Protein AF-0000000081343346 (afdb_homodimer)

Radius of gyration: 26.83 Å; Cα contacts (8 Å, |Δi|>4): 902; chains: 2; bounding box: 60×67×88 Å

InterPro domains:
  IPR000536 Nuclear hormone receptor, ligand-binding domain [PF00104] (114-313)
  IPR000536 Nuclear hormone receptor, ligand-binding domain [PS51843] (88-336)
  IPR000536 Nuclear hormone receptor, ligand-binding domain [SM00430] (130-308)
  IPR001628 Zinc finger, nuclear hormone receptor-type [PF00105] (4-71)
  IPR001628 Zinc finger, nuclear hormone receptor-type [PR00047] (5-21)
  IPR001628 Zinc finger, nuclear hormone receptor-type [PR00047] (21-36)
  IPR001628 Zinc finger, nuclear hormone receptor-type [PR00047] (54-62)
  IPR001628 Zinc finger, nuclear hormone receptor-type [PR00047] (62-70)
  IPR001628 Zinc finger, nuclear hormone receptor-type [PS00031] (5-31)
  IPR001628 Zinc finger, nuclear hormone receptor-type [PS51030] (2-77)
  IPR001628 Zinc finger, nuclear hormone receptor-type [SM00399] (2-73)
  IPR013088 Zinc finger, NHR/GATA-type [G3DSA:3.30.50.10] (1-100)
  IPR035500 Nuclear hormone receptor-like domain superfamily [G3DSA:1.10.565.10] (101-316)
  IPR035500 Nuclear hormone receptor-like domain superfamily [SSF48508] (105-312)

Sequence (672 aa):
MSNKCEICGDIADAKHFGAISCRACAAFFRRQVVVRKKIVRRCDRKCSLEAEHRKFCVSCRFDKCLSCGMRESKVMAKPSGSKKVSTKKLPLLKKFSSFYKHIQNLRRKTFSQRNNSKPRMANYKEVNDIFMKYGNIVKDNIFEAFPEAKKFSDDQKAILLDHFTTPYIICEGTIRAKKYNLWKLPNDDLIDNNHPEYYYNENQNNLKDKESHKLYQASWKVMHENIRGRMEEAKMDLNEYFLLSALIFWDDGLPKQTEEVVEISRKMRKKIIEEITKYENMKCLSKDDASIQVARIIMILQGVQSTVQAIHKTSGLTAAYTDFEKHKGMFETMGIMSNKCEICGDIADAKHFGAISCRACAAFFRRQVVVRKKIVRRCDRKCSLEAEHRKFCVSCRFDKCLSCGMRESKVMAKPSGSKKVSTKKLPLLKKFSSFYKHIQNLRRKTFSQRNNSKPRMANYKEVNDIFMKYGNIVKDNIFEAFPEAKKFSDDQKAILLDHFTTPYIICEGTIRAKKYNLWKLPNDDLIDNNHPEYYYNENQNNLKDKESHKLYQASWKVMHENIRGRMEEAKMDLNEYFLLSALIFWDDGLPKQTEEVVEISRKMRKKIIEEITKYENMKCLSKDDASIQVARIIMILQGVQSTVQAIHKTSGLTAAYTDFEKHKGMFETMGI

Nearest PDB structures (foldseek):
  4iqr-assembly2_F  TM=5.986E-01  e=1.836E-12  Homo sapiens
  4iqr-assembly1_B  TM=5.960E-01  e=7.816E-12  Homo sapiens
  3cbb-assembly1_A  TM=9.688E-01  e=6.220E-05  Homo sapiens
  4cn7-assembly1_F  TM=9.537E-01  e=2.312E-04  Homo sapiens
  7wnh-assembly1_A  TM=4.154E-01  e=1.882E-08  Homo sapiens

Solvent-accessible surface area (backbone atoms only — not comparable to full-atom values): 35710 Å² total; per-residue (Å²): 129,83,67,39,9,73,56,30,60,36,68,37,71,46,73,44,41,64,18,50,25,20,67,66,58,43,49,47,49,44,46,46,54,49,26,55,60,83,64,69,69,87,58,91,70,70,69,79,53,36,62,89,47,48,79,76,44,65,34,47,46,50,52,39,37,46,74,59,41,35,38,64,67,53,59,68,46,57,70,86,65,44,48,87,63,76,58,82,85,31,63,68,56,48,34,36,51,52,43,47,54,51,49,52,52,51,38,51,70,71,27,69,77,47,89,48,92,55,68,43,68,42,31,58,68,59,50,37,53,51,48,47,56,52,40,49,54,48,63,75,46,51,50,76,48,39,59,83,54,67,76,49,54,70,70,57,43,48,53,40,43,22,64,24,44,58,54,48,51,54,51,48,15,40,68,68,21,73,30,69,55,34,35,27,43,86,46,42,42,23,39,45,67,86,47,52,61,42,33,62,52,59,74,89,58,78,58,55,74,66,60,54,36,54,49,48,46,52,30,44,50,30,34,40,44,17,44,50,46,44,40,56,74,56,62,62,48,70,70,56,48,44,52,47,50,51,47,55,43,37,58,52,51,56,88,90,61,48,71,68,56,30,51,53,19,48,53,50,40,51,52,48,47,51,46,50,49,50,51,28,47,48,31,35,89,39,67,66,55,15,33,45,49,46,39,49,56,48,46,36,52,37,22,46,53,54,24,53,51,36,46,47,53,42,49,53,50,47,36,68,64,36,87,53,72,78,60,77,39,58,50,52,69,32,65,92,129,82,68,38,9,73,56,31,62,38,69,37,71,46,74,43,41,64,19,50,24,19,67,66,57,43,50,48,49,44,46,46,55,46,24,56,59,82,63,69,69,85,59,91,72,69,68,78,54,36,64,88,49,47,79,75,43,65,36,47,46,49,52,40,38,46,74,59,42,33,37,63,66,53,59,68,46,54,72,82,61,41,48,86,63,75,58,82,85,30,64,68,56,50,36,36,50,53,43,51,54,51,49,51,52,50,38,53,69,70,26,68,78,47,88,47,91,53,66,45,68,41,31,59,67,59,51,37,52,52,48,47,55,50,40,48,53,48,63,73,48,50,49,74,48,39,59,82,55,66,78,48,54,71,69,57,43,48,53,40,45,24,63,24,42,58,53,48,52,54,51,47,14,40,68,68,22,73,29,69,53,34,35,27,42,86,46,41,43,23,39,43,66,86,47,53,61,41,34,60,54,59,71,92,56,80,59,56,74,66,58,54,38,54,50,48,44,51,31,45,50,31,34,40,44,18,42,49,45,43,40,57,74,56,63,62,49,70,69,56,48,45,51,48,50,50,48,54,44,36,58,51,50,57,89,90,61,48,70,68,57,29,52,51,18,48,53,49,40,51,51,49,46,51,46,50,49,51,52,29,49,46,30,36,87,38,66,65,56,16,34,46,49,45,39,48,57,47,47,37,54,37,22,45,52,54,25,52,49,36,44,47,53,41,50,52,49,47,37,70,64,36,87,53,72,79,60,76,43,61,48,51,70,33,66,91

Secondary structure (DSSP, 8-state):
---B-TTTSSB--EEETTEEE-HHHHHHHHHHHHHT------S-S-----TTTTTS-HHHHHHHHHHTT--HHHHH---TT-----GGG-HHHHHHHHHHHHHHHHHHHHS------S-----HHHHHHHHHHHHHHHHHHGGGT-GGGGGS-HHHHHHHHHHHHHHHHHHHHHHH--STTEEE-TTS-EEETT-GGGTT--S--SS-HHHHHHHHHHHHHHHIIIIIHHHHHTT--HHHHHHHHHHHHT-S--TT--HHHHHHHHHHHHHHHHHHHHHHHHHSSSHHHHHHHHHHHHHHHHHHHHHHHHHHHHHHHHHHHSSTTSS--HHHHTT-/---B-TTTSSB--EEETTEEE-HHHHHHHHHHHHHT------S-S-----TTTTTS-HHHHHHHHHHTT--HHHHH---TT-----GGG-HHHHHHHHHHHHHHHHHHHHS------S-----HHHHHHHHHHHHHHHHHHGGGT-GGGGGS-HHHHHHHHHHHHHHHHHHHHHHH--STTEEE-TTS-EEETT-GGGTT-----SS-HHHHHHHHHHHHHHHIIIIIHHHHHTT--HHHHHHHHHHHHT-S--TT--HHHHHHHHHHHHHHHHHHHHHHHHHSSSHHHHHHHHHHHHHHHHHHHHHHHHHHHHHHHHHHHS-TTSS--HHHHTT-

Structure (mmCIF, N/CA/C/O backbone):
data_AF-0000000081343346-model_v1
#
loop_
_entity.id
_entity.type
_entity.pdbx_description
1 polymer 'Nuclear receptor domain-containing protein'
#
loop_
_atom_site.group_PDB
_atom_site.id
_atom_site.type_symbol
_atom_site.label_atom_id
_atom_site.label_alt_id
_atom_site.label_comp_id
_atom_site.label_asym_id
_atom_site.label_entity_id
_atom_site.label_seq_id
_atom_site.pdbx_PDB_ins_code
_atom_site.Cartn_x
_atom_site.Cartn_y
_atom_site.Cartn_z
_atom_site.occupancy
_atom_site.B_iso_or_equiv
_atom_site.auth_seq_id
_atom_site.auth_comp_id
_atom_site.auth_asym_id
_atom_site.auth_atom_id
_atom_site.pdbx_PDB_model_num
ATOM 1 N N . MET A 1 1 ? 29.594 5.793 36.719 1 39.25 1 MET A N 1
ATOM 2 C CA . MET A 1 1 ? 28.422 6.473 36.156 1 39.25 1 MET A CA 1
ATOM 3 C C . MET A 1 1 ? 27.156 5.664 36.406 1 39.25 1 MET A C 1
ATOM 5 O O . MET A 1 1 ? 27.141 4.453 36.188 1 39.25 1 MET A O 1
ATOM 9 N N . SER A 1 2 ? 26.219 6.027 37.125 1 53.19 2 SER A N 1
ATOM 10 C CA . SER A 1 2 ? 25.156 5.191 37.688 1 53.19 2 SER A CA 1
ATOM 11 C C . SER A 1 2 ? 24.281 4.586 36.594 1 53.19 2 SER A C 1
ATOM 13 O O . SER A 1 2 ? 23.938 5.266 35.625 1 53.19 2 SER A O 1
ATOM 15 N N . ASN A 1 3 ? 24.266 3.291 36.438 1 73.5 3 ASN A N 1
ATOM 16 C CA . ASN A 1 3 ? 23.672 2.355 35.5 1 73.5 3 ASN A CA 1
ATOM 17 C C . ASN A 1 3 ? 22.141 2.398 35.562 1 73.5 3 ASN A C 1
ATOM 19 O O . ASN A 1 3 ? 21.484 1.408 35.25 1 73.5 3 ASN A O 1
ATOM 23 N N . LYS A 1 4 ? 21.609 3.381 36.188 1 82.38 4 LYS A N 1
ATOM 24 C CA . LYS A 1 4 ? 20.156 3.395 36.344 1 82.38 4 LYS A CA 1
ATOM 25 C C . LYS A 1 4 ? 19.547 4.559 35.562 1 82.38 4 LYS A C 1
ATOM 27 O O . LYS A 1 4 ? 20.156 5.617 35.438 1 82.38 4 LYS A O 1
ATOM 32 N N . CYS A 1 5 ? 18.375 4.438 35.094 1 87 5 CYS A N 1
ATOM 33 C CA . CYS A 1 5 ? 17.578 5.48 34.469 1 87 5 CYS A CA 1
ATOM 34 C C . CYS A 1 5 ? 17.312 6.633 35.406 1 87 5 CYS A C 1
ATOM 36 O O . CYS A 1 5 ? 16.812 6.426 36.531 1 87 5 CYS A O 1
ATOM 38 N N . GLU A 1 6 ? 17.641 7.793 35.062 1 88.88 6 GLU A N 1
ATOM 39 C CA . GLU A 1 6 ? 17.484 8.977 35.906 1 88.88 6 GLU A CA 1
ATOM 40 C C . GLU A 1 6 ? 16 9.297 36.094 1 88.88 6 GLU A C 1
ATOM 42 O O . GLU A 1 6 ? 15.648 10.031 37.031 1 88.88 6 GLU A O 1
ATOM 47 N N . ILE A 1 7 ? 15.141 8.727 35.312 1 88.38 7 ILE A N 1
ATOM 48 C CA . ILE A 1 7 ? 13.719 9.047 35.344 1 88.38 7 ILE A CA 1
ATOM 49 C C . ILE A 1 7 ? 13 8.047 36.25 1 88.38 7 ILE A C 1
ATOM 51 O O . ILE A 1 7 ? 12.297 8.445 37.188 1 88.38 7 ILE A O 1
ATOM 55 N N . CYS A 1 8 ? 13.195 6.855 36.031 1 85.38 8 CYS A N 1
ATOM 56 C CA . CYS A 1 8 ? 12.375 5.871 36.719 1 85.38 8 CYS A CA 1
ATOM 57 C C . CYS A 1 8 ? 13.234 4.938 37.562 1 85.38 8 CYS A C 1
ATOM 59 O O . CYS A 1 8 ? 12.711 4.105 38.312 1 85.38 8 CYS A O 1
ATOM 61 N N . GLY A 1 9 ? 14.547 4.887 37.5 1 86.19 9 GLY A N 1
ATOM 62 C CA . GLY A 1 9 ? 15.43 4.074 38.312 1 86.19 9 GLY A CA 1
ATOM 63 C C . GLY A 1 9 ? 15.695 2.701 37.719 1 86.19 9 GLY A C 1
ATOM 64 O O . GLY A 1 9 ? 16.469 1.92 38.281 1 86.19 9 GLY A O 1
ATOM 65 N N . ASP A 1 10 ? 15.023 2.459 36.562 1 84.44 10 ASP A N 1
ATOM 66 C CA . ASP A 1 10 ? 15.281 1.192 35.875 1 84.44 10 ASP A CA 1
ATOM 67 C C . ASP A 1 10 ? 16.672 1.175 35.25 1 84.44 10 ASP A C 1
ATOM 69 O O . ASP A 1 10 ? 17.422 2.148 35.344 1 84.44 10 ASP A O 1
ATOM 73 N N . ILE A 1 11 ? 17.016 0.049 34.625 1 80.12 11 ILE A N 1
ATOM 74 C CA . ILE A 1 11 ? 18.312 -0.048 33.969 1 80.12 11 ILE A CA 1
ATOM 75 C C . ILE A 1 11 ? 18.375 0.917 32.781 1 80.12 11 ILE A C 1
ATOM 77 O O . ILE A 1 11 ? 17.516 0.865 31.891 1 80.12 11 ILE A O 1
ATOM 81 N N . ALA A 1 12 ? 19.359 1.72 32.812 1 81.12 12 ALA A N 1
ATOM 82 C CA . ALA A 1 12 ? 19.531 2.695 31.734 1 81.12 12 ALA A CA 1
ATOM 83 C C . ALA A 1 12 ? 20.156 2.051 30.5 1 81.12 12 ALA A C 1
ATOM 85 O O . ALA A 1 12 ? 20.953 1.117 30.609 1 81.12 12 ALA A O 1
ATOM 86 N N . ASP A 1 13 ? 19.656 2.471 29.391 1 76 13 ASP A N 1
ATOM 87 C CA . ASP A 1 13 ? 20.188 1.998 28.125 1 76 13 ASP A CA 1
ATOM 88 C C . ASP A 1 13 ? 21.25 2.957 27.594 1 76 13 ASP A C 1
ATOM 90 O O . ASP A 1 13 ? 22.344 2.533 27.219 1 76 13 ASP A O 1
ATOM 94 N N . ALA A 1 14 ? 21.109 4.207 27.453 1 76.56 14 ALA A N 1
ATOM 95 C CA . ALA A 1 14 ? 21.969 5.254 26.906 1 76.56 14 ALA A CA 1
ATOM 96 C C . ALA A 1 14 ? 21.422 6.641 27.25 1 76.56 14 ALA A C 1
ATOM 98 O O . ALA A 1 14 ? 20.453 6.766 28 1 76.56 14 ALA A O 1
ATOM 99 N N . LYS A 1 15 ? 22.219 7.621 26.812 1 76.94 15 LYS A N 1
ATOM 100 C CA . LYS A 1 15 ? 21.719 8.992 26.891 1 76.94 15 LYS A CA 1
ATOM 101 C C . LYS A 1 15 ? 20.734 9.281 25.766 1 76.94 15 LYS A C 1
ATOM 103 O O . LYS A 1 15 ? 21.062 9.172 24.594 1 76.94 15 LYS A O 1
ATOM 108 N N . HIS A 1 16 ? 19.531 9.555 26.281 1 79.19 16 HIS A N 1
ATOM 109 C CA . HIS A 1 16 ? 18.469 9.914 25.344 1 79.19 16 HIS A CA 1
ATOM 110 C C . HIS A 1 16 ? 18 11.344 25.578 1 79.19 16 HIS A C 1
ATOM 112 O O . HIS A 1 16 ? 17.609 11.703 26.688 1 79.19 16 HIS A O 1
ATOM 118 N N . PHE A 1 17 ? 18.094 12.086 24.625 1 78.12 17 PHE A N 1
ATOM 119 C CA . PHE A 1 17 ? 17.578 13.445 24.594 1 78.12 17 PHE A CA 1
ATOM 120 C C . PHE A 1 17 ? 18.203 14.281 25.719 1 78.12 17 PHE A C 1
ATOM 122 O O . PHE A 1 17 ? 17.562 15.203 26.234 1 78.12 17 PHE A O 1
ATOM 129 N N . GLY A 1 18 ? 19.328 13.867 26.109 1 77.69 18 GLY A N 1
ATOM 130 C CA . GLY A 1 18 ? 20.016 14.727 27.047 1 77.69 18 GLY A CA 1
ATOM 131 C C . GLY A 1 18 ? 20.125 14.133 28.438 1 77.69 18 GLY A C 1
ATOM 132 O O . GLY A 1 18 ? 20.75 14.719 29.328 1 77.69 18 GLY A O 1
ATOM 133 N N . ALA A 1 19 ? 19.453 12.938 28.609 1 84.69 19 ALA A N 1
ATOM 134 C CA . ALA A 1 19 ? 19.484 12.352 29.938 1 84.69 19 ALA A CA 1
ATOM 135 C C . ALA A 1 19 ? 19.781 10.852 29.859 1 84.69 19 ALA A C 1
ATOM 137 O O . ALA A 1 19 ? 19.406 10.188 28.891 1 84.69 19 ALA A O 1
ATOM 138 N N . ILE A 1 20 ? 20.406 10.359 30.734 1 84.06 20 ILE A N 1
ATOM 139 C CA . ILE A 1 20 ? 20.625 8.922 30.859 1 84.06 20 ILE A CA 1
ATOM 140 C C . ILE A 1 20 ? 19.312 8.234 31.203 1 84.06 20 ILE A C 1
ATOM 142 O O . ILE A 1 20 ? 18.75 8.461 32.281 1 84.06 20 ILE A O 1
ATOM 146 N N . SER A 1 21 ? 18.656 7.57 30.234 1 85.56 21 SER A N 1
ATOM 147 C CA . SER A 1 21 ? 17.328 7 30.438 1 85.56 21 SER A CA 1
ATOM 148 C C . SER A 1 21 ? 17.234 5.594 29.844 1 85.56 21 SER A C 1
ATOM 150 O O . SER A 1 21 ? 18.078 5.195 29.047 1 85.56 21 SER A O 1
ATOM 152 N N . CYS A 1 22 ? 16.297 4.879 30.469 1 80.5 22 CYS A N 1
ATOM 153 C CA . CYS A 1 22 ? 15.977 3.592 29.875 1 80.5 22 CYS A CA 1
ATOM 154 C C . CYS A 1 22 ? 15.18 3.773 28.578 1 80.5 22 CYS A C 1
ATOM 156 O O . CYS A 1 22 ? 14.703 4.871 28.297 1 80.5 22 CYS A O 1
ATOM 158 N N . ARG A 1 23 ? 14.977 2.699 27.922 1 75.81 23 ARG A N 1
ATOM 159 C CA . ARG A 1 23 ? 14.297 2.756 26.625 1 75.81 23 ARG A CA 1
ATOM 160 C C . ARG A 1 23 ? 12.836 3.146 26.797 1 75.81 23 ARG A C 1
ATOM 162 O O . ARG A 1 23 ? 12.289 3.883 25.969 1 75.81 23 ARG A O 1
ATOM 169 N N . ALA A 1 24 ? 12.25 2.76 27.844 1 77.12 24 ALA A N 1
ATOM 170 C CA . ALA A 1 24 ? 10.836 3.037 28.062 1 77.12 24 ALA A CA 1
ATOM 171 C C . ALA A 1 24 ? 10.594 4.523 28.312 1 77.12 24 ALA A C 1
ATOM 173 O O . ALA A 1 24 ? 9.672 5.113 27.766 1 77.12 24 ALA A O 1
ATOM 174 N N . CYS A 1 25 ? 11.422 5.078 29.141 1 81.88 25 CYS A N 1
ATOM 175 C CA . CYS A 1 25 ? 11.258 6.5 29.422 1 81.88 25 CYS A CA 1
ATOM 176 C C . CYS A 1 25 ? 11.609 7.344 28.203 1 81.88 25 CYS A C 1
ATOM 178 O O . CYS A 1 25 ? 10.977 8.367 27.953 1 81.88 25 CYS A O 1
ATOM 180 N N . ALA A 1 26 ? 12.641 6.824 27.484 1 79.38 26 ALA A N 1
ATOM 181 C CA . ALA A 1 26 ? 12.977 7.531 26.25 1 79.38 26 ALA A CA 1
ATOM 182 C C . ALA A 1 26 ? 11.797 7.535 25.281 1 79.38 26 ALA A C 1
ATOM 184 O O . ALA A 1 26 ? 11.453 8.578 24.703 1 79.38 26 ALA A O 1
ATOM 185 N N . ALA A 1 27 ? 11.242 6.438 25.219 1 75.38 27 ALA A N 1
ATOM 186 C CA . ALA A 1 27 ? 10.094 6.312 24.312 1 75.38 27 ALA A CA 1
ATOM 187 C C . ALA A 1 27 ? 8.914 7.148 24.812 1 75.38 27 ALA A C 1
ATOM 189 O O . ALA A 1 27 ? 8.211 7.773 24.016 1 75.38 27 ALA A O 1
ATOM 190 N N . PHE A 1 28 ? 8.703 7.176 26.062 1 77.81 28 PHE A N 1
ATOM 191 C CA . PHE A 1 28 ? 7.645 7.977 26.672 1 77.81 28 PHE A CA 1
ATOM 192 C C . PHE A 1 28 ? 7.844 9.453 26.359 1 77.81 28 PHE A C 1
ATOM 194 O O . PHE A 1 28 ? 6.914 10.133 25.906 1 77.81 28 PHE A O 1
ATOM 201 N N . PHE A 1 29 ? 9.078 9.891 26.625 1 79.25 29 PHE A N 1
ATOM 202 C CA . PHE A 1 29 ? 9.359 11.305 26.406 1 79.25 29 PHE A CA 1
ATOM 203 C C . PHE A 1 29 ? 9.156 11.695 24.953 1 79.25 29 PHE A C 1
ATOM 205 O O . PHE A 1 29 ? 8.523 12.703 24.656 1 79.25 29 PHE A O 1
ATOM 212 N N . ARG A 1 30 ? 9.711 10.828 24.188 1 72.69 30 ARG A N 1
ATOM 213 C CA . ARG A 1 30 ? 9.555 11.102 22.766 1 72.69 30 ARG A CA 1
ATOM 214 C C . ARG A 1 30 ? 8.086 11.172 22.375 1 72.69 30 ARG A C 1
ATOM 216 O O . ARG A 1 30 ? 7.672 12.086 21.656 1 72.69 30 ARG A O 1
ATOM 223 N N . ARG A 1 31 ? 7.41 10.305 22.891 1 66.81 31 ARG A N 1
ATOM 224 C CA . ARG A 1 31 ? 5.98 10.273 22.609 1 66.81 31 ARG A CA 1
ATOM 225 C C . ARG A 1 31 ? 5.289 11.531 23.125 1 66.81 31 ARG A C 1
ATOM 227 O O . ARG A 1 31 ? 4.453 12.117 22.422 1 66.81 31 ARG A O 1
ATOM 234 N N . GLN A 1 32 ? 5.672 11.844 24.344 1 68.94 32 GLN A N 1
ATOM 235 C CA . GLN A 1 32 ? 5.027 13 24.969 1 68.94 32 GLN A CA 1
ATOM 236 C C . GLN A 1 32 ? 5.363 14.289 24.234 1 68.94 32 GLN A C 1
ATOM 238 O O . GLN A 1 32 ? 4.516 15.172 24.094 1 68.94 32 GLN A O 1
ATOM 243 N N . VAL A 1 33 ? 6.625 14.266 23.828 1 66.25 33 VAL A N 1
ATOM 244 C CA . VAL A 1 33 ? 7.074 15.477 23.156 1 66.25 33 VAL A CA 1
ATOM 245 C C . VAL A 1 33 ? 6.434 15.57 21.766 1 66.25 33 VAL A C 1
ATOM 247 O O . VAL A 1 33 ? 6 16.641 21.359 1 66.25 33 VAL A O 1
ATOM 250 N N . VAL A 1 34 ? 6.508 14.484 21.219 1 59.56 34 VAL A N 1
ATOM 251 C CA . VAL A 1 34 ? 6.023 14.453 19.844 1 59.56 34 VAL A CA 1
ATOM 252 C C . VAL A 1 34 ? 4.508 14.641 19.828 1 59.56 34 VAL A C 1
ATOM 254 O O . VAL A 1 34 ? 3.977 15.359 18.984 1 59.56 34 VAL A O 1
ATOM 257 N N . VAL A 1 35 ? 3.883 14.039 20.766 1 54.06 35 VAL A N 1
ATOM 258 C CA . VAL A 1 35 ? 2.426 14.078 20.828 1 54.06 35 VAL A CA 1
ATOM 259 C C . VAL A 1 35 ? 1.972 15.375 21.484 1 54.06 35 VAL A C 1
ATOM 261 O O . VAL A 1 35 ? 0.866 15.859 21.234 1 54.06 35 VAL A O 1
ATOM 264 N N . ARG A 1 36 ? 2.818 16.188 21.812 1 49.34 36 ARG A N 1
ATOM 265 C CA . ARG A 1 36 ? 2.52 17.422 22.547 1 49.34 36 ARG A CA 1
ATOM 266 C C . ARG A 1 36 ? 1.202 17.297 23.297 1 49.34 36 ARG A C 1
ATOM 268 O O . ARG A 1 36 ? 0.306 18.125 23.141 1 49.34 36 ARG A O 1
ATOM 275 N N . LYS A 1 37 ? 0.849 16.312 23.859 1 49.25 37 LYS A N 1
ATOM 276 C CA . LYS A 1 37 ? -0.359 16.219 24.672 1 49.25 37 LYS A CA 1
ATOM 277 C C . LYS A 1 37 ? -0.269 17.156 25.891 1 49.25 37 LYS A C 1
ATOM 279 O O . LYS A 1 37 ? 0.778 17.234 26.531 1 49.25 37 LYS A O 1
ATOM 284 N N . LYS A 1 38 ? -1.265 17.938 26 1 51.34 38 LYS A N 1
ATOM 285 C CA . LYS A 1 38 ? -1.343 18.703 27.25 1 51.34 38 LYS A CA 1
ATOM 286 C C . LYS A 1 38 ? -1.374 17.766 28.453 1 51.34 38 LYS A C 1
ATOM 288 O O . LYS A 1 38 ? -2.229 16.891 28.531 1 51.34 38 LYS A O 1
ATOM 293 N N . ILE A 1 39 ? -0.346 17.656 29.094 1 54.66 39 ILE A N 1
ATOM 294 C CA . ILE A 1 39 ? -0.251 16.891 30.344 1 54.66 39 ILE A CA 1
ATOM 295 C C . ILE A 1 39 ? -1.092 17.562 31.422 1 54.66 39 ILE A C 1
ATOM 297 O O . ILE A 1 39 ? -0.869 18.719 31.766 1 54.66 39 ILE A O 1
ATOM 301 N N . VAL A 1 40 ? -2.271 17.016 31.641 1 56.53 40 VAL A N 1
ATOM 302 C CA . VAL A 1 40 ? -3.061 17.5 32.781 1 56.53 40 VAL A CA 1
ATOM 303 C C . VAL A 1 40 ? -2.465 16.984 34.062 1 56.53 40 VAL A C 1
ATOM 305 O O . VAL A 1 40 ? -2.254 15.773 34.25 1 56.53 40 VAL A O 1
ATOM 308 N N . ARG A 1 41 ? -2.141 17.938 34.781 1 57.25 41 ARG A N 1
ATOM 309 C CA . ARG A 1 41 ? -1.581 17.609 36.094 1 57.25 41 ARG A CA 1
ATOM 310 C C . ARG A 1 41 ? -2.676 17.188 37.094 1 57.25 41 ARG A C 1
ATOM 312 O O . ARG A 1 41 ? -3.609 17.953 37.344 1 57.25 41 ARG A O 1
ATOM 319 N N . ARG A 1 42 ? -2.75 15.93 37.344 1 54.47 42 ARG A N 1
ATOM 320 C CA . ARG A 1 42 ? -3.781 15.43 38.25 1 54.47 42 ARG A CA 1
ATOM 321 C C . ARG A 1 42 ? -3.271 15.375 39.656 1 54.47 42 ARG A C 1
ATOM 323 O O . ARG A 1 42 ? -4.055 15.188 40.594 1 54.47 42 ARG A O 1
ATOM 330 N N . CYS A 1 43 ? -1.91 15.461 39.781 1 60.41 43 CYS A N 1
ATOM 331 C CA . CYS A 1 43 ? -1.379 15.438 41.125 1 60.41 43 CYS A CA 1
ATOM 332 C C . CYS A 1 43 ? -0.415 16.594 41.375 1 60.41 43 CYS A C 1
ATOM 334 O O . CYS A 1 43 ? -0.028 17.281 40.438 1 60.41 43 CYS A O 1
ATOM 336 N N . ASP A 1 44 ? -0.296 16.969 42.531 1 62.62 44 ASP A N 1
ATOM 337 C CA . ASP A 1 44 ? 0.559 18.078 42.938 1 62.62 44 ASP A CA 1
ATOM 338 C C . ASP A 1 44 ? 2.035 17.688 42.844 1 62.62 44 ASP A C 1
ATOM 340 O O . ASP A 1 44 ? 2.812 17.984 43.75 1 62.62 44 ASP A O 1
ATOM 344 N N . ARG A 1 45 ? 2.422 17.016 41.625 1 61.41 45 ARG A N 1
ATOM 345 C CA . ARG A 1 45 ? 3.811 16.781 41.25 1 61.41 45 ARG A CA 1
ATOM 346 C C . ARG A 1 45 ? 4.543 15.977 42.312 1 61.41 45 ARG A C 1
ATOM 348 O O . ARG A 1 45 ? 5.715 16.234 42.594 1 61.41 45 ARG A O 1
ATOM 355 N N . LYS A 1 46 ? 3.836 15.172 43.031 1 68.5 46 LYS A N 1
ATOM 356 C CA . LYS A 1 46 ? 4.465 14.477 44.156 1 68.5 46 LYS A CA 1
ATOM 357 C C . LYS A 1 46 ? 4.43 12.969 43.969 1 68.5 46 LYS A C 1
ATOM 359 O O . LYS A 1 46 ? 4.598 12.211 44.906 1 68.5 46 LYS A O 1
ATOM 364 N N . CYS A 1 47 ? 4.301 12.648 42.656 1 71.69 47 CYS A N 1
ATOM 365 C CA . CYS A 1 47 ? 4.227 11.203 42.469 1 71.69 47 CYS A CA 1
ATOM 366 C C . CYS A 1 47 ? 5.621 10.578 42.438 1 71.69 47 CYS A C 1
ATOM 368 O O . CYS A 1 47 ? 6.566 11.188 41.938 1 71.69 47 CYS A O 1
ATOM 370 N N . SER A 1 48 ? 5.82 9.523 43.25 1 72.62 48 SER A N 1
ATOM 371 C CA . SER A 1 48 ? 7.07 8.781 43.188 1 72.62 48 SER A CA 1
ATOM 372 C C . SER A 1 48 ? 7.184 8.016 41.875 1 72.62 48 SER A C 1
ATOM 374 O O . SER A 1 48 ? 6.25 7.316 41.469 1 72.62 48 SER A O 1
ATOM 376 N N . LEU A 1 49 ? 8.141 8.445 41 1 74.19 49 LEU A N 1
ATOM 377 C CA . LEU A 1 49 ? 8.352 7.785 39.719 1 74.19 49 LEU A CA 1
ATOM 378 C C . LEU A 1 49 ? 9.328 6.621 39.875 1 74.19 49 LEU A C 1
ATOM 380 O O . LEU A 1 49 ? 10.547 6.832 39.938 1 74.19 49 LEU A O 1
ATOM 384 N N . GLU A 1 50 ? 8.812 5.355 40.156 1 77.19 50 GLU A N 1
ATOM 385 C CA . GLU A 1 50 ? 9.586 4.121 40.188 1 77.19 50 GLU A CA 1
ATOM 386 C C . GLU A 1 50 ? 9.289 3.248 39 1 77.19 50 GLU A C 1
ATOM 388 O O . GLU A 1 50 ? 8.227 3.373 38.375 1 77.19 50 GLU A O 1
ATOM 393 N N . ALA A 1 51 ? 10.266 2.436 38.594 1 77.06 51 ALA A N 1
ATOM 394 C CA . ALA A 1 51 ? 10.18 1.602 37.375 1 77.06 51 ALA A CA 1
ATOM 395 C C . ALA A 1 51 ? 8.859 0.846 37.344 1 77.06 51 ALA A C 1
ATOM 397 O O . ALA A 1 51 ? 8.273 0.681 36.25 1 77.06 51 ALA A O 1
ATOM 398 N N . GLU A 1 52 ? 8.312 0.522 38.438 1 72.06 52 GLU A N 1
ATOM 399 C CA . GLU A 1 52 ? 7.109 -0.301 38.5 1 72.06 52 GLU A CA 1
ATOM 400 C C . GLU A 1 52 ? 5.852 0.54 38.281 1 72.06 52 GLU A C 1
ATOM 402 O O . GLU A 1 52 ? 4.824 0.028 37.844 1 72.06 52 GLU A O 1
ATOM 407 N N . HIS A 1 53 ? 5.895 1.793 38.625 1 65.25 53 HIS A N 1
ATOM 408 C CA . HIS A 1 53 ? 4.699 2.625 38.594 1 65.25 53 HIS A CA 1
ATOM 409 C C . HIS A 1 53 ? 4.891 3.814 37.656 1 65.25 53 HIS A C 1
ATOM 411 O O . HIS A 1 53 ? 4.172 4.812 37.75 1 65.25 53 HIS A O 1
ATOM 417 N N . ARG A 1 54 ? 5.832 3.803 36.719 1 68.19 54 ARG A N 1
ATOM 418 C CA . ARG A 1 54 ? 6.207 4.949 35.906 1 68.19 54 ARG A CA 1
ATOM 419 C C . ARG A 1 54 ? 5.086 5.324 34.938 1 68.19 54 ARG A C 1
ATOM 421 O O . ARG A 1 54 ? 5.047 6.445 34.438 1 68.19 54 ARG A O 1
ATOM 428 N N . LYS A 1 55 ? 4.102 4.5 34.812 1 67.75 55 LYS A N 1
ATOM 429 C CA . LYS A 1 55 ? 3.027 4.746 33.844 1 67.75 55 LYS A CA 1
ATOM 430 C C . LYS A 1 55 ? 1.845 5.441 34.5 1 67.75 55 LYS A C 1
ATOM 432 O O . LYS A 1 55 ? 0.915 5.887 33.844 1 67.75 55 LYS A O 1
ATOM 437 N N . PHE A 1 56 ? 1.86 5.598 35.781 1 64.5 56 PHE A N 1
ATOM 438 C CA . PHE A 1 56 ? 0.707 6.062 36.562 1 64.5 56 PHE A CA 1
ATOM 439 C C . PHE A 1 56 ? 0.446 7.539 36.281 1 64.5 56 PHE A C 1
ATOM 441 O O . PHE A 1 56 ? -0.705 7.953 36.125 1 64.5 56 PHE A O 1
ATOM 448 N N . CYS A 1 57 ? 1.5 8.32 36.312 1 67.38 57 CYS A N 1
ATOM 449 C CA . CYS A 1 57 ? 1.302 9.758 36.188 1 67.38 57 CYS A CA 1
ATOM 450 C C . CYS A 1 57 ? 2.141 10.312 35.031 1 67.38 57 CYS A C 1
ATOM 452 O O . CYS A 1 57 ? 3.342 10.531 35.188 1 67.38 57 CYS A O 1
ATOM 454 N N . VAL A 1 58 ? 1.459 10.688 34.031 1 75.38 58 VAL A N 1
ATOM 455 C CA . VAL A 1 58 ? 2.1 11.156 32.812 1 75.38 58 VAL A CA 1
ATOM 456 C C . VAL A 1 58 ? 2.75 12.516 33.062 1 75.38 58 VAL A C 1
ATOM 458 O O . VAL A 1 58 ? 3.889 12.758 32.656 1 75.38 58 VAL A O 1
ATOM 461 N N . SER A 1 59 ? 2.057 13.234 33.812 1 76.38 59 SER A N 1
ATOM 462 C CA . SER A 1 59 ? 2.543 14.594 34.031 1 76.38 59 SER A CA 1
ATOM 463 C C . SER A 1 59 ? 3.816 14.594 34.875 1 76.38 59 SER A C 1
ATOM 465 O O . SER A 1 59 ? 4.785 15.273 34.531 1 76.38 59 SER A O 1
ATOM 467 N N . CYS A 1 60 ? 3.828 13.844 35.969 1 78.75 60 CYS A N 1
ATOM 468 C CA . CYS A 1 60 ? 4.992 13.805 36.844 1 78.75 60 CYS A CA 1
ATOM 469 C C . CYS A 1 60 ? 6.184 13.164 36.125 1 78.75 60 CYS A C 1
ATOM 471 O O . CYS A 1 60 ? 7.324 13.602 36.312 1 78.75 60 CYS A O 1
ATOM 473 N N . ARG A 1 61 ? 5.91 12.219 35.219 1 83.88 61 ARG A N 1
ATOM 474 C CA . ARG A 1 61 ? 6.98 11.562 34.469 1 83.88 61 ARG A CA 1
ATOM 475 C C . ARG A 1 61 ? 7.594 12.516 33.438 1 83.88 61 ARG A C 1
ATOM 477 O O . ARG A 1 61 ? 8.82 12.578 33.312 1 83.88 61 ARG A O 1
ATOM 484 N N . PHE A 1 62 ? 6.797 13.25 32.906 1 84.38 62 PHE A N 1
ATOM 485 C CA . PHE A 1 62 ? 7.285 14.203 31.906 1 84.38 62 PHE A CA 1
ATOM 486 C C . PHE A 1 62 ? 8.109 15.305 32.562 1 84.38 62 PHE A C 1
ATOM 488 O O . PHE A 1 62 ? 9.188 15.648 32.094 1 84.38 62 PHE A O 1
ATOM 495 N N . ASP A 1 63 ? 7.547 15.742 33.656 1 80.81 63 ASP A N 1
ATOM 496 C CA . ASP A 1 63 ? 8.258 16.781 34.406 1 80.81 63 ASP A CA 1
ATOM 497 C C . ASP A 1 63 ? 9.625 16.281 34.844 1 80.81 63 ASP A C 1
ATOM 499 O O . ASP A 1 63 ? 10.609 17.016 34.781 1 80.81 63 ASP A O 1
ATOM 503 N N . LYS A 1 64 ? 9.68 15.039 35.188 1 85.25 64 LYS A N 1
ATOM 504 C CA . LYS A 1 64 ? 10.953 14.484 35.625 1 85.25 64 LYS A CA 1
ATOM 505 C C . LYS A 1 64 ? 11.914 14.328 34.469 1 85.25 64 LYS A C 1
ATOM 507 O O . LYS A 1 64 ? 13.117 14.562 34.594 1 85.25 64 LYS A O 1
ATOM 512 N N . CYS A 1 65 ? 11.336 13.945 33.344 1 86.25 65 CYS A N 1
ATOM 513 C CA . CYS A 1 65 ? 12.18 13.883 32.125 1 86.25 65 CYS A CA 1
ATOM 514 C C . CYS A 1 65 ? 12.852 15.219 31.875 1 86.25 65 CYS A C 1
ATOM 516 O O . CYS A 1 65 ? 14.062 15.273 31.625 1 86.25 65 CYS A O 1
ATOM 518 N N . LEU A 1 66 ? 12.102 16.266 32 1 84.94 66 LEU A N 1
ATOM 519 C CA . LEU A 1 66 ? 12.617 17.609 31.75 1 84.94 66 LEU A CA 1
ATOM 520 C C . LEU A 1 66 ? 13.617 18.031 32.844 1 84.94 66 LEU A C 1
ATOM 522 O O . LEU A 1 66 ? 14.664 18.594 32.531 1 84.94 66 LEU A O 1
ATOM 526 N N . SER A 1 67 ? 13.305 17.672 34.031 1 86.88 67 SER A N 1
ATOM 527 C CA . SER A 1 67 ? 14.148 18.062 35.156 1 86.88 67 SER A CA 1
ATOM 528 C C . SER A 1 67 ? 15.484 17.328 35.125 1 86.88 67 SER A C 1
ATOM 530 O O . SER A 1 67 ? 16.5 17.844 35.594 1 86.88 67 SER A O 1
ATOM 532 N N . CYS A 1 68 ? 15.453 16.094 34.438 1 86.69 68 CYS A N 1
ATOM 533 C CA . CYS A 1 68 ? 16.688 15.305 34.406 1 86.69 68 CYS A CA 1
ATOM 534 C C . CYS A 1 68 ? 17.531 15.695 33.188 1 86.69 68 CYS A C 1
ATOM 536 O O . CYS A 1 68 ? 18.609 15.156 33 1 86.69 68 CYS A O 1
ATOM 538 N N . GLY A 1 69 ? 16.938 16.562 32.25 1 83.5 69 GLY A N 1
ATOM 539 C CA . GLY A 1 69 ? 17.781 17.109 31.203 1 83.5 69 GLY A CA 1
ATOM 540 C C . GLY A 1 69 ? 17.297 16.734 29.812 1 83.5 69 GLY A C 1
ATOM 541 O O . GLY A 1 69 ? 17.938 17.078 28.812 1 83.5 69 GLY A O 1
ATOM 542 N N . MET A 1 70 ? 16.188 15.969 29.781 1 80 70 MET A N 1
ATOM 543 C CA . MET A 1 70 ? 15.68 15.719 28.438 1 80 70 MET A CA 1
ATOM 544 C C . MET A 1 70 ? 15.102 17 27.828 1 80 70 MET A C 1
ATOM 546 O O . MET A 1 70 ? 14.469 17.797 28.531 1 80 70 MET A O 1
ATOM 550 N N . ARG A 1 71 ? 15.469 17.172 26.562 1 79.44 71 ARG A N 1
ATOM 551 C CA . ARG A 1 71 ? 15 18.375 25.859 1 79.44 71 ARG A CA 1
ATOM 552 C C . ARG A 1 71 ? 14.125 18 24.672 1 79.44 71 ARG A C 1
ATOM 554 O O . ARG A 1 71 ? 14.453 17.078 23.922 1 79.44 71 ARG A O 1
ATOM 561 N N . GLU A 1 72 ? 13.039 18.766 24.625 1 71.19 72 GLU A N 1
ATOM 562 C CA . GLU A 1 72 ? 12.117 18.547 23.516 1 71.19 72 GLU A CA 1
ATOM 563 C C . GLU A 1 72 ? 12.805 18.781 22.172 1 71.19 72 GLU A C 1
ATOM 565 O O . GLU A 1 72 ? 12.539 18.078 21.203 1 71.19 72 GLU A O 1
ATOM 570 N N . SER A 1 73 ? 13.633 19.781 22.219 1 65.38 73 SER A N 1
ATOM 571 C CA . SER A 1 73 ? 14.344 20.156 21.016 1 65.38 73 SER A CA 1
ATOM 572 C C . SER A 1 73 ? 15.18 19 20.484 1 65.38 73 SER A C 1
ATOM 574 O O . SER A 1 73 ? 15.477 18.938 19.281 1 65.38 73 SER A O 1
ATOM 576 N N . LYS A 1 74 ? 15.641 18.219 21.297 1 56.41 74 LYS A N 1
ATOM 577 C CA . LYS A 1 74 ? 16.484 17.094 20.906 1 56.41 74 LYS A CA 1
ATOM 578 C C . LYS A 1 74 ? 15.656 15.945 20.359 1 56.41 74 LYS A C 1
ATOM 580 O O . LYS A 1 74 ? 16.203 15.016 19.75 1 56.41 74 LYS A O 1
ATOM 585 N N . VAL A 1 75 ? 14.469 15.992 20.828 1 54.22 75 VAL A N 1
ATOM 586 C CA . VAL A 1 75 ? 13.555 14.992 20.281 1 54.22 75 VAL A CA 1
ATOM 587 C C . VAL A 1 75 ? 13.312 15.281 18.812 1 54.22 75 VAL A C 1
ATOM 589 O O . VAL A 1 75 ? 13.227 14.352 18 1 54.22 75 VAL A O 1
ATOM 592 N N . MET A 1 76 ? 12.875 16.547 18.438 1 44.25 76 MET A N 1
ATOM 593 C CA . MET A 1 76 ? 12.664 16.984 17.062 1 44.25 76 MET A CA 1
ATOM 594 C C . MET A 1 76 ? 13.977 17.016 16.297 1 44.25 76 MET A C 1
ATOM 596 O O . MET A 1 76 ? 13.992 17.297 15.094 1 44.25 76 MET A O 1
ATOM 600 N N . ALA A 1 77 ? 15.047 17.203 16.906 1 38.62 77 ALA A N 1
ATOM 601 C CA . ALA A 1 77 ? 16.328 17.281 16.203 1 38.62 77 ALA A CA 1
ATOM 602 C C . ALA A 1 77 ? 16.484 16.125 15.203 1 38.62 77 ALA A C 1
ATOM 604 O O . ALA A 1 77 ? 16.281 14.961 15.562 1 38.62 77 ALA A O 1
ATOM 605 N N . LYS A 1 78 ? 16.141 16.469 14.023 1 36.94 78 LYS A N 1
ATOM 606 C CA . LYS A 1 78 ? 16.547 15.695 12.859 1 36.94 78 LYS A CA 1
ATOM 607 C C . LYS A 1 78 ? 17.844 14.93 13.141 1 36.94 78 LYS A C 1
ATOM 609 O O . LYS A 1 78 ? 18.719 15.414 13.859 1 36.94 78 LYS A O 1
ATOM 614 N N . PRO A 1 79 ? 17.969 13.734 13.102 1 34.34 79 PRO A N 1
ATOM 615 C CA . PRO A 1 79 ? 19.359 13.281 13.211 1 34.34 79 PRO A CA 1
ATOM 616 C C . PRO A 1 79 ? 20.359 14.344 12.781 1 34.34 79 PRO A C 1
ATOM 618 O O . PRO A 1 79 ? 20.156 15.039 11.781 1 34.34 79 PRO A O 1
ATOM 621 N N . SER A 1 80 ? 21.047 15.07 13.641 1 33.31 80 SER A N 1
ATOM 622 C CA . SER A 1 80 ? 22.141 16.016 13.469 1 33.31 80 SER A CA 1
ATOM 623 C C . SER A 1 80 ? 22.891 15.758 12.156 1 33.31 80 SER A C 1
ATOM 625 O O . SER A 1 80 ? 23.594 16.641 11.656 1 33.31 80 SER A O 1
ATOM 627 N N . GLY A 1 81 ? 23 14.578 11.719 1 38.22 81 GLY A N 1
ATOM 628 C CA . GLY A 1 81 ? 23.859 14.352 10.562 1 38.22 81 GLY A CA 1
ATOM 629 C C . GLY A 1 81 ? 23.172 14.633 9.242 1 38.22 81 GLY A C 1
ATOM 630 O O . GLY A 1 81 ? 23.562 14.102 8.203 1 38.22 81 GLY A O 1
ATOM 631 N N . SER A 1 82 ? 21.969 14.883 9.211 1 39.72 82 SER A N 1
ATOM 632 C CA . SER A 1 82 ? 21.344 15.156 7.93 1 39.72 82 SER A CA 1
ATOM 633 C C . SER A 1 82 ? 21.922 16.422 7.285 1 39.72 82 SER A C 1
ATOM 635 O O . SER A 1 82 ? 21.891 17.5 7.883 1 39.72 82 SER A O 1
ATOM 637 N N . LYS A 1 83 ? 22.844 16.297 6.578 1 47.75 83 LYS A N 1
ATOM 638 C CA . LYS A 1 83 ? 23.422 17.344 5.727 1 47.75 83 LYS A CA 1
ATOM 639 C C . LYS A 1 83 ? 22.328 18.062 4.941 1 47.75 83 LYS A C 1
ATOM 641 O O . LYS A 1 83 ? 21.359 17.438 4.496 1 47.75 83 LYS A O 1
ATOM 646 N N . LYS A 1 84 ? 22.078 19.328 5.125 1 51.12 84 LYS A N 1
ATOM 647 C CA . LYS A 1 84 ? 21.25 20.172 4.27 1 51.12 84 LYS A CA 1
ATOM 648 C C . LYS A 1 84 ? 21.375 19.766 2.805 1 51.12 84 LYS A C 1
ATOM 650 O O . LYS A 1 84 ? 22.453 19.812 2.232 1 51.12 84 LYS A O 1
ATOM 655 N N . VAL A 1 85 ? 20.406 18.859 2.287 1 58.25 85 VAL A N 1
ATOM 656 C CA . VAL A 1 85 ? 20.453 18.344 0.917 1 58.25 85 VAL A CA 1
ATOM 657 C C . VAL A 1 85 ? 20.031 19.453 -0.052 1 58.25 85 VAL A C 1
ATOM 659 O O . VAL A 1 85 ? 19.031 20.125 0.174 1 58.25 85 VAL A O 1
ATOM 662 N N . SER A 1 86 ? 20.891 19.938 -0.801 1 59.47 86 SER A N 1
ATOM 663 C CA . SER A 1 86 ? 20.531 20.828 -1.896 1 59.47 86 SER A CA 1
ATOM 664 C C . SER A 1 86 ? 19.516 20.188 -2.826 1 59.47 86 SER A C 1
ATOM 666 O O . SER A 1 86 ? 19.781 19.141 -3.426 1 59.47 86 SER A O 1
ATOM 668 N N . THR A 1 87 ? 18.25 20.578 -2.852 1 67.5 87 THR A N 1
ATOM 669 C CA . THR A 1 87 ? 17.172 20.047 -3.662 1 67.5 87 THR A CA 1
ATOM 670 C C . THR A 1 87 ? 17.344 20.438 -5.129 1 67.5 87 THR A C 1
ATOM 672 O O . THR A 1 87 ? 16.531 20.047 -5.977 1 67.5 87 THR A O 1
ATOM 675 N N . LYS A 1 88 ? 18.359 21.062 -5.402 1 68.12 88 LYS A N 1
ATOM 676 C CA . LYS A 1 88 ? 18.578 21.516 -6.773 1 68.12 88 LYS A CA 1
ATOM 677 C C . LYS A 1 88 ? 18.672 20.344 -7.738 1 68.12 88 LYS A C 1
ATOM 679 O O . LYS A 1 88 ? 18.234 20.438 -8.883 1 68.12 88 LYS A O 1
ATOM 684 N N . LYS A 1 89 ? 19 19.234 -7.309 1 81.31 89 LYS A N 1
ATOM 685 C CA . LYS A 1 89 ? 19.203 18.078 -8.188 1 81.31 89 LYS A CA 1
ATOM 686 C C . LYS A 1 89 ? 18.047 17.109 -8.094 1 81.31 89 LYS A C 1
ATOM 688 O O . LYS A 1 89 ? 18.156 15.945 -8.492 1 81.31 89 LYS A O 1
ATOM 693 N N . LEU A 1 90 ? 16.953 17.656 -7.555 1 93.31 90 LEU A N 1
ATOM 694 C CA . LEU A 1 90 ? 15.758 16.828 -7.406 1 93.31 90 LEU A CA 1
ATOM 695 C C . LEU A 1 90 ? 14.539 17.516 -8.016 1 93.31 90 LEU A C 1
ATOM 697 O O . LEU A 1 90 ? 13.719 18.094 -7.289 1 93.31 90 LEU A O 1
ATOM 701 N N . PRO A 1 91 ? 14.406 17.422 -9.297 1 92.56 91 PRO A N 1
ATOM 702 C CA . PRO A 1 91 ? 13.422 18.219 -10.023 1 92.56 91 PRO A CA 1
ATOM 703 C C . PRO A 1 91 ? 11.992 17.922 -9.594 1 92.56 91 PRO A C 1
ATOM 705 O O . PRO A 1 91 ? 11.172 18.844 -9.5 1 92.56 91 PRO A O 1
ATOM 708 N N . LEU A 1 92 ? 11.609 16.719 -9.398 1 94.94 92 LEU A N 1
ATOM 709 C CA . LEU A 1 92 ? 10.242 16.391 -9.008 1 94.94 92 LEU A CA 1
ATOM 710 C C . LEU A 1 92 ? 9.914 16.953 -7.629 1 94.94 92 LEU A C 1
ATOM 712 O O . LEU A 1 92 ? 8.812 17.453 -7.406 1 94.94 92 LEU A O 1
ATOM 716 N N . LEU A 1 93 ? 10.867 16.828 -6.77 1 94.94 93 LEU A N 1
ATOM 717 C CA . LEU A 1 93 ? 10.695 17.391 -5.43 1 94.94 93 LEU A CA 1
ATOM 718 C C . LEU A 1 93 ? 10.484 18.906 -5.492 1 94.94 93 LEU A C 1
ATOM 720 O O . LEU A 1 93 ? 9.625 19.438 -4.797 1 94.94 93 LEU A O 1
ATOM 724 N N . LYS A 1 94 ? 11.266 19.531 -6.316 1 92.81 94 LYS A N 1
ATOM 725 C CA . LYS A 1 94 ? 11.148 20.984 -6.48 1 92.81 94 LYS A CA 1
ATOM 726 C C . LYS A 1 94 ? 9.773 21.375 -7.016 1 92.81 94 LYS A C 1
ATOM 728 O O . LYS A 1 94 ? 9.164 22.328 -6.535 1 92.81 94 LYS A O 1
ATOM 733 N N . LYS A 1 95 ? 9.305 20.625 -7.941 1 93.69 95 LYS A N 1
ATOM 734 C CA . LYS A 1 95 ? 8 20.906 -8.539 1 93.69 95 LYS A CA 1
ATOM 735 C C . LYS A 1 95 ? 6.883 20.734 -7.512 1 93.69 95 LYS A C 1
ATOM 737 O O . LYS A 1 95 ? 5.996 21.594 -7.414 1 93.69 95 LYS A O 1
ATOM 742 N N . PHE A 1 96 ? 6.949 19.703 -6.797 1 95.38 96 PHE A N 1
ATOM 743 C CA . PHE A 1 96 ? 5.879 19.453 -5.84 1 9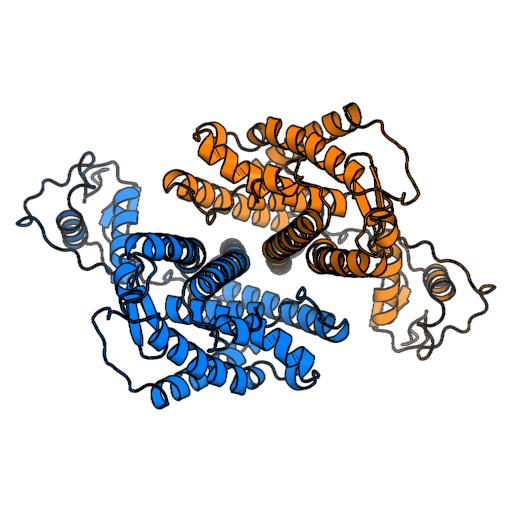5.38 96 PHE A CA 1
ATOM 744 C C . PHE A 1 96 ? 5.941 20.453 -4.691 1 95.38 96 PHE A C 1
ATOM 746 O O . PHE A 1 96 ? 4.906 20.859 -4.156 1 95.38 96 PHE A O 1
ATOM 753 N N . SER A 1 97 ? 7.164 20.797 -4.301 1 94.19 97 SER A N 1
ATOM 754 C CA . SER A 1 97 ? 7.328 21.797 -3.258 1 94.19 97 SER A CA 1
ATOM 755 C C . SER A 1 97 ? 6.699 23.125 -3.668 1 94.19 97 SER A C 1
ATOM 757 O O . SER A 1 97 ? 6.039 23.781 -2.859 1 94.19 97 SER A O 1
ATOM 759 N N . SER A 1 98 ? 6.93 23.5 -4.863 1 93.56 98 SER A N 1
ATOM 760 C CA . SER A 1 98 ? 6.332 24.719 -5.391 1 93.56 98 SER A CA 1
ATOM 761 C C . SER A 1 98 ? 4.812 24.625 -5.414 1 93.56 98 SER A C 1
ATOM 763 O O . SER A 1 98 ? 4.121 25.578 -5.039 1 93.56 98 SER A O 1
ATOM 765 N N . PHE A 1 99 ? 4.309 23.531 -5.871 1 96 99 PHE A N 1
ATOM 766 C CA . PHE A 1 99 ? 2.873 23.281 -5.859 1 96 99 PHE A CA 1
ATOM 767 C C . PHE A 1 99 ? 2.314 23.406 -4.445 1 96 99 PHE A C 1
ATOM 769 O O . PHE A 1 99 ? 1.3 24.062 -4.23 1 96 99 PHE A O 1
ATOM 776 N N . TYR A 1 100 ? 2.98 22.766 -3.539 1 96 100 TYR A N 1
ATOM 777 C CA . TYR A 1 100 ? 2.504 22.766 -2.16 1 96 100 TYR A CA 1
ATOM 778 C C . TYR A 1 100 ? 2.436 24.188 -1.602 1 96 100 TYR A C 1
ATOM 780 O O . TYR A 1 100 ? 1.455 24.547 -0.951 1 96 100 TYR A O 1
ATOM 788 N N . LYS A 1 101 ? 3.479 24.953 -1.865 1 94.75 101 LYS A N 1
ATOM 789 C CA . LYS A 1 101 ? 3.488 26.344 -1.42 1 94.75 101 LYS A CA 1
ATOM 790 C C . LYS A 1 101 ? 2.314 27.125 -2.01 1 94.75 101 LYS A C 1
ATOM 792 O O . LYS A 1 101 ? 1.668 27.906 -1.312 1 94.75 101 LYS A O 1
ATOM 797 N N . HIS A 1 102 ? 2.074 26.875 -3.209 1 95.56 102 HIS A N 1
ATOM 798 C CA . HIS A 1 102 ? 0.962 27.531 -3.895 1 95.56 102 HIS A CA 1
ATOM 799 C C . HIS A 1 102 ? -0.374 27.125 -3.273 1 95.56 102 HIS A C 1
ATOM 801 O O . HIS A 1 102 ? -1.221 27.984 -3.012 1 95.56 102 HIS A O 1
ATOM 807 N N . ILE A 1 103 ? -0.529 25.859 -3.02 1 95.75 103 ILE A N 1
ATOM 808 C CA . ILE A 1 103 ? -1.767 25.328 -2.457 1 95.75 103 ILE A CA 1
ATOM 809 C C . ILE A 1 103 ? -1.977 25.891 -1.053 1 95.75 103 ILE A C 1
ATOM 811 O O . ILE A 1 103 ? -3.104 26.219 -0.666 1 95.75 103 ILE A O 1
ATOM 815 N N . GLN A 1 104 ? -0.88 26 -0.316 1 94.19 104 GLN A N 1
ATOM 816 C CA . GLN A 1 104 ? -0.984 26.547 1.029 1 94.19 104 GLN A CA 1
ATOM 817 C C . GLN A 1 104 ? -1.422 28.016 0.99 1 94.19 104 GLN A C 1
ATOM 819 O O . GLN A 1 104 ? -2.201 28.453 1.836 1 94.19 104 GLN A O 1
ATOM 824 N N . ASN A 1 105 ? -0.926 28.719 0.043 1 92.19 105 ASN A N 1
ATOM 825 C CA . ASN A 1 105 ? -1.344 30.094 -0.131 1 92.19 105 ASN A CA 1
ATOM 826 C C . ASN A 1 105 ? -2.826 30.203 -0.484 1 92.19 105 ASN A C 1
ATOM 828 O O . ASN A 1 105 ? -3.545 31.031 0.069 1 92.19 105 ASN A O 1
ATOM 832 N N . LEU A 1 106 ? -3.283 29.391 -1.37 1 92.94 106 LEU A N 1
ATOM 833 C CA . LEU A 1 106 ? -4.688 29.375 -1.764 1 92.94 106 LEU A CA 1
ATOM 834 C C . LEU A 1 106 ? -5.574 28.953 -0.598 1 92.94 106 LEU A C 1
ATOM 836 O O . LEU A 1 106 ? -6.664 29.5 -0.41 1 92.94 106 LEU A O 1
ATOM 840 N N . ARG A 1 107 ? -5.074 27.969 0.104 1 93.12 107 ARG A N 1
ATOM 841 C CA . ARG A 1 107 ? -5.805 27.5 1.278 1 93.12 107 ARG A CA 1
ATOM 842 C C . ARG A 1 107 ? -6.031 28.641 2.266 1 93.12 107 ARG A C 1
ATOM 844 O O . ARG A 1 107 ? -7.156 28.859 2.719 1 93.12 107 ARG A O 1
ATOM 851 N N . ARG A 1 108 ? -5.031 29.422 2.57 1 90.19 108 ARG A N 1
ATOM 852 C CA . ARG A 1 108 ? -5.102 30.516 3.529 1 90.19 108 ARG A CA 1
ATOM 853 C C . ARG A 1 108 ? -6.031 31.625 3.035 1 90.19 108 ARG A C 1
ATOM 855 O O . ARG A 1 108 ? -6.715 32.281 3.832 1 90.19 108 ARG A O 1
ATOM 862 N N . LYS A 1 109 ? -6.035 31.797 1.809 1 88.06 109 LYS A N 1
ATOM 863 C CA . LYS A 1 109 ? -6.906 32.812 1.221 1 88.06 109 LYS A CA 1
ATOM 864 C C . LYS A 1 109 ? -8.367 32.375 1.263 1 88.06 109 LYS A C 1
ATOM 866 O O . LYS A 1 109 ? -9.266 33.188 1.428 1 88.06 109 LYS A O 1
ATOM 871 N N . THR A 1 110 ? -8.594 31.156 1.067 1 90.31 110 THR A N 1
ATOM 872 C CA . THR A 1 110 ? -9.945 30.625 0.954 1 90.31 110 THR A CA 1
ATOM 873 C C . THR A 1 110 ? -10.578 30.453 2.33 1 90.31 110 THR A C 1
ATOM 875 O O . THR A 1 110 ? -11.773 30.719 2.502 1 90.31 110 THR A O 1
ATOM 878 N N . PHE A 1 111 ? -9.711 29.906 3.201 1 86.56 111 PHE A N 1
ATOM 879 C CA . PHE A 1 111 ? -10.266 29.594 4.516 1 86.56 111 PHE A CA 1
ATOM 880 C C . PHE A 1 111 ? -9.82 30.609 5.551 1 86.56 111 PHE A C 1
ATOM 882 O O . PHE A 1 111 ? -8.672 31.078 5.516 1 86.56 111 PHE A O 1
ATOM 889 N N . SER A 1 112 ? -10.766 31.422 5.953 1 68.81 112 SER A N 1
ATOM 890 C CA . SER A 1 112 ? -10.438 32.406 6.977 1 68.81 112 SER A CA 1
ATOM 891 C C . SER A 1 112 ? -9.648 31.781 8.117 1 68.81 112 SER A C 1
ATOM 893 O O . SER A 1 112 ? -10.031 30.719 8.633 1 68.81 112 SER A O 1
ATOM 895 N N . GLN A 1 113 ? -8.336 32.156 8.117 1 63.31 113 GLN A N 1
ATOM 896 C CA . GLN A 1 113 ? -7.418 31.594 9.109 1 63.31 113 GLN A CA 1
ATOM 897 C C . GLN A 1 113 ? -7.953 31.797 10.523 1 63.31 113 GLN A C 1
ATOM 899 O O . GLN A 1 113 ? -8.266 32.906 10.93 1 63.31 113 GLN A O 1
ATOM 904 N N . ARG A 1 114 ? -8.727 30.672 10.898 1 58.5 114 ARG A N 1
ATOM 905 C CA . ARG A 1 114 ? -9.125 30.734 12.297 1 58.5 114 ARG A CA 1
ATOM 906 C C . ARG A 1 114 ? -7.98 30.297 13.211 1 58.5 114 ARG A C 1
ATOM 908 O O . ARG A 1 114 ? -7.258 29.344 12.898 1 58.5 114 ARG A O 1
ATOM 915 N N . ASN A 1 115 ? -7.254 31.156 13.781 1 54.47 115 ASN A N 1
ATOM 916 C CA . ASN A 1 115 ? -6.191 30.812 14.727 1 54.47 115 ASN A CA 1
ATOM 917 C C . ASN A 1 115 ? -6.691 29.891 15.828 1 54.47 115 ASN A C 1
ATOM 919 O O . ASN A 1 115 ? -7.184 30.344 16.859 1 54.47 115 ASN A O 1
ATOM 923 N N . ASN A 1 116 ? -7.031 28.578 15.422 1 58.06 116 ASN A N 1
ATOM 924 C CA . ASN A 1 116 ? -7.703 27.781 16.438 1 58.06 116 ASN A CA 1
ATOM 925 C C . ASN A 1 116 ? -6.719 26.875 17.172 1 58.06 116 ASN A C 1
ATOM 927 O O . ASN A 1 116 ? -6.109 25.984 16.578 1 58.06 116 ASN A O 1
ATOM 931 N N . SER A 1 117 ? -6.176 27.391 18.344 1 58.72 117 SER A N 1
ATOM 932 C CA . SER A 1 117 ? -5.281 26.656 19.219 1 58.72 117 SER A CA 1
ATOM 933 C C . SER A 1 117 ? -5.992 25.453 19.844 1 58.72 117 SER A C 1
ATOM 935 O O . SER A 1 117 ? -5.34 24.516 20.312 1 58.72 117 SER A O 1
ATOM 937 N N . LYS A 1 118 ? -7.402 25.438 19.844 1 63.12 118 LYS A N 1
ATOM 938 C CA . LYS A 1 118 ? -8.109 24.359 20.531 1 63.12 118 LYS A CA 1
ATOM 939 C C . LYS A 1 118 ? -8.945 23.547 19.547 1 63.12 118 LYS A C 1
ATOM 941 O O . LYS A 1 118 ? -9.531 24.094 18.609 1 63.12 118 LYS A O 1
ATOM 946 N N . PRO A 1 119 ? -8.812 22.297 19.719 1 65.38 119 PRO A N 1
ATOM 947 C CA . PRO A 1 119 ? -9.664 21.453 18.875 1 65.38 119 PRO A CA 1
ATOM 948 C C . PRO A 1 119 ? -11.133 21.844 18.938 1 65.38 119 PRO A C 1
ATOM 950 O O . PRO A 1 119 ? -11.641 22.219 20 1 65.38 119 PRO A O 1
ATOM 953 N N . ARG A 1 120 ? -11.68 22.219 17.812 1 63.56 120 ARG A N 1
ATOM 954 C CA . ARG A 1 120 ? -13.109 22.516 17.766 1 63.56 120 ARG A CA 1
ATOM 955 C C . ARG A 1 120 ? -13.906 21.312 17.297 1 63.56 120 ARG A C 1
ATOM 957 O O . ARG A 1 120 ? -13.383 20.469 16.547 1 63.56 120 ARG A O 1
ATOM 964 N N . MET A 1 121 ? -14.984 21.312 17.859 1 61.56 121 MET A N 1
ATOM 965 C CA . MET A 1 121 ? -15.961 20.344 17.391 1 61.56 121 MET A CA 1
ATOM 966 C C . MET A 1 121 ? -16.422 20.672 15.977 1 61.56 121 MET A C 1
ATOM 968 O O . MET A 1 121 ? -16.797 21.812 15.688 1 61.56 121 MET A O 1
ATOM 972 N N . ALA A 1 122 ? -15.93 19.859 15.086 1 63.34 122 ALA A N 1
ATOM 973 C CA . ALA A 1 122 ? -16.453 20.078 13.734 1 63.34 122 ALA A CA 1
ATOM 974 C C . ALA A 1 122 ? -17.531 19.062 13.398 1 63.34 122 ALA A C 1
ATOM 976 O O . ALA A 1 122 ? -17.5 17.906 13.859 1 63.34 122 ALA A O 1
ATOM 977 N N . ASN A 1 123 ? -18.703 19.594 12.875 1 64.88 123 ASN A N 1
ATOM 978 C CA . ASN A 1 123 ? -19.75 18.688 12.406 1 64.88 123 ASN A CA 1
ATOM 979 C C . ASN A 1 123 ? -19.453 18.156 11.016 1 64.88 123 ASN A C 1
ATOM 981 O O . ASN A 1 123 ? -18.688 18.75 10.266 1 64.88 123 ASN A O 1
ATOM 985 N N . TYR A 1 124 ? -19.984 17.062 10.695 1 65.69 124 TYR A N 1
ATOM 986 C CA . TYR A 1 124 ? -19.734 16.344 9.453 1 65.69 124 TYR A CA 1
ATOM 987 C C . TYR A 1 124 ? -19.984 17.219 8.242 1 65.69 124 TYR A C 1
ATOM 989 O O . TYR A 1 124 ? -19.234 17.172 7.266 1 65.69 124 TYR A O 1
ATOM 997 N N . LYS A 1 125 ? -21.094 17.953 8.336 1 67.62 125 LYS A N 1
ATOM 998 C CA . LYS A 1 125 ? -21.453 18.797 7.199 1 67.62 125 LYS A CA 1
ATOM 999 C C . LYS A 1 125 ? -20.391 19.859 6.941 1 67.62 125 LYS A C 1
ATOM 1001 O O . LYS A 1 125 ? -20.016 20.109 5.793 1 67.62 125 LYS A O 1
ATOM 1006 N N . GLU A 1 126 ? -19.984 20.438 7.992 1 73.31 126 GLU A N 1
ATOM 1007 C CA . GLU A 1 126 ? -18.938 21.453 7.883 1 73.31 126 GLU A CA 1
ATOM 1008 C C . GLU A 1 126 ? -17.641 20.875 7.336 1 73.31 126 GLU A C 1
ATOM 1010 O O . GLU A 1 126 ? -17 21.469 6.469 1 73.31 126 GLU A O 1
ATOM 1015 N N . VAL A 1 127 ? -17.281 19.75 7.812 1 76.81 127 VAL A N 1
ATOM 1016 C CA . VAL A 1 127 ? -16.047 19.094 7.402 1 76.81 127 VAL A CA 1
ATOM 1017 C C . VAL A 1 127 ? -16.125 18.703 5.926 1 76.81 127 VAL A C 1
ATOM 1019 O O . VAL A 1 127 ? -15.164 18.875 5.18 1 76.81 127 VAL A O 1
ATOM 1022 N N . ASN A 1 128 ? -17.266 18.266 5.594 1 75.62 128 ASN A N 1
ATOM 1023 C CA . ASN A 1 128 ? -17.469 17.891 4.195 1 75.62 128 ASN A CA 1
ATOM 1024 C C . ASN A 1 128 ? -17.312 19.094 3.268 1 75.62 128 ASN A C 1
ATOM 1026 O O . ASN A 1 128 ? -16.719 18.984 2.199 1 75.62 128 ASN A O 1
ATOM 1030 N N . ASP A 1 129 ? -17.906 20.156 3.678 1 78.19 129 ASP A N 1
ATOM 1031 C CA . ASP A 1 129 ? -17.812 21.375 2.871 1 78.19 129 ASP A CA 1
ATOM 1032 C C . ASP A 1 129 ? -16.359 21.844 2.742 1 78.19 129 ASP A C 1
ATOM 1034 O O . ASP A 1 129 ? -15.945 22.281 1.668 1 78.19 129 ASP A O 1
ATOM 1038 N N . ILE A 1 130 ? -15.656 21.781 3.811 1 84.25 130 ILE A N 1
ATOM 1039 C CA . ILE A 1 130 ? -14.258 22.188 3.83 1 84.25 130 ILE A CA 1
ATOM 1040 C C . ILE A 1 130 ? -13.445 21.281 2.908 1 84.25 130 ILE A C 1
ATOM 1042 O O . ILE A 1 130 ? -12.625 21.75 2.121 1 84.25 130 ILE A O 1
ATOM 1046 N N . PHE A 1 131 ? -13.742 20.047 2.957 1 84.19 131 PHE A N 1
ATOM 1047 C CA . PHE A 1 131 ? -13.031 19.047 2.158 1 84.19 131 PHE A CA 1
ATOM 1048 C C . PHE A 1 131 ? -13.297 19.25 0.673 1 84.19 131 PHE A C 1
ATOM 1050 O O . PHE A 1 131 ? -12.383 19.172 -0.148 1 84.19 131 PHE A O 1
ATOM 1057 N N . MET A 1 132 ? -14.516 19.547 0.415 1 83.44 132 MET A N 1
ATOM 1058 C CA . MET A 1 132 ? -14.898 19.734 -0.984 1 83.44 132 MET A CA 1
ATOM 1059 C C . MET A 1 132 ? -14.227 20.969 -1.568 1 83.44 132 MET A C 1
ATOM 1061 O O . MET A 1 132 ? -13.672 20.922 -2.668 1 83.44 132 MET A O 1
ATOM 1065 N N . LYS A 1 133 ? -14.305 21.984 -0.845 1 86.81 133 LYS A N 1
ATOM 1066 C CA . LYS A 1 133 ? -13.703 23.234 -1.31 1 86.81 133 LYS A CA 1
ATOM 1067 C C . LYS A 1 133 ? -12.195 23.078 -1.486 1 86.81 133 LYS A C 1
ATOM 1069 O O . LYS A 1 133 ? -11.641 23.5 -2.508 1 86.81 133 LYS A O 1
ATOM 1074 N N . TYR A 1 134 ? -11.586 22.531 -0.476 1 92.69 134 TYR A N 1
ATOM 1075 C CA . TYR A 1 134 ? -10.141 22.344 -0.534 1 92.69 134 TYR A CA 1
ATOM 1076 C C . TYR A 1 134 ? -9.766 21.344 -1.619 1 92.69 134 TYR A C 1
ATOM 1078 O O . TYR A 1 134 ? -8.766 21.516 -2.318 1 92.69 134 TYR A O 1
ATOM 1086 N N . GLY A 1 135 ? -10.508 20.281 -1.738 1 92.5 135 GLY A N 1
ATOM 1087 C CA . GLY A 1 135 ? -10.289 19.312 -2.793 1 92.5 135 GLY A CA 1
ATOM 1088 C C . GLY A 1 135 ? -10.32 19.922 -4.184 1 92.5 135 GLY A C 1
ATOM 1089 O O . GLY A 1 135 ? -9.5 19.562 -5.035 1 92.5 135 GLY A O 1
ATOM 1090 N N . ASN A 1 136 ? -11.227 20.797 -4.328 1 89.94 136 ASN A N 1
ATOM 1091 C CA . ASN A 1 136 ? -11.328 21.469 -5.621 1 89.94 136 ASN A CA 1
ATOM 1092 C C . ASN A 1 136 ? -10.094 22.328 -5.898 1 89.94 136 ASN A C 1
ATOM 1094 O O . ASN A 1 136 ? -9.625 22.391 -7.035 1 89.94 136 ASN A O 1
ATOM 1098 N N . ILE A 1 137 ? -9.625 22.922 -4.918 1 92.38 137 ILE A N 1
ATOM 1099 C CA . ILE A 1 137 ? -8.406 23.719 -5.059 1 92.38 137 ILE A CA 1
ATOM 1100 C C . ILE A 1 137 ? -7.25 22.828 -5.488 1 92.38 137 ILE A C 1
ATOM 1102 O O . ILE A 1 137 ? -6.496 23.172 -6.402 1 92.38 137 ILE A O 1
ATOM 1106 N N . VAL A 1 138 ? -7.129 21.719 -4.871 1 95.44 138 VAL A N 1
ATOM 1107 C CA . VAL A 1 138 ? -6.051 20.781 -5.164 1 95.44 138 VAL A CA 1
ATOM 1108 C C . VAL A 1 138 ? -6.203 20.25 -6.586 1 95.44 138 VAL A C 1
ATOM 1110 O O . VAL A 1 138 ? -5.242 20.234 -7.355 1 95.44 138 VAL A O 1
ATOM 1113 N N . LYS A 1 139 ? -7.422 19.875 -6.93 1 92.44 139 LYS A N 1
ATOM 1114 C CA . LYS A 1 139 ? -7.699 19.297 -8.25 1 92.44 139 LYS A CA 1
ATOM 1115 C C . LYS A 1 139 ? -7.387 20.312 -9.352 1 92.44 139 LYS A C 1
ATOM 1117 O O . LYS A 1 139 ? -6.84 19.938 -10.398 1 92.44 139 LYS A O 1
ATOM 1122 N N . ASP A 1 140 ? -7.66 21.5 -9.078 1 91.38 140 ASP A N 1
ATOM 1123 C CA . ASP A 1 140 ? -7.516 22.531 -10.094 1 91.38 140 ASP A CA 1
ATOM 1124 C C . ASP A 1 140 ? -6.047 22.875 -10.336 1 91.38 140 ASP A C 1
ATOM 1126 O O . ASP A 1 140 ? -5.695 23.438 -11.367 1 91.38 140 ASP A O 1
ATOM 1130 N N . ASN A 1 141 ? -5.207 22.484 -9.422 1 94.19 141 ASN A N 1
ATOM 1131 C CA . ASN A 1 141 ? -3.852 23.016 -9.492 1 94.19 141 ASN A CA 1
ATOM 1132 C C . ASN A 1 141 ? -2.812 21.906 -9.578 1 94.19 141 ASN A C 1
ATOM 1134 O O . ASN A 1 141 ? -1.651 22.156 -9.898 1 94.19 141 ASN A O 1
ATOM 1138 N N . ILE A 1 142 ? -3.127 20.656 -9.336 1 96.25 142 ILE A N 1
ATOM 1139 C CA . ILE A 1 142 ? -2.174 19.562 -9.156 1 96.25 142 ILE A CA 1
ATOM 1140 C C . ILE A 1 142 ? -1.404 19.328 -10.461 1 96.25 142 ILE A C 1
ATOM 1142 O O . ILE A 1 142 ? -0.254 18.891 -10.438 1 96.25 142 ILE A O 1
ATOM 1146 N N . PHE A 1 143 ? -1.964 19.656 -11.539 1 94.12 143 PHE A N 1
ATOM 1147 C CA . PHE A 1 143 ? -1.316 19.391 -12.82 1 94.12 143 PHE A CA 1
ATOM 1148 C C . PHE A 1 143 ? -0.163 20.359 -13.055 1 94.12 143 PHE A C 1
ATOM 1150 O O . PHE A 1 143 ? 0.658 20.141 -13.953 1 94.12 143 PHE A O 1
ATOM 1157 N N . GLU A 1 144 ? -0.033 21.359 -12.219 1 91.25 144 GLU A N 1
ATOM 1158 C CA . GLU A 1 144 ? 1.174 22.188 -12.219 1 91.25 144 GLU A CA 1
ATOM 1159 C C . GLU A 1 144 ? 2.395 21.375 -11.797 1 91.25 144 GLU A C 1
ATOM 1161 O O . GLU A 1 144 ? 3.504 21.609 -12.281 1 91.25 144 GLU A O 1
ATOM 1166 N N . ALA A 1 145 ? 2.197 20.516 -10.914 1 94.62 145 ALA A N 1
ATOM 1167 C CA . ALA A 1 145 ? 3.281 19.672 -10.422 1 94.62 145 ALA A CA 1
ATOM 1168 C C . ALA A 1 145 ? 3.555 18.5 -11.375 1 94.62 145 ALA A C 1
ATOM 1170 O O . ALA A 1 145 ? 4.68 18 -11.445 1 94.62 145 ALA A O 1
ATOM 1171 N N . PHE A 1 146 ? 2.5 18.125 -12.102 1 96.62 146 PHE A N 1
ATOM 1172 C CA . PHE A 1 146 ? 2.6 16.953 -12.961 1 96.62 146 PHE A CA 1
ATOM 1173 C C . PHE A 1 146 ? 2.102 17.281 -14.367 1 96.62 146 PHE A C 1
ATOM 1175 O O . PHE A 1 146 ? 1.092 16.719 -14.812 1 96.62 146 PHE A O 1
ATOM 1182 N N . PRO A 1 147 ? 2.883 18 -15.102 1 94.12 147 PRO A N 1
ATOM 1183 C CA . PRO A 1 147 ? 2.447 18.422 -16.438 1 94.12 147 PRO A CA 1
ATOM 1184 C C . PRO A 1 147 ? 2.246 17.234 -17.391 1 94.12 147 PRO A C 1
ATOM 1186 O O . PRO A 1 147 ? 1.486 17.344 -18.344 1 94.12 147 PRO A O 1
ATOM 1189 N N . GLU A 1 148 ? 2.877 16.094 -17.156 1 95.62 148 GLU A N 1
ATOM 1190 C CA . GLU A 1 148 ? 2.727 14.898 -17.969 1 95.62 148 GLU A CA 1
ATOM 1191 C C . GLU A 1 148 ? 1.269 14.445 -18.031 1 95.62 148 GLU A C 1
ATOM 1193 O O . GLU A 1 148 ? 0.841 13.836 -19 1 95.62 148 GLU A O 1
ATOM 1198 N N . ALA A 1 149 ? 0.526 14.852 -17.016 1 96.5 149 ALA A N 1
ATOM 1199 C CA . ALA A 1 149 ? -0.853 14.375 -16.922 1 96.5 149 ALA A CA 1
ATOM 1200 C C . ALA A 1 149 ? -1.804 15.289 -17.688 1 96.5 149 ALA A C 1
ATOM 1202 O O . ALA A 1 149 ? -2.955 14.93 -17.938 1 96.5 149 ALA A O 1
ATOM 1203 N N . LYS A 1 150 ? -1.359 16.406 -18.109 1 93.19 150 LYS A N 1
ATOM 1204 C CA . LYS A 1 150 ? -2.213 17.359 -18.797 1 93.19 150 LYS A CA 1
ATOM 1205 C C . LYS A 1 150 ? -2.688 16.797 -20.141 1 93.19 150 LYS A C 1
ATOM 1207 O O . LYS A 1 150 ? -3.748 17.172 -20.641 1 93.19 150 LYS A O 1
ATOM 1212 N N . LYS A 1 151 ? -1.952 15.875 -20.656 1 94.31 151 LYS A N 1
ATOM 1213 C CA . LYS A 1 151 ? -2.254 15.32 -21.969 1 94.31 151 LYS A CA 1
ATOM 1214 C C . LYS A 1 151 ? -3.322 14.234 -21.875 1 94.31 151 LYS A C 1
ATOM 1216 O O . LYS A 1 151 ? -3.857 13.805 -22.906 1 94.31 151 LYS A O 1
ATOM 1221 N N . PHE A 1 152 ? -3.658 13.836 -20.703 1 96.81 152 PHE A N 1
ATOM 1222 C CA . PHE A 1 152 ? -4.648 12.781 -20.547 1 96.81 152 PHE A CA 1
ATOM 1223 C C . PHE A 1 152 ? -6.043 13.289 -20.891 1 96.81 152 PHE A C 1
ATOM 1225 O O . PHE A 1 152 ? -6.301 14.492 -20.828 1 96.81 152 PHE A O 1
ATOM 1232 N N . SER A 1 153 ? -6.91 12.383 -21.297 1 94.75 153 SER A N 1
ATOM 1233 C CA . SER A 1 153 ? -8.32 12.727 -21.469 1 94.75 153 SER A CA 1
ATOM 1234 C C . SER A 1 153 ? -8.953 13.125 -20.141 1 94.75 153 SER A C 1
ATOM 1236 O O . SER A 1 153 ? -8.438 12.797 -19.062 1 94.75 153 SER A O 1
ATOM 1238 N N . ASP A 1 154 ? -10.078 13.789 -20.172 1 90.19 154 ASP A N 1
ATOM 1239 C CA . ASP A 1 154 ? -10.75 14.281 -18.969 1 90.19 154 ASP A CA 1
ATOM 1240 C C . ASP A 1 154 ? -11.18 13.125 -18.062 1 90.19 154 ASP A C 1
ATOM 1242 O O . ASP A 1 154 ? -11.109 13.234 -16.844 1 90.19 154 ASP A O 1
ATOM 1246 N N . ASP A 1 155 ? -11.57 12.086 -18.656 1 91.69 155 ASP A N 1
ATOM 1247 C CA . ASP A 1 155 ? -11.984 10.922 -17.891 1 91.69 155 ASP A CA 1
ATOM 1248 C C . ASP A 1 155 ? -10.805 10.32 -17.109 1 91.69 155 ASP A C 1
ATOM 1250 O O . ASP A 1 155 ? -10.945 9.93 -15.953 1 91.69 155 ASP A O 1
ATOM 1254 N N . GLN A 1 156 ? -9.68 10.281 -17.766 1 95.25 156 GLN A N 1
ATOM 1255 C CA . GLN A 1 156 ? -8.492 9.727 -17.125 1 95.25 156 GLN A CA 1
ATOM 1256 C C . GLN A 1 156 ? -7.961 10.664 -16.047 1 95.25 156 GLN A C 1
ATOM 1258 O O . GLN A 1 156 ? -7.5 10.203 -14.992 1 95.25 156 GLN A O 1
ATOM 1263 N N . LYS A 1 157 ? -8.055 11.938 -16.328 1 94.56 157 LYS A N 1
ATOM 1264 C CA . LYS A 1 157 ? -7.699 12.922 -15.305 1 94.56 157 LYS A CA 1
ATOM 1265 C C . LYS A 1 157 ? -8.586 12.766 -14.07 1 94.56 157 LYS A C 1
ATOM 1267 O O . LYS A 1 157 ? -8.094 12.828 -12.938 1 94.56 157 LYS A O 1
ATOM 1272 N N . ALA A 1 158 ? -9.836 12.578 -14.32 1 92 158 ALA A N 1
ATOM 1273 C CA . ALA A 1 158 ? -10.797 12.445 -13.227 1 92 158 ALA A CA 1
ATOM 1274 C C . ALA A 1 158 ? -10.461 11.242 -12.352 1 92 158 ALA A C 1
ATOM 1276 O O . ALA A 1 158 ? -10.578 11.305 -11.125 1 92 158 ALA A O 1
ATOM 1277 N N . ILE A 1 159 ? -9.977 10.172 -12.945 1 92.44 159 ILE A N 1
ATOM 1278 C CA . ILE A 1 159 ? -9.625 8.953 -12.219 1 92.44 159 ILE A CA 1
ATOM 1279 C C . ILE A 1 159 ? -8.445 9.242 -11.281 1 92.44 159 ILE A C 1
ATOM 1281 O O . ILE A 1 159 ? -8.484 8.891 -10.102 1 92.44 159 ILE A O 1
ATOM 1285 N N . LEU A 1 160 ? -7.441 9.938 -11.812 1 94.88 160 LEU A N 1
ATOM 1286 C CA . LEU A 1 160 ? -6.258 10.25 -11.023 1 94.88 160 LEU A CA 1
ATOM 1287 C C . LEU A 1 160 ? -6.59 11.242 -9.914 1 94.88 160 LEU A C 1
ATOM 1289 O O . LEU A 1 160 ? -6.133 11.086 -8.781 1 94.88 160 LEU A O 1
ATOM 1293 N N . LEU A 1 161 ? -7.398 12.211 -10.266 1 93 161 LEU A N 1
ATOM 1294 C CA . LEU A 1 161 ? -7.742 13.266 -9.312 1 93 161 LEU A CA 1
ATOM 1295 C C . LEU A 1 161 ? -8.602 12.711 -8.18 1 93 161 LEU A C 1
ATOM 1297 O O . LEU A 1 161 ? -8.391 13.047 -7.012 1 93 161 LEU A O 1
ATOM 1301 N N . ASP A 1 162 ? -9.516 11.859 -8.5 1 88.19 162 ASP A N 1
ATOM 1302 C CA . ASP A 1 162 ? -10.391 11.266 -7.492 1 88.19 162 ASP A CA 1
ATOM 1303 C C . ASP A 1 162 ? -9.602 10.359 -6.547 1 88.19 162 ASP A C 1
ATOM 1305 O O . ASP A 1 162 ? -9.883 10.312 -5.348 1 88.19 162 ASP A O 1
ATOM 1309 N N . HIS A 1 163 ? -8.719 9.703 -7.117 1 90.5 163 HIS A N 1
ATOM 1310 C CA . HIS A 1 163 ? -7.879 8.805 -6.324 1 90.5 163 HIS A CA 1
ATOM 1311 C C . HIS A 1 163 ? -6.957 9.594 -5.398 1 90.5 163 HIS A C 1
ATOM 1313 O O . HIS A 1 163 ? -6.676 9.156 -4.277 1 90.5 163 HIS A O 1
ATOM 1319 N N . PHE A 1 164 ? -6.543 10.719 -5.781 1 94.88 164 PHE A N 1
ATOM 1320 C CA . PHE A 1 164 ? -5.461 11.453 -5.141 1 94.88 164 PHE A CA 1
ATOM 1321 C C . PHE A 1 164 ? -6.004 12.367 -4.047 1 94.88 164 PHE A C 1
ATOM 1323 O O . PHE A 1 164 ? -5.375 12.531 -2.998 1 94.88 164 PHE A O 1
ATOM 1330 N N . THR A 1 165 ? -7.094 12.984 -4.246 1 92.06 165 THR A N 1
ATOM 1331 C CA . THR A 1 165 ? -7.516 14.156 -3.488 1 92.06 165 THR A CA 1
ATOM 1332 C C . THR A 1 165 ? -7.734 13.797 -2.02 1 92.06 165 THR A C 1
ATOM 1334 O O . THR A 1 165 ? -7.215 14.469 -1.129 1 92.06 165 THR A O 1
ATOM 1337 N N . THR A 1 166 ? -8.438 12.734 -1.739 1 89.69 166 THR A N 1
ATOM 1338 C CA . THR A 1 166 ? -8.742 12.367 -0.362 1 89.69 166 THR A CA 1
ATOM 1339 C C . THR A 1 166 ? -7.469 11.984 0.39 1 89.69 166 THR A C 1
ATOM 1341 O O . THR A 1 166 ? -7.207 12.508 1.477 1 89.69 166 THR A O 1
ATOM 1344 N N . PRO A 1 167 ? -6.66 11.141 -0.208 1 93.31 167 PRO A N 1
ATOM 1345 C CA . PRO A 1 167 ? -5.402 10.82 0.47 1 93.31 167 PRO A CA 1
ATOM 1346 C C . PRO A 1 167 ? -4.543 12.062 0.729 1 93.31 167 PRO A C 1
ATOM 1348 O O . PRO A 1 167 ? -3.912 12.164 1.783 1 93.31 167 PRO A O 1
ATOM 1351 N N . TYR A 1 168 ? -4.547 12.875 -0.198 1 95.06 168 TYR A N 1
ATOM 1352 C CA . TYR A 1 168 ? -3.74 14.078 -0.056 1 95.06 168 TYR A CA 1
ATOM 1353 C C . TYR A 1 168 ? -4.195 14.906 1.142 1 95.06 168 TYR A C 1
ATOM 1355 O O . TYR A 1 168 ? -3.375 15.336 1.952 1 95.06 168 TYR A O 1
ATOM 1363 N N . ILE A 1 169 ? -5.449 15.117 1.232 1 91.75 169 ILE A N 1
ATOM 1364 C CA . ILE A 1 169 ? -6.012 15.953 2.289 1 91.75 169 ILE A CA 1
ATOM 1365 C C . ILE A 1 169 ? -5.766 15.297 3.646 1 91.75 169 ILE A C 1
ATOM 1367 O O . ILE A 1 169 ? -5.387 15.969 4.609 1 91.75 169 ILE A O 1
ATOM 1371 N N . ILE A 1 170 ? -5.926 14.078 3.697 1 90.06 170 ILE A N 1
ATOM 1372 C CA . ILE A 1 170 ? -5.75 13.344 4.945 1 90.06 170 ILE A CA 1
ATOM 1373 C C . ILE A 1 170 ? -4.293 13.422 5.391 1 90.06 170 ILE A C 1
ATOM 1375 O O . ILE A 1 170 ? -4.004 13.734 6.551 1 90.06 170 ILE A O 1
ATOM 1379 N N . CYS A 1 171 ? -3.426 13.156 4.508 1 94.06 171 CYS A N 1
ATOM 1380 C CA . CYS A 1 171 ? -2.004 13.164 4.836 1 94.06 171 CYS A CA 1
ATOM 1381 C C . CYS A 1 171 ? -1.533 14.57 5.188 1 94.06 171 CYS A C 1
ATOM 1383 O O . CYS A 1 171 ? -0.754 14.75 6.125 1 94.06 171 CYS A O 1
ATOM 1385 N N . GLU A 1 172 ? -2.061 15.492 4.457 1 94.38 172 GLU A N 1
ATOM 1386 C CA . GLU A 1 172 ? -1.665 16.875 4.715 1 94.38 172 GLU A CA 1
ATOM 1387 C C . GLU A 1 172 ? -2.113 17.328 6.098 1 94.38 172 GLU A C 1
ATOM 1389 O O . GLU A 1 172 ? -1.351 17.969 6.828 1 94.38 172 GLU A O 1
ATOM 1394 N N . GLY A 1 173 ? -3.336 17.016 6.383 1 90.75 173 GLY A N 1
ATOM 1395 C CA . GLY A 1 173 ? -3.83 17.359 7.703 1 90.75 173 GLY A CA 1
ATOM 1396 C C . GLY A 1 173 ? -3.047 16.688 8.82 1 90.75 173 GLY A C 1
ATOM 1397 O O . GLY A 1 173 ? -2.889 17.266 9.898 1 90.75 173 GLY A O 1
ATOM 1398 N N . THR A 1 174 ? -2.609 15.531 8.555 1 90.88 174 THR A N 1
ATOM 1399 C CA . THR A 1 174 ? -1.835 14.797 9.547 1 90.88 174 THR A CA 1
ATOM 1400 C C . THR A 1 174 ? -0.469 15.438 9.758 1 90.88 174 THR A C 1
ATOM 1402 O O . THR A 1 174 ? -0.029 15.617 10.898 1 90.88 174 THR A O 1
ATOM 1405 N N . ILE A 1 175 ? 0.139 15.836 8.664 1 90.75 175 ILE A N 1
ATOM 1406 C CA . ILE A 1 175 ? 1.485 16.391 8.766 1 90.75 175 ILE A CA 1
ATOM 1407 C C . ILE A 1 175 ? 1.424 17.797 9.352 1 90.75 175 ILE A C 1
ATOM 1409 O O . ILE A 1 175 ? 2.32 18.219 10.094 1 90.75 175 ILE A O 1
ATOM 1413 N N . ARG A 1 176 ? 0.369 18.453 9.062 1 88.69 176 ARG A N 1
ATOM 1414 C CA . ARG A 1 176 ? 0.221 19.828 9.555 1 88.69 176 ARG A CA 1
ATOM 1415 C C . ARG A 1 176 ? -0.127 19.844 11.039 1 88.69 176 ARG A C 1
ATOM 1417 O O . ARG A 1 176 ? 0.092 20.844 11.719 1 88.69 176 ARG A O 1
ATOM 1424 N N . ALA A 1 177 ? -0.676 18.672 11.336 1 85.5 177 ALA A N 1
ATOM 1425 C CA . ALA A 1 177 ? -1.051 18.594 12.75 1 85.5 177 ALA A CA 1
ATOM 1426 C C . ALA A 1 177 ? 0.168 18.312 13.625 1 85.5 177 ALA A C 1
ATOM 1428 O O . ALA A 1 177 ? 0.964 17.422 13.328 1 85.5 177 ALA A O 1
ATOM 1429 N N . LYS A 1 178 ? 0.646 19.141 14.391 1 68.25 178 LYS A N 1
ATOM 1430 C CA . LYS A 1 178 ? 1.839 19.062 15.227 1 68.25 178 LYS A CA 1
ATOM 1431 C C . LYS A 1 178 ? 1.671 18.016 16.328 1 68.25 178 LYS A C 1
ATOM 1433 O O . LYS A 1 178 ? 2.656 17.5 16.844 1 68.25 178 LYS A O 1
ATOM 1438 N N . LYS A 1 179 ? 0.418 17.734 16.656 1 70.31 179 LYS A N 1
ATOM 1439 C CA . LYS A 1 179 ? 0.177 16.812 17.766 1 70.31 179 LYS A CA 1
ATOM 1440 C C . LYS A 1 179 ? -0.374 15.484 17.266 1 70.31 179 LYS A C 1
ATOM 1442 O O . LYS A 1 179 ? -1.193 15.453 16.344 1 70.31 179 LYS A O 1
ATOM 1447 N N . TYR A 1 180 ? -0.033 14.438 17.922 1 68.62 180 TYR A N 1
ATOM 1448 C CA . TYR A 1 180 ? -0.273 13.055 17.516 1 68.62 180 TYR A CA 1
ATOM 1449 C C . TYR A 1 180 ? -1.767 12.75 17.469 1 68.62 180 TYR A C 1
ATOM 1451 O O . TYR A 1 180 ? -2.227 11.977 16.625 1 68.62 180 TYR A O 1
ATOM 1459 N N . ASN A 1 181 ? -2.504 13.32 18.234 1 73.62 181 ASN A N 1
ATOM 1460 C CA . ASN A 1 181 ? -3.908 12.93 18.297 1 73.62 181 ASN A CA 1
ATOM 1461 C C . ASN A 1 181 ? -4.801 13.93 17.578 1 73.62 181 ASN A C 1
ATOM 1463 O O . ASN A 1 181 ? -6.027 13.844 17.641 1 73.62 181 ASN A O 1
ATOM 1467 N N . LEU A 1 182 ? -4.129 14.719 16.844 1 76.62 182 LEU A N 1
ATOM 1468 C CA . LEU A 1 182 ? -4.918 15.758 16.188 1 76.62 182 LEU A CA 1
ATOM 1469 C C . LEU A 1 182 ? -4.797 15.656 14.68 1 76.62 182 LEU A C 1
ATOM 1471 O O . LEU A 1 182 ? -3.801 15.133 14.164 1 76.62 182 LEU A O 1
ATOM 1475 N N . TRP A 1 183 ? -5.832 16.031 14.094 1 84 183 TRP A N 1
ATOM 1476 C CA . TRP A 1 183 ? -5.887 16.219 12.648 1 84 183 TRP A CA 1
ATOM 1477 C C . TRP A 1 183 ? -6.32 17.641 12.289 1 84 183 TRP A C 1
ATOM 1479 O O . TRP A 1 183 ? -7.289 18.156 12.852 1 84 183 TRP A O 1
ATOM 1489 N N . LYS A 1 184 ? -5.57 18.234 11.477 1 87.69 184 LYS A N 1
ATOM 1490 C CA . LYS A 1 184 ? -5.84 19.641 11.156 1 87.69 184 LYS A CA 1
ATOM 1491 C C . LYS A 1 184 ? -6.598 19.766 9.836 1 87.69 184 LYS A C 1
ATOM 1493 O O . LYS A 1 184 ? -6.121 19.312 8.797 1 87.69 184 LYS A O 1
ATOM 1498 N N . LEU A 1 185 ? -7.691 20.406 9.898 1 87.12 185 LEU A N 1
ATOM 1499 C CA . LEU A 1 185 ? -8.508 20.641 8.711 1 87.12 185 LEU A CA 1
ATOM 1500 C C . LEU A 1 185 ? -7.91 21.766 7.863 1 87.12 185 LEU A C 1
ATOM 1502 O O . LEU A 1 185 ? -7.09 22.547 8.352 1 87.12 185 LEU A O 1
ATOM 1506 N N . PRO A 1 186 ? -8.328 21.828 6.637 1 88.75 186 PRO A N 1
ATOM 1507 C CA . PRO A 1 186 ? -7.816 22.891 5.766 1 88.75 186 PRO A CA 1
ATOM 1508 C C . PRO A 1 186 ? -8.086 24.281 6.312 1 88.75 186 PRO A C 1
ATOM 1510 O O . PRO A 1 186 ? -7.324 25.219 6.039 1 88.75 186 PRO A O 1
ATOM 1513 N N . ASN A 1 187 ? -9.094 24.438 7.102 1 85.81 187 ASN A N 1
ATOM 1514 C CA . ASN A 1 187 ? -9.383 25.734 7.695 1 85.81 187 ASN A CA 1
ATOM 1515 C C . ASN A 1 187 ? -8.648 25.938 9.016 1 85.81 187 ASN A C 1
ATOM 1517 O O . ASN A 1 187 ? -8.961 26.844 9.781 1 85.81 187 ASN A O 1
ATOM 1521 N N . ASP A 1 188 ? -7.812 24.938 9.422 1 85.19 188 ASP A N 1
ATOM 1522 C CA . ASP A 1 188 ? -6.918 24.953 10.57 1 85.19 188 ASP A CA 1
ATOM 1523 C C . ASP A 1 188 ? -7.652 24.531 11.844 1 85.19 188 ASP A C 1
ATOM 1525 O O . ASP A 1 188 ? -7.078 24.562 12.938 1 85.19 188 ASP A O 1
ATOM 1529 N N . ASP A 1 189 ? -8.883 24.172 11.68 1 80.94 189 ASP A N 1
ATOM 1530 C CA . ASP A 1 189 ? -9.539 23.547 12.828 1 80.94 189 ASP A CA 1
ATOM 1531 C C . ASP A 1 189 ? -8.891 22.203 13.164 1 80.94 189 ASP A C 1
ATOM 1533 O O . ASP A 1 189 ? -8.367 21.516 12.289 1 80.94 189 ASP A O 1
ATOM 1537 N N . LEU A 1 190 ? -9.039 21.891 14.398 1 80.62 190 LEU A N 1
ATOM 1538 C CA . LEU A 1 190 ? -8.414 20.656 14.867 1 80.62 190 LEU A CA 1
ATOM 1539 C C . LEU A 1 190 ? -9.469 19.625 15.281 1 80.62 190 LEU A C 1
ATOM 1541 O O . LEU A 1 190 ? -10.453 19.984 15.93 1 80.62 190 LEU A O 1
ATOM 1545 N N . ILE A 1 191 ? -9.234 18.469 14.766 1 77 191 ILE A N 1
ATOM 1546 C CA . ILE A 1 191 ? -10.055 17.344 15.188 1 77 191 ILE A CA 1
ATOM 1547 C C . ILE A 1 191 ? -9.242 16.438 16.109 1 77 191 ILE A C 1
ATOM 1549 O O . ILE A 1 191 ? -8.117 16.047 15.781 1 77 191 ILE A O 1
ATOM 1553 N N . ASP A 1 192 ? -9.922 16.203 17.188 1 71.81 192 ASP A N 1
ATOM 1554 C CA . ASP A 1 192 ? -9.281 15.305 18.141 1 71.81 192 ASP A CA 1
ATOM 1555 C C . ASP A 1 192 ? -9.703 13.852 17.891 1 71.81 192 ASP A C 1
ATOM 1557 O O . ASP A 1 192 ? -10.867 13.492 18.094 1 71.81 192 ASP A O 1
ATOM 1561 N N . ASN A 1 193 ? -8.789 13.047 17.547 1 67.44 193 ASN A N 1
ATOM 1562 C CA . ASN A 1 193 ? -9.055 11.648 17.219 1 67.44 193 ASN A CA 1
ATOM 1563 C C . ASN A 1 193 ? -9.453 10.844 18.453 1 67.44 193 ASN A C 1
ATOM 1565 O O . ASN A 1 193 ? -10.062 9.781 18.328 1 67.44 193 ASN A O 1
ATOM 1569 N N . ASN A 1 194 ? -9.156 11.359 19.562 1 65.25 194 ASN A N 1
ATOM 1570 C CA . ASN A 1 194 ? -9.5 10.672 20.797 1 65.25 194 ASN A CA 1
ATOM 1571 C C . ASN A 1 194 ? -10.938 10.969 21.219 1 65.25 194 ASN A C 1
ATOM 1573 O O . ASN A 1 194 ? -11.5 10.258 22.062 1 65.25 194 ASN A O 1
ATOM 1577 N N . HIS A 1 195 ? -11.438 12 20.641 1 64.38 195 HIS A N 1
ATOM 1578 C CA . HIS A 1 195 ? -12.797 12.398 20.969 1 64.38 195 HIS A CA 1
ATOM 1579 C C . HIS A 1 195 ? -13.648 12.586 19.719 1 64.38 195 HIS A C 1
ATOM 1581 O O . HIS A 1 195 ? -14.133 13.688 19.453 1 64.38 195 HIS A O 1
ATOM 1587 N N . PRO A 1 196 ? -13.875 11.484 19.094 1 60.12 196 PRO A N 1
ATOM 1588 C CA . PRO A 1 196 ? -14.602 11.578 17.828 1 60.12 196 PRO A CA 1
ATOM 1589 C C . PRO A 1 196 ? -16.031 12.062 18 1 60.12 196 PRO A C 1
ATOM 1591 O O . PRO A 1 196 ? -16.656 12.523 17.047 1 60.12 196 PRO A O 1
ATOM 1594 N N . GLU A 1 197 ? -16.531 11.969 19.234 1 57.66 197 GLU A N 1
ATOM 1595 C CA . GLU A 1 197 ? -17.891 12.406 19.531 1 57.66 197 GLU A CA 1
ATOM 1596 C C . GLU A 1 197 ? -18.062 13.891 19.219 1 57.66 197 GLU A C 1
ATOM 1598 O O . GLU A 1 197 ? -19.188 14.344 18.984 1 57.66 197 GLU A O 1
ATOM 1603 N N . TYR A 1 198 ? -17.047 14.555 19.297 1 56.03 198 TYR A N 1
ATOM 1604 C CA . TYR A 1 198 ? -17.141 15.992 19.047 1 56.03 198 TYR A CA 1
ATOM 1605 C C . TYR A 1 198 ? -17.375 16.281 17.578 1 56.03 198 TYR A C 1
ATOM 1607 O O . TYR A 1 198 ? -17.891 17.328 17.203 1 56.03 198 TYR A O 1
ATOM 1615 N N . TYR A 1 199 ? -16.812 15.516 16.766 1 55.69 199 TYR A N 1
ATOM 1616 C CA . TYR A 1 199 ? -16.953 15.703 15.32 1 55.69 199 TYR A CA 1
ATOM 1617 C C . TYR A 1 199 ? -18.391 15.492 14.875 1 55.69 199 TYR A C 1
ATOM 1619 O O . TYR A 1 199 ? -18.844 16.094 13.906 1 55.69 199 TYR A O 1
ATOM 1627 N N . TYR A 1 200 ? -19.078 14.719 15.516 1 50.16 200 TYR A N 1
ATOM 1628 C CA . TYR A 1 200 ? -20.344 14.297 14.914 1 50.16 200 TYR A CA 1
ATOM 1629 C C . TYR A 1 200 ? -21.531 14.844 15.703 1 50.16 200 TYR A C 1
ATOM 1631 O O . TYR A 1 200 ? -22.656 14.375 15.547 1 50.16 200 TYR A O 1
ATOM 1639 N N . ASN A 1 201 ? -21.188 15.773 16.562 1 46.66 201 ASN A N 1
ATOM 1640 C CA . ASN A 1 201 ? -22.344 16.266 17.312 1 46.66 201 ASN A CA 1
ATOM 1641 C C . ASN A 1 201 ? -23.297 17.062 16.422 1 46.66 201 ASN A C 1
ATOM 1643 O O . ASN A 1 201 ? -24.109 17.828 16.906 1 46.66 201 ASN A O 1
ATOM 1647 N N . GLU A 1 202 ? -23.016 17.016 15.281 1 43.97 202 GLU A N 1
ATOM 1648 C CA . GLU A 1 202 ? -24.094 17.938 14.922 1 43.97 202 GLU A CA 1
ATOM 1649 C C . GLU A 1 202 ? -25.391 17.594 15.664 1 43.97 202 GLU A C 1
ATOM 1651 O O . GLU A 1 202 ? -25.984 18.453 16.297 1 43.97 202 GLU A O 1
ATOM 1656 N N . ASN A 1 203 ? -26.469 17.453 14.625 1 39.53 203 ASN A N 1
ATOM 1657 C CA . ASN A 1 203 ? -27.922 17.453 14.609 1 39.53 203 ASN A CA 1
ATOM 1658 C C . ASN A 1 203 ? -28.484 16.344 15.492 1 39.53 203 ASN A C 1
ATOM 1660 O O . ASN A 1 203 ? -27.781 15.383 15.828 1 39.53 203 ASN A O 1
ATOM 1664 N N . GLN A 1 204 ? -29.891 16.438 15.648 1 38.28 204 GLN A N 1
ATOM 1665 C CA . GLN A 1 204 ? -31.031 15.539 15.789 1 38.28 204 GLN A CA 1
ATOM 1666 C C . GLN A 1 204 ? -30.781 14.211 15.086 1 38.28 204 GLN A C 1
ATOM 1668 O O . GLN A 1 204 ? -31.703 13.602 14.539 1 38.28 204 GLN A O 1
ATOM 1673 N N . ASN A 1 205 ? -29.75 14 14.453 1 42.97 205 ASN A N 1
ATOM 1674 C CA . ASN A 1 205 ? -29.734 12.812 13.602 1 42.97 205 ASN A CA 1
ATOM 1675 C C . ASN A 1 205 ? -29.953 11.539 14.406 1 42.97 205 ASN A C 1
ATOM 1677 O O . ASN A 1 205 ? -29.656 11.492 15.602 1 42.97 205 ASN A O 1
ATOM 1681 N N . ASN A 1 206 ? -30.828 10.82 13.773 1 45 206 ASN A N 1
ATOM 1682 C CA . ASN A 1 206 ? -31.422 9.578 14.242 1 45 206 ASN A CA 1
ATOM 1683 C C . ASN A 1 206 ? -30.359 8.562 14.641 1 45 206 ASN A C 1
ATOM 1685 O O . ASN A 1 206 ? -30.672 7.402 14.93 1 45 206 ASN A O 1
ATOM 1689 N N . LEU A 1 207 ? -29.188 8.547 14.102 1 46.47 207 LEU A N 1
ATOM 1690 C CA . LEU A 1 207 ? -28.375 7.488 14.672 1 46.47 207 LEU A CA 1
ATOM 1691 C C . LEU A 1 207 ? -28.031 7.789 16.125 1 46.47 207 LEU A C 1
ATOM 1693 O O . LEU A 1 207 ? -27.672 8.922 16.453 1 46.47 207 LEU A O 1
ATOM 1697 N N . LYS A 1 208 ? -28.547 7.102 16.875 1 52.75 208 LYS A N 1
ATOM 1698 C CA . LYS A 1 208 ? -28.203 7.199 18.297 1 52.75 208 LYS A CA 1
ATOM 1699 C C . LYS A 1 208 ? -26.703 7.445 18.484 1 52.75 208 LYS A C 1
ATOM 1701 O O . LYS A 1 208 ? -25.891 6.91 17.734 1 52.75 208 LYS A O 1
ATOM 1706 N N . ASP A 1 209 ? -26.125 8.484 19.219 1 55.97 209 ASP A N 1
ATOM 1707 C CA . ASP A 1 209 ? -24.828 9.039 19.578 1 55.97 209 ASP A CA 1
ATOM 1708 C C . ASP A 1 209 ? -23.781 7.941 19.688 1 55.97 209 ASP A C 1
ATOM 1710 O O . ASP A 1 209 ? -22.656 8.094 19.172 1 55.97 209 ASP A O 1
ATOM 1714 N N . LYS A 1 210 ? -24.281 6.816 20.125 1 58.84 210 LYS A N 1
ATOM 1715 C CA . LYS A 1 210 ? -23.312 5.777 20.469 1 58.84 210 LYS A CA 1
ATOM 1716 C C . LYS A 1 210 ? -22.859 5.02 19.219 1 58.84 210 LYS A C 1
ATOM 1718 O O . LYS A 1 210 ? -21.688 4.684 19.078 1 58.84 210 LYS A O 1
ATOM 1723 N N . GLU A 1 211 ? -23.781 4.824 18.266 1 59.78 211 GLU A N 1
ATOM 1724 C CA . GLU A 1 211 ? -23.453 4.035 17.078 1 59.78 211 GLU A CA 1
ATOM 1725 C C . GLU A 1 211 ? -22.578 4.824 16.109 1 59.78 211 GLU A C 1
ATOM 1727 O O . GLU A 1 211 ? -21.641 4.273 15.531 1 59.78 211 GLU A O 1
ATOM 1732 N N . SER A 1 212 ? -22.859 6.047 16.016 1 60.94 212 SER A N 1
ATOM 1733 C CA . SER A 1 212 ? -22.047 6.91 15.164 1 60.94 212 SER A CA 1
ATOM 1734 C C . SER A 1 212 ? -20.609 7.008 15.695 1 60.94 212 SER A C 1
ATOM 1736 O O . SER A 1 212 ? -19.656 6.988 14.922 1 60.94 212 SER A O 1
ATOM 1738 N N . HIS A 1 213 ? -20.609 6.914 16.938 1 63.5 213 HIS A N 1
ATOM 1739 C CA . HIS A 1 213 ? -19.297 6.996 17.562 1 63.5 213 HIS A CA 1
ATOM 1740 C C . HIS A 1 213 ? -18.453 5.77 17.234 1 63.5 213 HIS A C 1
ATOM 1742 O O . HIS A 1 213 ? -17.266 5.891 16.922 1 63.5 213 HIS A O 1
ATOM 1748 N N . LYS A 1 214 ? -19.156 4.766 17.266 1 64.19 214 LYS A N 1
ATOM 1749 C CA . LYS A 1 214 ? -18.438 3.52 17.031 1 64.19 214 LYS A CA 1
ATOM 1750 C C . LYS A 1 214 ? -17.953 3.432 15.586 1 64.19 214 LYS A C 1
ATOM 1752 O O . LYS A 1 214 ? -16.828 2.988 15.328 1 64.19 214 LYS A O 1
ATOM 1757 N N . LEU A 1 215 ? -18.766 3.969 14.789 1 64.25 215 LEU A N 1
ATOM 1758 C CA . LEU A 1 215 ? -18.453 3.879 13.367 1 64.25 215 LEU A CA 1
ATOM 1759 C C . LEU A 1 215 ? -17.281 4.777 13.008 1 64.25 215 LEU A C 1
ATOM 1761 O O . LEU A 1 215 ? -16.359 4.344 12.312 1 64.25 215 LEU A O 1
ATOM 1765 N N . TYR A 1 216 ? -17.266 5.828 13.562 1 67.94 216 TYR A N 1
ATOM 1766 C CA . TYR A 1 216 ? -16.219 6.789 13.195 1 67.94 216 TYR A CA 1
ATOM 1767 C C . TYR A 1 216 ? -14.938 6.523 13.969 1 67.94 216 TYR A C 1
ATOM 1769 O O . TYR A 1 216 ? -13.844 6.766 13.453 1 67.94 216 TYR A O 1
ATOM 1777 N N . GLN A 1 217 ? -15.18 6.02 15.047 1 70.81 217 GLN A N 1
ATOM 1778 C CA . GLN A 1 217 ? -14.016 5.688 15.852 1 70.81 217 GLN A CA 1
ATOM 1779 C C . GLN A 1 217 ? -13.141 4.645 15.164 1 70.81 217 GLN A C 1
ATOM 1781 O O . GLN A 1 217 ? -11.914 4.711 15.227 1 70.81 217 GLN A O 1
ATOM 1786 N N . ALA A 1 218 ? -13.82 3.84 14.531 1 71.62 218 ALA A N 1
ATOM 1787 C CA . ALA A 1 218 ? -13.078 2.781 13.852 1 71.62 218 ALA A CA 1
ATOM 1788 C C . ALA A 1 218 ? -12.242 3.346 12.711 1 71.62 218 ALA A C 1
ATOM 1790 O O . ALA A 1 218 ? -11.07 2.99 12.547 1 71.62 218 ALA A O 1
ATOM 1791 N N . SER A 1 219 ? -12.828 4.246 11.938 1 76.12 219 SER A N 1
ATOM 1792 C CA . SER A 1 219 ? -12.117 4.836 10.812 1 76.12 219 SER A CA 1
ATOM 1793 C C . SER A 1 219 ? -10.977 5.73 11.281 1 76.12 219 SER A C 1
ATOM 1795 O O . SER A 1 219 ? -9.914 5.758 10.664 1 76.12 219 SER A O 1
ATOM 1797 N N . TRP A 1 220 ? -11.172 6.312 12.352 1 77.38 220 TRP A N 1
ATOM 1798 C CA . TRP A 1 220 ? -10.133 7.188 12.891 1 77.38 220 TRP A CA 1
ATOM 1799 C C . TRP A 1 220 ? -8.961 6.375 13.422 1 77.38 220 TRP A C 1
ATOM 1801 O O . TRP A 1 220 ? -7.809 6.801 13.32 1 77.38 220 TRP A O 1
ATOM 1811 N N . LYS A 1 221 ? -9.336 5.359 14.008 1 79.62 221 LYS A N 1
ATOM 1812 C CA . LYS A 1 221 ? -8.273 4.488 14.508 1 79.62 221 LYS A CA 1
ATOM 1813 C C . LYS A 1 221 ? -7.402 3.977 13.367 1 79.62 221 LYS A C 1
ATOM 1815 O O . LYS A 1 221 ? -6.18 3.914 13.492 1 79.62 221 LYS A O 1
ATOM 1820 N N . VAL A 1 222 ? -8.047 3.682 12.32 1 83.94 222 VAL A N 1
ATOM 1821 C CA . VAL A 1 222 ? -7.316 3.209 11.148 1 83.94 222 VAL A CA 1
ATOM 1822 C C . VAL A 1 222 ? -6.418 4.324 10.617 1 83.94 222 VAL A C 1
ATOM 1824 O O . VAL A 1 222 ? -5.25 4.086 10.297 1 83.94 222 VAL A O 1
ATOM 1827 N N . MET A 1 223 ? -6.969 5.469 10.562 1 84.44 223 MET A N 1
ATOM 1828 C CA . MET A 1 223 ? -6.184 6.609 10.094 1 84.44 223 MET A CA 1
ATOM 1829 C C . MET A 1 223 ? -4.996 6.867 11.016 1 84.44 223 MET A C 1
ATOM 1831 O O . MET A 1 223 ? -3.885 7.113 10.547 1 84.44 223 MET A O 1
ATOM 1835 N N . HIS A 1 224 ? -5.25 6.762 12.188 1 83.75 224 HIS A N 1
ATOM 1836 C CA . HIS A 1 224 ? -4.219 7.035 13.18 1 83.75 224 HIS A CA 1
ATOM 1837 C C . HIS A 1 224 ? -3.072 6.035 13.07 1 83.75 224 HIS A C 1
ATOM 1839 O O . HIS A 1 224 ? -1.903 6.422 13.055 1 83.75 224 HIS A O 1
ATOM 1845 N N . GLU A 1 225 ? -3.383 4.883 13 1 83.69 225 GLU A N 1
ATOM 1846 C CA . GLU A 1 225 ? -2.35 3.854 12.969 1 83.69 225 GLU A CA 1
ATOM 1847 C C . GLU A 1 225 ? -1.644 3.816 11.617 1 83.69 225 GLU A C 1
ATOM 1849 O O . GLU A 1 225 ? -0.426 3.635 11.547 1 83.69 225 GLU A O 1
ATOM 1854 N N . ASN A 1 226 ? -2.367 4.043 10.617 1 90.5 226 ASN A N 1
ATOM 1855 C CA . ASN A 1 226 ? -1.84 3.773 9.289 1 90.5 226 ASN A CA 1
ATOM 1856 C C . ASN A 1 226 ? -1.177 5.008 8.688 1 90.5 226 ASN A C 1
ATOM 1858 O O . ASN A 1 226 ? -0.351 4.898 7.777 1 90.5 226 ASN A O 1
ATOM 1862 N N . ILE A 1 227 ? -1.576 6.141 9.148 1 92.12 227 ILE A N 1
ATOM 1863 C CA . ILE A 1 227 ? -0.992 7.355 8.586 1 92.12 227 ILE A CA 1
ATOM 1864 C C . ILE A 1 227 ? -0.13 8.047 9.641 1 92.12 227 ILE A C 1
ATOM 1866 O O . ILE A 1 227 ? 1.099 8.055 9.539 1 92.12 227 ILE A O 1
ATOM 1870 N N . ARG A 1 228 ? -0.757 8.406 10.664 1 90.06 228 ARG A N 1
ATOM 1871 C CA . ARG A 1 228 ? -0.034 9.133 11.703 1 90.06 228 ARG A CA 1
ATOM 1872 C C . ARG A 1 228 ? 1.068 8.266 12.305 1 90.06 228 ARG A C 1
ATOM 1874 O O . ARG A 1 228 ? 2.219 8.703 12.414 1 90.06 228 ARG A O 1
ATOM 1881 N N . GLY A 1 229 ? 0.667 7.133 12.742 1 87.88 229 GLY A N 1
ATOM 1882 C CA . GLY A 1 229 ? 1.648 6.242 13.344 1 87.88 229 GLY A CA 1
ATOM 1883 C C . GLY A 1 229 ? 2.834 5.965 12.438 1 87.88 229 GLY A C 1
ATOM 1884 O O . GLY A 1 229 ? 3.984 6.016 12.883 1 87.88 229 GLY A O 1
ATOM 1885 N N . ARG A 1 230 ? 2.617 5.746 11.25 1 91 230 ARG A N 1
ATOM 1886 C CA . ARG A 1 230 ? 3.676 5.418 10.297 1 91 230 ARG A CA 1
ATOM 1887 C C . ARG A 1 230 ? 4.52 6.645 9.969 1 91 230 ARG A C 1
ATOM 1889 O O . ARG A 1 230 ? 5.738 6.539 9.812 1 91 230 ARG A O 1
ATOM 1896 N N . MET A 1 231 ? 3.883 7.777 9.82 1 92 231 MET A N 1
ATOM 1897 C CA . MET A 1 231 ? 4.621 9.008 9.562 1 92 231 MET A CA 1
ATOM 1898 C C . MET A 1 231 ? 5.535 9.359 10.727 1 92 231 MET A C 1
ATOM 1900 O O . MET A 1 231 ? 6.668 9.805 10.523 1 92 231 MET A O 1
ATOM 1904 N N . GLU A 1 232 ? 5.035 9.078 11.828 1 88.19 232 GLU A N 1
ATOM 1905 C CA . GLU A 1 232 ? 5.824 9.367 13.023 1 88.19 232 GLU A CA 1
ATOM 1906 C C . GLU A 1 232 ? 6.984 8.391 13.164 1 88.19 232 GLU A C 1
ATOM 1908 O O . GLU A 1 232 ? 8.102 8.789 13.508 1 88.19 232 GLU A O 1
ATOM 1913 N N . GLU A 1 233 ? 6.684 7.203 12.953 1 85.62 233 GLU A N 1
ATOM 1914 C CA . GLU A 1 233 ? 7.734 6.191 13.016 1 85.62 233 GLU A CA 1
ATOM 1915 C C . GLU A 1 233 ? 8.844 6.48 12.008 1 85.62 233 GLU A C 1
ATOM 1917 O O . GLU A 1 233 ? 10.016 6.223 12.281 1 85.62 233 GLU A O 1
ATOM 1922 N N . ALA A 1 234 ? 8.461 6.988 10.922 1 91.38 234 ALA A N 1
ATOM 1923 C CA . ALA A 1 234 ? 9.422 7.285 9.867 1 91.38 234 ALA A CA 1
ATOM 1924 C C . ALA A 1 234 ? 10.078 8.648 10.086 1 91.38 234 ALA A C 1
ATOM 1926 O O . ALA A 1 234 ? 11.016 9.016 9.383 1 91.38 234 ALA A O 1
ATOM 1927 N N . LYS A 1 235 ? 9.609 9.383 11.07 1 89.12 235 LYS A N 1
ATOM 1928 C CA . LYS A 1 235 ? 10.055 10.766 11.242 1 89.12 235 LYS A CA 1
ATOM 1929 C C . LYS A 1 235 ? 10.031 11.516 9.906 1 89.12 235 LYS A C 1
ATOM 1931 O O . LYS A 1 235 ? 11.023 12.133 9.523 1 89.12 235 LYS A O 1
ATOM 1936 N N . MET A 1 236 ? 8.938 11.406 9.258 1 93.25 236 MET A N 1
ATOM 1937 C CA . MET A 1 236 ? 8.797 11.914 7.898 1 93.25 236 MET A CA 1
ATOM 1938 C C . MET A 1 236 ? 8.891 13.43 7.863 1 93.25 236 MET A C 1
ATOM 1940 O O . MET A 1 236 ? 8.242 14.117 8.656 1 93.25 236 MET A O 1
ATOM 1944 N N . ASP A 1 237 ? 9.789 13.922 6.98 1 92.44 237 ASP A N 1
ATOM 1945 C CA . ASP A 1 237 ? 9.852 15.367 6.793 1 92.44 237 ASP A CA 1
ATOM 1946 C C . ASP A 1 237 ? 9 15.812 5.605 1 92.44 237 ASP A C 1
ATOM 1948 O O . ASP A 1 237 ? 8.359 14.984 4.953 1 92.44 237 ASP A O 1
ATOM 1952 N N . LEU A 1 238 ? 8.938 17.047 5.359 1 93.25 238 LEU A N 1
ATOM 1953 C CA . LEU A 1 238 ? 8.039 17.609 4.355 1 93.25 238 LEU A CA 1
ATOM 1954 C C . LEU A 1 238 ? 8.445 17.172 2.955 1 93.25 238 LEU A C 1
ATOM 1956 O O . LEU A 1 238 ? 7.586 16.938 2.1 1 93.25 238 LEU A O 1
ATOM 1960 N N . ASN A 1 239 ? 9.727 17.109 2.707 1 94.5 239 ASN A N 1
ATOM 1961 C CA . ASN A 1 239 ? 10.195 16.672 1.397 1 94.5 239 ASN A CA 1
ATOM 1962 C C . ASN A 1 239 ? 9.805 15.219 1.121 1 94.5 239 ASN A C 1
ATOM 1964 O O . ASN A 1 239 ? 9.414 14.883 0.003 1 94.5 239 ASN A O 1
ATOM 1968 N N . GLU A 1 240 ? 9.938 14.383 2.148 1 96.25 240 GLU A N 1
ATOM 1969 C CA . GLU A 1 240 ? 9.492 12.992 2.043 1 96.25 240 GLU A CA 1
ATOM 1970 C C . GLU A 1 240 ? 7.988 12.914 1.787 1 96.25 240 GLU A C 1
ATOM 1972 O O . GLU A 1 240 ? 7.535 12.102 0.975 1 96.25 240 GLU A O 1
ATOM 1977 N N . TYR A 1 241 ? 7.262 13.781 2.463 1 96.62 241 TYR A N 1
ATOM 1978 C CA . TYR A 1 241 ? 5.82 13.844 2.242 1 96.62 241 TYR A CA 1
ATOM 1979 C C . TYR A 1 241 ? 5.508 14.242 0.805 1 96.62 241 TYR A C 1
ATOM 1981 O O . TYR A 1 241 ? 4.574 13.703 0.197 1 96.62 241 TYR A O 1
ATOM 1989 N N . PHE A 1 242 ? 6.238 15.164 0.259 1 96.88 242 PHE A N 1
ATOM 1990 C CA . PHE A 1 242 ? 6.031 15.594 -1.119 1 96.88 242 PHE A CA 1
ATOM 1991 C C . PHE A 1 242 ? 6.211 14.422 -2.082 1 96.88 242 PHE A C 1
ATOM 1993 O O . PHE A 1 242 ? 5.375 14.203 -2.963 1 96.88 242 PHE A O 1
ATOM 2000 N N . LEU A 1 243 ? 7.23 13.727 -1.86 1 96.5 243 LEU A N 1
ATOM 2001 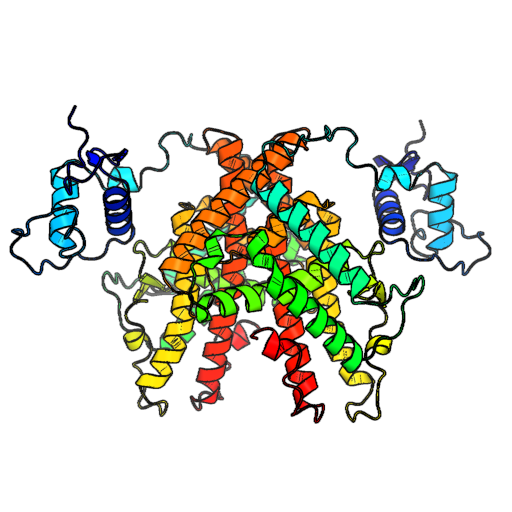C CA . LEU A 1 243 ? 7.531 12.602 -2.742 1 96.5 243 LEU A CA 1
ATOM 2002 C C . LEU A 1 243 ? 6.516 11.477 -2.555 1 96.5 243 LEU A C 1
ATOM 2004 O O . LEU A 1 243 ? 6.113 10.828 -3.525 1 96.5 243 LEU A O 1
ATOM 2008 N N . LEU A 1 244 ? 6.07 11.25 -1.346 1 97 244 LEU A N 1
ATOM 2009 C CA . LEU A 1 244 ? 4.996 10.305 -1.083 1 97 244 LEU A CA 1
ATOM 2010 C C . LEU A 1 244 ? 3.719 10.711 -1.811 1 97 244 LEU A C 1
ATOM 2012 O O . LEU A 1 244 ? 3.055 9.875 -2.424 1 97 244 LEU A O 1
ATOM 2016 N N . SER A 1 245 ? 3.389 11.969 -1.709 1 97.38 245 SER A N 1
ATOM 2017 C CA . SER A 1 245 ? 2.191 12.484 -2.367 1 97.38 245 SER A CA 1
ATOM 2018 C C . SER A 1 245 ? 2.268 12.297 -3.879 1 97.38 245 SER A C 1
ATOM 2020 O O . SER A 1 245 ? 1.264 11.984 -4.52 1 97.38 245 SER A O 1
ATOM 2022 N N . ALA A 1 246 ? 3.453 12.516 -4.371 1 97.69 246 ALA A N 1
ATOM 2023 C CA . ALA A 1 246 ? 3.643 12.289 -5.805 1 97.69 246 ALA A CA 1
ATOM 2024 C C . ALA A 1 246 ? 3.377 10.828 -6.168 1 97.69 246 ALA A C 1
ATOM 2026 O O . ALA A 1 246 ? 2.768 10.547 -7.199 1 97.69 246 ALA A O 1
ATOM 2027 N N . LEU A 1 247 ? 3.795 9.93 -5.348 1 97.06 247 LEU A N 1
ATOM 2028 C CA . LEU A 1 247 ? 3.553 8.516 -5.578 1 97.06 247 LEU A CA 1
ATOM 2029 C C . LEU A 1 247 ? 2.062 8.195 -5.523 1 97.06 247 LEU A C 1
ATOM 2031 O O . LEU A 1 247 ? 1.568 7.371 -6.289 1 97.06 247 LEU A O 1
ATOM 2035 N N . ILE A 1 248 ? 1.382 8.828 -4.602 1 96.38 248 ILE A N 1
ATOM 2036 C CA . ILE A 1 248 ? -0.057 8.625 -4.48 1 96.38 248 ILE A CA 1
ATOM 2037 C C . ILE A 1 248 ? -0.751 9.062 -5.77 1 96.38 248 ILE A C 1
ATOM 2039 O O . ILE A 1 248 ? -1.649 8.383 -6.262 1 96.38 248 ILE A O 1
ATOM 2043 N N . PHE A 1 249 ? -0.293 10.133 -6.289 1 97.31 249 PHE A N 1
ATOM 2044 C CA . PHE A 1 249 ? -0.925 10.672 -7.488 1 97.31 249 PHE A CA 1
ATOM 2045 C C . PHE A 1 249 ? -0.745 9.727 -8.672 1 97.31 249 PHE A C 1
ATOM 2047 O O . PHE A 1 249 ? -1.69 9.477 -9.422 1 97.31 249 PHE A O 1
ATOM 2054 N N . TRP A 1 250 ? 0.407 9.203 -8.812 1 97.06 250 TRP A N 1
ATOM 2055 C CA . TRP A 1 250 ? 0.748 8.422 -10 1 97.06 250 TRP A CA 1
ATOM 2056 C C . TRP A 1 250 ? 0.509 6.938 -9.758 1 97.06 250 TRP A C 1
ATOM 2058 O O . TRP A 1 250 ? 1.307 6.098 -10.188 1 97.06 250 TRP A O 1
ATOM 2068 N N . ASP A 1 251 ? -0.515 6.641 -9.133 1 92.62 251 ASP A N 1
ATOM 2069 C CA . ASP A 1 251 ? -0.885 5.238 -8.977 1 92.62 251 ASP A CA 1
ATOM 2070 C C . ASP A 1 251 ? -1.247 4.613 -10.328 1 92.62 251 ASP A C 1
ATOM 2072 O O . ASP A 1 251 ? -1.928 5.238 -11.141 1 92.62 251 ASP A O 1
ATOM 2076 N N . ASP A 1 252 ? -0.798 3.412 -10.68 1 88.62 252 ASP A N 1
ATOM 2077 C CA . ASP A 1 252 ? -0.967 2.77 -11.977 1 88.62 252 ASP A CA 1
ATOM 2078 C C . ASP A 1 252 ? -1.892 1.559 -11.875 1 88.62 252 ASP A C 1
ATOM 2080 O O . ASP A 1 252 ? -2.059 0.815 -12.844 1 88.62 252 ASP A O 1
ATOM 2084 N N . GLY A 1 253 ? -2.533 1.324 -10.906 1 84.31 253 GLY A N 1
ATOM 2085 C CA . GLY A 1 253 ? -3.359 0.135 -10.758 1 84.31 253 GLY A CA 1
ATOM 2086 C C . GLY A 1 253 ? -4.816 0.451 -10.477 1 84.31 253 GLY A C 1
ATOM 2087 O O . GLY A 1 253 ? -5.527 -0.363 -9.883 1 84.31 253 GLY A O 1
ATOM 2088 N N . LEU A 1 254 ? -5.266 1.575 -10.961 1 86.94 254 LEU A N 1
ATOM 2089 C CA . LEU A 1 254 ? -6.637 1.991 -10.68 1 86.94 254 LEU A CA 1
ATOM 2090 C C . LEU A 1 254 ? -7.598 1.428 -11.719 1 86.94 254 LEU A C 1
ATOM 2092 O O . LEU A 1 254 ? -7.246 1.294 -12.891 1 86.94 254 LEU A O 1
ATOM 2096 N N . PRO A 1 255 ? -8.82 1.204 -11.266 1 81.44 255 PRO A N 1
ATOM 2097 C CA . PRO A 1 255 ? -9.812 0.743 -12.234 1 81.44 255 PRO A CA 1
ATOM 2098 C C . PRO A 1 255 ? -10.055 1.749 -13.359 1 81.44 255 PRO A C 1
ATOM 2100 O O . PRO A 1 255 ? -10.078 2.959 -13.117 1 81.44 255 PRO A O 1
ATOM 2103 N N . LYS A 1 256 ? -10.164 1.288 -14.625 1 84.38 256 LYS A N 1
ATOM 2104 C CA . LYS A 1 256 ? -10.594 2.045 -15.797 1 84.38 256 LYS A CA 1
ATOM 2105 C C . LYS A 1 256 ? -9.461 2.91 -16.344 1 84.38 256 LYS A C 1
ATOM 2107 O O . LYS A 1 256 ? -9.664 3.703 -17.266 1 84.38 256 LYS A O 1
ATOM 2112 N N . GLN A 1 257 ? -8.289 2.738 -15.758 1 91.38 257 GLN A N 1
ATOM 2113 C CA . GLN A 1 257 ? -7.133 3.396 -16.359 1 91.38 257 GLN A CA 1
ATOM 2114 C C . GLN A 1 257 ? -6.797 2.775 -17.719 1 91.38 257 GLN A C 1
ATOM 2116 O O . GLN A 1 257 ? -6.852 1.555 -17.875 1 91.38 257 GLN A O 1
ATOM 2121 N N . THR A 1 258 ? -6.52 3.672 -18.656 1 91.12 258 THR A N 1
ATOM 2122 C CA . THR A 1 258 ? -6.09 3.172 -19.953 1 91.12 258 THR A CA 1
ATOM 2123 C C . THR A 1 258 ? -4.641 2.699 -19.906 1 91.12 258 THR A C 1
ATOM 2125 O O . THR A 1 258 ? -3.898 3.061 -18.984 1 91.12 258 THR A O 1
ATOM 2128 N N . GLU A 1 259 ? -4.266 1.889 -20.859 1 87.75 259 GLU A N 1
ATOM 2129 C CA . GLU A 1 259 ? -2.9 1.373 -20.922 1 87.75 259 GLU A CA 1
ATOM 2130 C C . GLU A 1 259 ? -1.885 2.508 -21.016 1 87.75 259 GLU A C 1
ATOM 2132 O O . GLU A 1 259 ? -0.798 2.426 -20.438 1 87.75 259 GLU A O 1
ATOM 2137 N N . GLU A 1 260 ? -2.248 3.488 -21.75 1 92.62 260 GLU A N 1
ATOM 2138 C CA . GLU A 1 260 ? -1.366 4.641 -21.906 1 92.62 260 GLU A CA 1
ATOM 2139 C C . GLU A 1 260 ? -1.1 5.324 -20.562 1 92.62 260 GLU A C 1
ATOM 2141 O O . GLU A 1 260 ? 0.047 5.637 -20.234 1 92.62 260 GLU A O 1
ATOM 2146 N N . VAL A 1 261 ? -2.148 5.543 -19.828 1 95.38 261 VAL A N 1
ATOM 2147 C CA . VAL A 1 261 ? -2.023 6.215 -18.531 1 95.38 261 VAL A CA 1
ATOM 2148 C C . VAL A 1 261 ? -1.23 5.336 -17.562 1 95.38 261 VAL A C 1
ATOM 2150 O O . VAL A 1 261 ? -0.403 5.836 -16.797 1 95.38 261 VAL A O 1
ATOM 2153 N N . VAL A 1 262 ? -1.444 4.039 -17.625 1 92.38 262 VAL A N 1
ATOM 2154 C CA . VAL A 1 262 ? -0.719 3.094 -16.781 1 92.38 262 VAL A CA 1
ATOM 2155 C C . VAL A 1 262 ? 0.775 3.172 -17.094 1 92.38 262 VAL A C 1
ATOM 2157 O O . VAL A 1 262 ? 1.599 3.229 -16.172 1 92.38 262 VAL A O 1
ATOM 2160 N N . GLU A 1 263 ? 1.109 3.219 -18.297 1 91.94 263 GLU A N 1
ATOM 2161 C CA . GLU A 1 263 ? 2.508 3.256 -18.719 1 91.94 263 GLU A CA 1
ATOM 2162 C C . GLU A 1 263 ? 3.189 4.539 -18.25 1 91.94 263 GLU A C 1
ATOM 2164 O O . GLU A 1 263 ? 4.305 4.504 -17.734 1 91.94 263 GLU A O 1
ATOM 2169 N N . ILE A 1 264 ? 2.529 5.609 -18.438 1 96.25 264 ILE A N 1
ATOM 2170 C CA . ILE A 1 264 ? 3.09 6.891 -18.031 1 96.25 264 ILE A CA 1
ATOM 2171 C C . ILE A 1 264 ? 3.205 6.945 -16.516 1 96.25 264 ILE A C 1
ATOM 2173 O O . ILE A 1 264 ? 4.207 7.422 -15.969 1 96.25 264 ILE A O 1
ATOM 2177 N N . SER A 1 265 ? 2.197 6.477 -15.844 1 96 265 SER A N 1
ATOM 2178 C CA . SER A 1 265 ? 2.221 6.449 -14.383 1 96 265 SER A CA 1
ATOM 2179 C C . SER A 1 265 ? 3.377 5.598 -13.867 1 96 265 SER A C 1
ATOM 2181 O O . SER A 1 265 ? 4.047 5.973 -12.906 1 96 265 SER A O 1
ATOM 2183 N N . ARG A 1 266 ? 3.602 4.496 -14.5 1 93 266 ARG A N 1
ATOM 2184 C CA . ARG A 1 266 ? 4.703 3.621 -14.117 1 93 266 ARG A CA 1
ATOM 2185 C C . ARG A 1 266 ? 6.047 4.32 -14.305 1 93 266 ARG A C 1
ATOM 2187 O O . ARG A 1 266 ? 6.938 4.203 -13.453 1 93 266 ARG A O 1
ATOM 2194 N N . LYS A 1 267 ? 6.172 4.973 -15.367 1 94.5 267 LYS A N 1
ATOM 2195 C CA . LYS A 1 267 ? 7.395 5.727 -15.641 1 94.5 267 LYS A CA 1
ATOM 2196 C C . LYS A 1 267 ? 7.621 6.809 -14.594 1 94.5 267 LYS A C 1
ATOM 2198 O O . LYS A 1 267 ? 8.742 6.996 -14.117 1 94.5 267 LYS A O 1
ATOM 2203 N N . MET A 1 268 ? 6.582 7.496 -14.281 1 96.5 268 MET A N 1
ATOM 2204 C CA . MET A 1 268 ? 6.68 8.562 -13.289 1 96.5 268 MET A CA 1
ATOM 2205 C C . MET A 1 268 ? 7.008 7.996 -11.914 1 96.5 268 MET A C 1
ATOM 2207 O O . MET A 1 268 ? 7.809 8.57 -11.172 1 96.5 268 MET A O 1
ATOM 2211 N N . ARG A 1 269 ? 6.418 6.922 -11.57 1 95.69 269 ARG A N 1
ATOM 2212 C CA . ARG A 1 269 ? 6.707 6.281 -10.289 1 95.69 269 ARG A CA 1
ATOM 2213 C C . ARG A 1 269 ? 8.172 5.867 -10.195 1 95.69 269 ARG A C 1
ATOM 2215 O O . ARG A 1 269 ? 8.797 5.996 -9.141 1 95.69 269 ARG A O 1
ATOM 2222 N N . LYS A 1 270 ? 8.641 5.383 -11.273 1 94.31 270 LYS A N 1
ATOM 2223 C CA . LYS A 1 270 ? 10.062 5.035 -11.305 1 94.31 270 LYS A CA 1
ATOM 2224 C C . LYS A 1 270 ? 10.938 6.254 -11.031 1 94.31 270 LYS A C 1
ATOM 2226 O O . LYS A 1 270 ? 11.875 6.18 -10.242 1 94.31 270 LYS A O 1
ATOM 2231 N N . LYS A 1 271 ? 10.594 7.301 -11.641 1 95.88 271 LYS A N 1
ATOM 2232 C CA . LYS A 1 271 ? 11.352 8.539 -11.445 1 95.88 271 LYS A CA 1
ATOM 2233 C C . LYS A 1 271 ? 11.25 9.023 -10.008 1 95.88 271 LYS A C 1
ATOM 2235 O O . LYS A 1 271 ? 12.227 9.516 -9.438 1 95.88 271 LYS A O 1
ATOM 2240 N N . ILE A 1 272 ? 10.109 8.906 -9.461 1 97.38 272 ILE A N 1
ATOM 2241 C CA . ILE A 1 272 ? 9.891 9.359 -8.094 1 97.38 272 ILE A CA 1
ATOM 2242 C C . ILE A 1 272 ? 10.695 8.5 -7.129 1 97.38 272 ILE A C 1
ATOM 2244 O O . ILE A 1 272 ? 11.312 9.008 -6.191 1 97.38 272 ILE A O 1
ATOM 2248 N N . ILE A 1 273 ? 10.711 7.238 -7.352 1 96.31 273 ILE A N 1
ATOM 2249 C CA . ILE A 1 273 ? 11.469 6.324 -6.504 1 96.31 273 ILE A CA 1
ATOM 2250 C C . ILE A 1 273 ? 12.953 6.648 -6.594 1 96.31 273 ILE A C 1
ATOM 2252 O O . ILE A 1 273 ? 13.664 6.633 -5.582 1 96.31 273 ILE A O 1
ATOM 2256 N N . GLU A 1 274 ? 13.383 6.945 -7.746 1 95.19 274 GLU A N 1
ATOM 2257 C CA . GLU A 1 274 ? 14.773 7.352 -7.914 1 95.19 274 GLU A CA 1
ATOM 2258 C C . GLU A 1 274 ? 15.078 8.625 -7.137 1 95.19 274 GLU A C 1
ATOM 2260 O O . GLU A 1 274 ? 16.125 8.734 -6.496 1 95.19 274 GLU A O 1
ATOM 2265 N N . GLU A 1 275 ? 14.164 9.484 -7.215 1 95.81 275 GLU A N 1
ATOM 2266 C CA . GLU A 1 275 ? 14.398 10.75 -6.527 1 95.81 275 GLU A CA 1
ATOM 2267 C C . GLU A 1 275 ? 14.312 10.586 -5.016 1 95.81 275 GLU A C 1
ATOM 2269 O O . GLU A 1 275 ? 15.047 11.234 -4.27 1 95.81 275 GLU A O 1
ATOM 2274 N N . ILE A 1 276 ? 13.391 9.773 -4.543 1 96.31 276 ILE A N 1
ATOM 2275 C CA . ILE A 1 276 ? 13.328 9.5 -3.111 1 96.31 276 ILE A CA 1
ATOM 2276 C C . ILE A 1 276 ? 14.641 8.883 -2.643 1 96.31 276 ILE A C 1
ATOM 2278 O O . ILE A 1 276 ? 15.148 9.227 -1.573 1 96.31 276 ILE A O 1
ATOM 2282 N N . THR A 1 277 ? 15.148 8.008 -3.439 1 94.44 277 THR A N 1
ATOM 2283 C CA . THR A 1 277 ? 16.391 7.332 -3.105 1 94.44 277 THR A CA 1
ATOM 2284 C C . THR A 1 277 ? 17.547 8.328 -3.047 1 94.44 277 THR A C 1
ATOM 2286 O O . THR A 1 277 ? 18.359 8.297 -2.117 1 94.44 277 THR A O 1
ATOM 2289 N N . LYS A 1 278 ? 17.562 9.18 -4.004 1 93 278 LYS A N 1
ATOM 2290 C CA . LYS A 1 278 ? 18.609 10.203 -4.031 1 93 278 LYS A CA 1
ATOM 2291 C C . LYS A 1 278 ? 18.5 11.133 -2.82 1 93 278 LYS A C 1
ATOM 2293 O O . LYS A 1 278 ? 19.5 11.453 -2.188 1 93 278 LYS A O 1
ATOM 2298 N N . TYR A 1 279 ? 17.375 11.555 -2.523 1 95.56 279 TYR A N 1
ATOM 2299 C CA . TYR A 1 279 ? 17.141 12.445 -1.395 1 95.56 279 TYR A CA 1
ATOM 2300 C C . TYR A 1 279 ? 17.578 11.797 -0.088 1 95.56 279 TYR A C 1
ATOM 2302 O O . TYR A 1 279 ? 18.281 12.43 0.713 1 95.56 279 TYR A O 1
ATOM 2310 N N . GLU A 1 280 ? 17.156 10.562 0.078 1 94.69 280 GLU A N 1
ATOM 2311 C CA . GLU A 1 280 ? 17.484 9.867 1.32 1 94.69 280 GLU A CA 1
ATOM 2312 C C . GLU A 1 280 ? 18.984 9.594 1.419 1 94.69 280 GLU A C 1
ATOM 2314 O O . GLU A 1 280 ? 19.562 9.609 2.512 1 94.69 280 GLU A O 1
ATOM 2319 N N . ASN A 1 281 ? 19.578 9.344 0.263 1 89.62 281 ASN A N 1
ATOM 2320 C CA . ASN A 1 281 ? 21.031 9.148 0.255 1 89.62 281 ASN A CA 1
ATOM 2321 C C . ASN A 1 281 ? 21.766 10.406 0.706 1 89.62 281 ASN A C 1
ATOM 2323 O O . ASN A 1 281 ? 22.812 10.32 1.338 1 89.62 281 ASN A O 1
ATOM 2327 N N . MET A 1 282 ? 21.219 11.508 0.376 1 89 282 MET A N 1
ATOM 2328 C CA . MET A 1 282 ? 21.812 12.781 0.766 1 89 282 MET A CA 1
ATOM 2329 C C . MET A 1 282 ? 21.547 13.086 2.234 1 89 282 MET A C 1
ATOM 2331 O O . MET A 1 282 ? 22.359 13.703 2.912 1 89 282 MET A O 1
ATOM 2335 N N . LYS A 1 283 ? 20.531 12.602 2.699 1 89.31 283 LYS A N 1
ATOM 2336 C CA . LYS A 1 283 ? 20.047 12.961 4.027 1 89.31 283 LYS A CA 1
ATOM 2337 C C . LYS A 1 283 ? 20.609 12.023 5.094 1 89.31 283 LYS A C 1
ATOM 2339 O O . LYS A 1 283 ? 20.984 12.469 6.18 1 89.31 283 LYS A O 1
ATOM 2344 N N . CYS A 1 284 ? 20.672 10.82 4.777 1 88.12 284 CYS A N 1
ATOM 2345 C CA . CYS A 1 284 ? 21.016 9.805 5.77 1 88.12 284 CYS A CA 1
ATOM 2346 C C . CYS A 1 284 ? 22.516 9.633 5.867 1 88.12 284 CYS A C 1
ATOM 2348 O O . CYS A 1 284 ? 23.25 9.945 4.922 1 88.12 284 CYS A O 1
ATOM 2350 N N . LEU A 1 285 ? 22.906 9.086 6.977 1 79.19 285 LEU A N 1
ATOM 2351 C CA . LEU A 1 285 ? 24.328 8.906 7.254 1 79.19 285 LEU A CA 1
ATOM 2352 C C . LEU A 1 285 ? 24.891 7.727 6.469 1 79.19 285 LEU A C 1
ATOM 2354 O O . LEU A 1 285 ? 26.062 7.734 6.082 1 79.19 285 LEU A O 1
ATOM 2358 N N . SER A 1 286 ? 24.062 6.715 6.336 1 84.56 286 SER A N 1
ATOM 2359 C CA . SER A 1 286 ? 24.5 5.539 5.594 1 84.56 286 SER A CA 1
ATOM 2360 C C . SER A 1 286 ? 23.5 5.16 4.512 1 84.56 286 SER A C 1
ATOM 2362 O O . SER A 1 286 ? 22.312 5.469 4.625 1 84.56 286 SER A O 1
ATOM 2364 N N . LYS A 1 287 ? 24.031 4.488 3.572 1 84.5 287 LYS A N 1
ATOM 2365 C CA . LYS A 1 287 ? 23.188 4.047 2.479 1 84.5 287 LYS A CA 1
ATOM 2366 C C . LYS A 1 287 ? 22.172 3.006 2.957 1 84.5 287 LYS A C 1
ATOM 2368 O O . LYS A 1 287 ? 21.047 2.934 2.443 1 84.5 287 LYS A O 1
ATOM 2373 N N . ASP A 1 288 ? 22.531 2.295 3.932 1 85.69 288 ASP A N 1
ATOM 2374 C CA . ASP A 1 288 ? 21.609 1.32 4.496 1 85.69 288 ASP A CA 1
ATOM 2375 C C . ASP A 1 288 ? 20.438 2.014 5.195 1 85.69 288 ASP A C 1
ATOM 2377 O O . ASP A 1 288 ? 19.281 1.617 5.031 1 85.69 288 ASP A O 1
ATOM 2381 N N . ASP A 1 289 ? 20.797 3.025 5.895 1 90.06 289 ASP A N 1
ATOM 2382 C CA . ASP A 1 289 ? 19.75 3.805 6.559 1 90.06 289 ASP A CA 1
ATOM 2383 C C . ASP A 1 289 ? 18.844 4.484 5.543 1 90.06 289 ASP A C 1
ATOM 2385 O O . ASP A 1 289 ? 17.625 4.59 5.754 1 90.06 289 ASP A O 1
ATOM 2389 N N . ALA A 1 290 ? 19.5 4.891 4.492 1 92.88 290 ALA A N 1
ATOM 2390 C CA . ALA A 1 290 ? 18.719 5.535 3.43 1 92.88 290 ALA A CA 1
ATOM 2391 C C . ALA A 1 290 ? 17.719 4.562 2.809 1 92.88 290 ALA A C 1
ATOM 2393 O O . ALA A 1 290 ? 16.562 4.91 2.596 1 92.88 290 ALA A O 1
ATOM 2394 N N . SER A 1 291 ? 18.188 3.377 2.594 1 93.75 291 SER A N 1
ATOM 2395 C CA . SER A 1 291 ? 17.328 2.35 2.008 1 93.75 291 SER A CA 1
ATOM 2396 C C . SER A 1 291 ? 16.172 1.996 2.939 1 93.75 291 SER A C 1
ATOM 2398 O O . SER A 1 291 ? 15.047 1.804 2.488 1 93.75 291 SER A O 1
ATOM 2400 N N . ILE A 1 292 ? 16.438 1.926 4.129 1 94.56 292 ILE A N 1
ATOM 2401 C CA . ILE A 1 292 ? 15.414 1.617 5.125 1 94.56 292 ILE A CA 1
ATOM 2402 C C . ILE A 1 292 ? 14.391 2.746 5.18 1 94.56 292 ILE A C 1
ATOM 2404 O O . ILE A 1 292 ? 13.188 2.496 5.246 1 94.56 292 ILE A O 1
ATOM 2408 N N . GLN A 1 293 ? 14.898 3.916 5.121 1 95.88 293 GLN A N 1
ATOM 2409 C CA . GLN A 1 293 ? 14 5.062 5.156 1 95.88 293 GLN A CA 1
ATOM 2410 C C . GLN A 1 293 ? 13.102 5.098 3.922 1 95.88 293 GLN A C 1
ATOM 2412 O O . GLN A 1 293 ? 11.914 5.41 4.02 1 95.88 293 GLN A O 1
ATOM 2417 N N . VAL A 1 294 ? 13.672 4.777 2.809 1 96.44 294 VAL A N 1
ATOM 2418 C CA . VAL A 1 294 ? 12.875 4.703 1.586 1 96.44 294 VAL A CA 1
ATOM 2419 C C . VAL A 1 294 ? 11.75 3.688 1.762 1 96.44 294 VAL A C 1
ATOM 2421 O O . VAL A 1 294 ? 10.594 3.963 1.419 1 96.44 294 VAL A O 1
ATOM 2424 N N . ALA A 1 295 ? 12.086 2.592 2.322 1 95.38 295 ALA A N 1
ATOM 2425 C CA . ALA A 1 295 ? 11.102 1.536 2.557 1 95.38 295 ALA A CA 1
ATOM 2426 C C . ALA A 1 295 ? 9.984 2.021 3.48 1 95.38 295 ALA A C 1
ATOM 2428 O O . ALA A 1 295 ? 8.805 1.758 3.23 1 95.38 295 ALA A O 1
ATOM 2429 N N . ARG A 1 296 ? 10.32 2.715 4.457 1 94.19 296 ARG A N 1
ATOM 2430 C CA . ARG A 1 296 ? 9.352 3.211 5.426 1 94.19 296 ARG A CA 1
ATOM 2431 C C . ARG A 1 296 ? 8.383 4.191 4.777 1 94.19 296 ARG A C 1
ATOM 2433 O O . ARG A 1 296 ? 7.176 4.148 5.043 1 94.19 296 ARG A O 1
ATOM 2440 N N . ILE A 1 297 ? 8.898 4.973 3.975 1 95.81 297 ILE A N 1
ATOM 2441 C CA . ILE A 1 297 ? 8.078 5.977 3.311 1 95.81 297 ILE A CA 1
ATOM 2442 C C . ILE A 1 297 ? 7.094 5.297 2.363 1 95.81 297 ILE A C 1
ATOM 24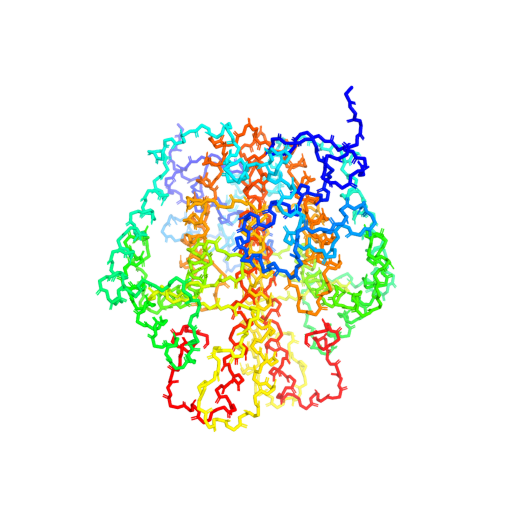44 O O . ILE A 1 297 ? 5.898 5.605 2.369 1 95.81 297 ILE A O 1
ATOM 2448 N N . ILE A 1 298 ? 7.602 4.379 1.676 1 95.56 298 ILE A N 1
ATOM 2449 C CA . ILE A 1 298 ? 6.777 3.719 0.669 1 95.56 298 ILE A CA 1
ATOM 2450 C C . ILE A 1 298 ? 5.707 2.873 1.353 1 95.56 298 ILE A C 1
ATOM 2452 O O . ILE A 1 298 ? 4.578 2.77 0.861 1 95.56 298 ILE A O 1
ATOM 2456 N N . MET A 1 299 ? 5.996 2.42 2.447 1 93.12 299 MET A N 1
ATOM 2457 C CA . MET A 1 299 ? 5.051 1.573 3.174 1 93.12 299 MET A CA 1
ATOM 2458 C C . MET A 1 299 ? 3.824 2.369 3.602 1 93.12 299 MET A C 1
ATOM 2460 O O . MET A 1 299 ? 2.76 1.798 3.84 1 93.12 299 MET A O 1
ATOM 2464 N N . ILE A 1 300 ? 3.953 3.582 3.686 1 94.94 300 ILE A N 1
ATOM 2465 C CA . ILE A 1 300 ? 2.83 4.426 4.082 1 94.94 300 ILE A CA 1
ATOM 2466 C C . ILE A 1 300 ? 1.738 4.363 3.016 1 94.94 300 ILE A C 1
ATOM 2468 O O . ILE A 1 300 ? 0.56 4.57 3.314 1 94.94 300 ILE A O 1
ATOM 2472 N N . LEU A 1 301 ? 2.133 4.012 1.801 1 93.81 301 LEU A N 1
ATOM 2473 C CA . LEU A 1 301 ? 1.171 3.92 0.708 1 93.81 301 LEU A CA 1
ATOM 2474 C C . LEU A 1 301 ? 0.075 2.91 1.031 1 93.81 301 LEU A C 1
ATOM 2476 O O . LEU A 1 301 ? -1.101 3.15 0.746 1 93.81 301 LEU A O 1
ATOM 2480 N N . GLN A 1 302 ? 0.507 1.899 1.599 1 90 302 GLN A N 1
ATOM 2481 C CA . GLN A 1 302 ? -0.474 0.899 2.004 1 90 302 GLN A CA 1
ATOM 2482 C C . GLN A 1 302 ? -1.422 1.456 3.062 1 90 302 GLN A C 1
ATOM 2484 O O . GLN A 1 302 ? -2.623 1.176 3.039 1 90 302 GLN A O 1
ATOM 2489 N N . GLY A 1 303 ? -0.879 2.148 3.971 1 90.31 303 GLY A N 1
ATOM 2490 C CA . GLY A 1 303 ? -1.686 2.775 5.008 1 90.31 303 GLY A CA 1
ATOM 2491 C C . GLY A 1 303 ? -2.688 3.773 4.461 1 90.31 303 GLY A C 1
ATOM 2492 O O . GLY A 1 303 ? -3.82 3.852 4.941 1 90.31 303 GLY A O 1
ATOM 2493 N N . VAL A 1 304 ? -2.279 4.453 3.518 1 92 304 VAL A N 1
ATOM 2494 C CA . VAL A 1 304 ? -3.145 5.438 2.873 1 92 304 VAL A CA 1
ATOM 2495 C C . VAL A 1 304 ? -4.363 4.742 2.275 1 92 304 VAL A C 1
ATOM 2497 O O . VAL A 1 304 ? -5.496 5.184 2.471 1 92 304 VAL A O 1
ATOM 2500 N N . GLN A 1 305 ? -4.137 3.711 1.659 1 87.19 305 GLN A N 1
ATOM 2501 C CA . GLN A 1 305 ? -5.234 2.973 1.036 1 87.19 305 GLN A CA 1
ATOM 2502 C C . GLN A 1 305 ? -6.191 2.422 2.086 1 87.19 305 GLN A C 1
ATOM 2504 O O . GLN A 1 305 ? -7.41 2.484 1.915 1 87.19 305 GLN A O 1
ATOM 2509 N N . SER A 1 306 ? -5.648 1.883 3.088 1 86.12 306 SER A N 1
ATOM 2510 C CA . SER A 1 306 ? -6.477 1.358 4.172 1 86.12 306 SER A CA 1
ATOM 2511 C C . SER A 1 306 ? -7.336 2.453 4.793 1 86.12 306 SER A C 1
ATOM 2513 O O . SER A 1 306 ? -8.5 2.227 5.109 1 86.12 306 SER A O 1
ATOM 2515 N N . THR A 1 307 ? -6.77 3.533 4.938 1 88.44 307 THR A N 1
ATOM 2516 C CA . THR A 1 307 ? -7.465 4.66 5.555 1 88.44 307 THR A CA 1
ATOM 2517 C C . THR A 1 307 ? -8.586 5.16 4.652 1 88.44 307 THR A C 1
ATOM 2519 O O . THR A 1 307 ? -9.703 5.406 5.117 1 88.44 307 THR A O 1
ATOM 2522 N N . VAL A 1 308 ? -8.297 5.293 3.434 1 85.25 308 VAL A N 1
ATOM 2523 C CA . VAL A 1 308 ? -9.297 5.77 2.486 1 85.25 308 VAL A CA 1
ATOM 2524 C C . VAL A 1 308 ? -10.469 4.789 2.438 1 85.25 308 VAL A C 1
ATOM 2526 O O . VAL A 1 308 ? -11.633 5.203 2.41 1 85.25 308 VAL A O 1
ATOM 2529 N N . GLN A 1 309 ? -10.188 3.561 2.467 1 80.56 309 GLN A N 1
ATOM 2530 C CA . GLN A 1 309 ? -11.242 2.547 2.463 1 80.56 309 GLN A CA 1
ATOM 2531 C C . GLN A 1 309 ? -12.094 2.641 3.721 1 80.56 309 GLN A C 1
ATOM 2533 O O . GLN A 1 309 ? -13.32 2.504 3.654 1 80.56 309 GLN A O 1
ATOM 2538 N N . ALA A 1 310 ? -11.461 2.797 4.773 1 81.38 310 ALA A N 1
ATOM 2539 C CA . ALA A 1 310 ? -12.188 2.918 6.039 1 81.38 310 ALA A CA 1
ATOM 2540 C C . ALA A 1 310 ? -13.102 4.141 6.031 1 81.38 310 ALA A C 1
ATOM 2542 O O . ALA A 1 310 ? -14.242 4.07 6.492 1 81.38 310 ALA A O 1
ATOM 2543 N N . ILE A 1 311 ? -12.57 5.164 5.551 1 77.88 311 ILE A N 1
ATOM 2544 C CA . ILE A 1 311 ? -13.336 6.402 5.5 1 77.88 311 ILE A CA 1
ATOM 2545 C C . ILE A 1 311 ? -14.508 6.246 4.535 1 77.88 311 ILE A C 1
ATOM 2547 O O . ILE A 1 311 ? -15.625 6.695 4.82 1 77.88 311 ILE A O 1
ATOM 2551 N N . HIS A 1 312 ? -14.289 5.582 3.412 1 72.88 312 HIS A N 1
ATOM 2552 C CA . HIS A 1 312 ? -15.359 5.34 2.447 1 72.88 312 HIS A CA 1
ATOM 2553 C C . HIS A 1 312 ? -16.453 4.457 3.043 1 72.88 312 HIS A C 1
ATOM 2555 O O . HIS A 1 312 ? -17.641 4.699 2.822 1 72.88 312 HIS A O 1
ATOM 2561 N N . LYS A 1 313 ? -16.047 3.484 3.672 1 72.56 313 LYS A N 1
ATOM 2562 C CA . LYS A 1 313 ? -17 2.592 4.312 1 72.56 313 LYS A CA 1
ATOM 2563 C C . LYS A 1 313 ? -17.859 3.342 5.336 1 72.56 313 LYS A C 1
ATOM 2565 O O . LYS A 1 313 ? -19.078 3.186 5.371 1 72.56 313 LYS A O 1
ATOM 2570 N N . THR A 1 314 ? -17.203 4.117 6.105 1 70.94 314 THR A N 1
ATOM 2571 C CA . THR A 1 314 ? -17.891 4.875 7.145 1 70.94 314 THR A CA 1
ATOM 2572 C C . THR A 1 314 ? -18.812 5.922 6.531 1 70.94 314 THR A C 1
ATOM 2574 O O . THR A 1 314 ? -19.922 6.141 7.016 1 70.94 314 THR A O 1
ATOM 2577 N N . SER A 1 315 ? -18.344 6.57 5.551 1 66.62 315 SER A N 1
ATOM 2578 C CA . SER A 1 315 ? -19.156 7.582 4.879 1 66.62 315 SER A CA 1
ATOM 2579 C C . SER A 1 315 ? -20.375 6.957 4.215 1 66.62 315 SER A C 1
ATOM 2581 O O . SER A 1 315 ? -21.453 7.547 4.215 1 66.62 315 SER A O 1
ATOM 2583 N N . GLY A 1 316 ? -20.188 5.77 3.615 1 63.88 316 GLY A N 1
ATOM 2584 C CA . GLY A 1 316 ? -21.328 5.059 3.043 1 63.88 316 GLY A CA 1
ATOM 2585 C C . GLY A 1 316 ? -22.375 4.684 4.07 1 63.88 316 GLY A C 1
ATOM 2586 O O . GLY A 1 316 ? -23.578 4.836 3.822 1 63.88 316 GLY A O 1
ATOM 2587 N N . LEU A 1 317 ? -21.938 4.312 5.164 1 64.62 317 LEU A N 1
ATOM 2588 C CA . LEU A 1 317 ? -22.844 3.951 6.242 1 64.62 317 LEU A CA 1
ATOM 2589 C C . LEU A 1 317 ? -23.562 5.184 6.781 1 64.62 317 LEU A C 1
ATOM 2591 O O . LEU A 1 317 ? -24.766 5.129 7.082 1 64.62 317 LEU A O 1
ATOM 2595 N N . THR A 1 318 ? -22.812 6.172 6.965 1 62.91 318 THR A N 1
ATOM 2596 C CA . THR A 1 318 ? -23.406 7.418 7.441 1 62.91 318 THR A CA 1
ATOM 2597 C C . THR A 1 318 ? -24.453 7.926 6.465 1 62.91 318 THR A C 1
ATOM 2599 O O . THR A 1 318 ? -25.516 8.391 6.875 1 62.91 318 THR A O 1
ATOM 2602 N N . ALA A 1 319 ? -24.172 7.844 5.223 1 62.19 319 ALA A N 1
ATOM 2603 C CA . ALA A 1 319 ? -25.125 8.273 4.203 1 62.19 319 ALA A CA 1
ATOM 2604 C C . ALA A 1 319 ? -26.391 7.418 4.254 1 62.19 319 ALA A C 1
ATOM 2606 O O . ALA A 1 319 ? -27.5 7.93 4.062 1 62.19 319 ALA A O 1
ATOM 2607 N N . ALA A 1 320 ? -26.172 6.203 4.469 1 59.5 320 ALA A N 1
ATOM 2608 C CA . ALA A 1 320 ? -27.328 5.297 4.527 1 59.5 320 ALA A CA 1
ATOM 2609 C C . ALA A 1 320 ? -28.188 5.578 5.75 1 59.5 320 ALA A C 1
ATOM 2611 O O . ALA A 1 320 ? -29.406 5.457 5.691 1 59.5 320 ALA A O 1
ATOM 2612 N N . TYR A 1 321 ? -27.562 5.855 6.746 1 55.88 321 TYR A N 1
ATOM 2613 C CA . TYR A 1 321 ? -28.312 6.035 7.988 1 55.88 321 TYR A CA 1
ATOM 2614 C C . TYR A 1 321 ? -28.797 7.473 8.125 1 55.88 321 TYR A C 1
ATOM 2616 O O . TYR A 1 321 ? -29.719 7.75 8.898 1 55.88 321 TYR A O 1
ATOM 2624 N N . THR A 1 322 ? -27.969 8.25 7.609 1 51.91 322 THR A N 1
ATOM 2625 C CA . THR A 1 322 ? -28.406 9.641 7.691 1 51.91 322 THR A CA 1
ATOM 2626 C C . THR A 1 322 ? -29.125 10.055 6.41 1 51.91 322 THR A C 1
ATOM 2628 O O . THR A 1 322 ? -28.875 9.492 5.344 1 51.91 322 THR A O 1
ATOM 2631 N N . ASP A 1 323 ? -30.516 10.25 6.277 1 42.97 323 ASP A N 1
ATOM 2632 C CA . ASP A 1 323 ? -31.219 10.812 5.125 1 42.97 323 ASP A CA 1
ATOM 2633 C C . ASP A 1 323 ? -30.297 11.688 4.293 1 42.97 323 ASP A C 1
ATOM 2635 O O . ASP A 1 323 ? -30.734 12.633 3.635 1 42.97 323 ASP A O 1
ATOM 2639 N N . PHE A 1 324 ? -29.266 11.656 4.512 1 40.72 324 PHE A N 1
ATOM 2640 C CA . PHE A 1 324 ? -28.344 12.523 3.768 1 40.72 324 PHE A CA 1
ATOM 2641 C C . PHE A 1 324 ? -28.281 12.102 2.305 1 40.72 324 PHE A C 1
ATOM 2643 O O . PHE A 1 324 ? -27.391 11.336 1.917 1 40.72 324 PHE A O 1
ATOM 2650 N N . GLU A 1 325 ? -29.297 11.523 1.666 1 39.44 325 GLU A N 1
ATOM 2651 C CA . GLU A 1 325 ? -29.5 11.234 0.25 1 39.44 325 GLU A CA 1
ATOM 2652 C C . GLU A 1 325 ? -28.672 12.164 -0.631 1 39.44 325 GLU A C 1
ATOM 2654 O O . GLU A 1 325 ? -28.109 11.734 -1.635 1 39.44 325 GLU A O 1
ATOM 2659 N N . LYS A 1 326 ? -29.125 13.531 -0.594 1 37.69 326 LYS A N 1
ATOM 2660 C CA . LYS A 1 326 ? -28.984 14.547 -1.635 1 37.69 326 LYS A CA 1
ATOM 2661 C C . LYS A 1 326 ? -27.516 14.938 -1.823 1 37.69 326 LYS A C 1
ATOM 2663 O O . LYS A 1 326 ? -27.172 15.648 -2.773 1 37.69 326 LYS A O 1
ATOM 2668 N N . HIS A 1 327 ? -26.797 15.133 -0.803 1 36 327 HIS A N 1
ATOM 2669 C CA . HIS A 1 327 ? -25.531 15.789 -1.058 1 36 327 HIS A CA 1
ATOM 2670 C C . HIS A 1 327 ? -24.484 14.805 -1.576 1 36 327 HIS A C 1
ATOM 2672 O O . HIS A 1 327 ? -24.234 13.773 -0.942 1 36 327 HIS A O 1
ATOM 2678 N N . LYS A 1 328 ? -24.594 14.57 -2.781 1 41.59 328 LYS A N 1
ATOM 2679 C CA . LYS A 1 328 ? -23.484 13.938 -3.49 1 41.59 328 LYS A CA 1
ATOM 2680 C C . LYS A 1 328 ? -22.172 14.102 -2.721 1 41.59 328 LYS A C 1
ATOM 2682 O O . LYS A 1 328 ? -21.609 15.195 -2.67 1 41.59 328 LYS A O 1
ATOM 2687 N N . GLY A 1 329 ? -22.156 13.656 -1.604 1 37.03 329 GLY A N 1
ATOM 2688 C CA . GLY A 1 329 ? -21.188 13.914 -0.548 1 37.03 329 GLY A CA 1
ATOM 2689 C C . GLY A 1 329 ? -19.75 13.781 -1.01 1 37.03 329 GLY A C 1
ATOM 2690 O O . GLY A 1 329 ? -19.5 13.461 -2.172 1 37.03 329 GLY A O 1
ATOM 2691 N N . MET A 1 330 ? -18.844 14.078 0.009 1 38.12 330 MET A N 1
ATOM 2692 C CA . MET A 1 330 ? -17.391 14.117 -0.04 1 38.12 330 MET A CA 1
ATOM 2693 C C . MET A 1 330 ? -16.844 12.953 -0.858 1 38.12 330 MET A C 1
ATOM 2695 O O . MET A 1 330 ? -15.992 13.148 -1.729 1 38.12 330 MET A O 1
ATOM 2699 N N . PHE A 1 331 ? -17.375 11.805 -0.521 1 40.06 331 PHE A N 1
ATOM 2700 C CA . PHE A 1 331 ? -16.719 10.594 -0.998 1 40.06 331 PHE A CA 1
ATOM 2701 C C . PHE A 1 331 ? -17.141 10.273 -2.426 1 40.06 331 PHE A C 1
ATOM 2703 O O . PHE A 1 331 ? -16.375 9.672 -3.184 1 40.06 331 PHE A O 1
ATOM 2710 N N . GLU A 1 332 ? -18.422 10.57 -2.809 1 41.94 332 GLU A N 1
ATOM 2711 C CA . GLU A 1 332 ? -18.766 10.438 -4.219 1 41.94 332 GLU A CA 1
ATOM 2712 C C . GLU A 1 332 ? -17.922 11.367 -5.086 1 41.94 332 GLU A C 1
ATOM 2714 O O . GLU A 1 332 ? -17.547 11.008 -6.199 1 41.94 332 GLU A O 1
ATOM 2719 N N . THR A 1 333 ? -17.859 12.531 -4.598 1 35.88 333 THR A N 1
ATOM 2720 C CA . THR A 1 333 ? -17.016 13.477 -5.32 1 35.88 333 THR A CA 1
ATOM 2721 C C . THR A 1 333 ? -15.562 13.016 -5.312 1 35.88 333 THR A C 1
ATOM 2723 O O . THR A 1 333 ? -14.766 13.461 -6.141 1 35.88 333 THR A O 1
ATOM 2726 N N . MET A 1 334 ? -15.32 12.391 -4.266 1 36.94 334 MET A N 1
ATOM 2727 C CA . MET A 1 334 ? -13.953 11.891 -4.215 1 36.94 334 MET A CA 1
ATOM 2728 C C . MET A 1 334 ? -13.797 10.641 -5.074 1 36.94 334 MET A C 1
ATOM 2730 O O . MET A 1 334 ? -12.734 10.023 -5.086 1 36.94 334 MET A O 1
ATOM 2734 N N . GLY A 1 335 ? -14.805 10.461 -6.027 1 33.81 335 GLY A N 1
ATOM 2735 C CA . GLY A 1 335 ? -14.758 9.375 -6.996 1 33.81 335 GLY A CA 1
ATOM 2736 C C . GLY A 1 335 ? -14.914 8 -6.371 1 33.81 335 GLY A C 1
ATOM 2737 O O . GLY A 1 335 ? -14.477 7.004 -6.938 1 33.81 335 GLY A O 1
ATOM 2738 N N . ILE A 1 336 ? -15.094 7.84 -5.086 1 30.56 336 ILE A N 1
ATOM 2739 C CA . ILE A 1 336 ? -15.344 6.551 -4.449 1 30.56 336 ILE A CA 1
ATOM 2740 C C . ILE A 1 336 ? -16.844 6.27 -4.418 1 30.56 336 ILE A C 1
ATOM 2742 O O . ILE A 1 336 ? -17.641 7.164 -4.121 1 30.56 336 ILE A O 1
ATOM 2746 N N . MET B 1 1 ? 28.781 0.28 -37.344 1 39.38 1 MET B N 1
ATOM 2747 C CA . MET B 1 1 ? 27.797 -0.64 -36.781 1 39.38 1 MET B CA 1
ATOM 2748 C C . MET B 1 1 ? 26.375 -0.122 -36.969 1 39.38 1 MET B C 1
ATOM 2750 O O . MET B 1 1 ? 26.094 1.055 -36.75 1 39.38 1 MET B O 1
ATOM 2754 N N . SER B 1 2 ? 25.5 -0.675 -37.688 1 53.22 2 SER B N 1
ATOM 2755 C CA . SER B 1 2 ? 24.281 -0.083 -38.219 1 53.22 2 SER B CA 1
ATOM 2756 C C . SER B 1 2 ? 23.328 0.311 -37.094 1 53.22 2 SER B C 1
ATOM 2758 O O . SER B 1 2 ? 23.156 -0.431 -36.125 1 53.22 2 SER B O 1
ATOM 2760 N N . ASN B 1 3 ? 23.031 1.569 -36.938 1 73.56 3 ASN B N 1
ATOM 2761 C CA . ASN B 1 3 ? 22.25 2.336 -35.969 1 73.56 3 ASN B CA 1
ATOM 2762 C C . ASN B 1 3 ? 20.781 1.949 -36 1 73.56 3 ASN B C 1
ATOM 2764 O O . ASN B 1 3 ? 19.906 2.764 -35.688 1 73.56 3 ASN B O 1
ATOM 2768 N N . LYS B 1 4 ? 20.469 0.866 -36.625 1 82.06 4 LYS B N 1
ATOM 2769 C CA . LYS B 1 4 ? 19.062 0.516 -36.75 1 82.06 4 LYS B CA 1
ATOM 2770 C C . LYS B 1 4 ? 18.75 -0.756 -35.969 1 82.06 4 LYS B C 1
ATOM 2772 O O . LYS B 1 4 ? 19.594 -1.647 -35.844 1 82.06 4 LYS B O 1
ATOM 2777 N N . CYS B 1 5 ? 17.594 -0.897 -35.469 1 86.62 5 CYS B N 1
ATOM 2778 C CA . CYS B 1 5 ? 17.078 -2.094 -34.812 1 86.62 5 CYS B CA 1
ATOM 2779 C C . CYS B 1 5 ? 17.062 -3.277 -35.781 1 86.62 5 CYS B C 1
ATOM 2781 O O . CYS B 1 5 ? 16.5 -3.193 -36.875 1 86.62 5 CYS B O 1
ATOM 2783 N N . GLU B 1 6 ? 17.672 -4.332 -35.438 1 88.62 6 GLU B N 1
ATOM 2784 C CA . GLU B 1 6 ? 17.766 -5.52 -36.281 1 88.62 6 GLU B CA 1
ATOM 2785 C C . GLU B 1 6 ? 16.391 -6.176 -36.469 1 88.62 6 GLU B C 1
ATOM 2787 O O . GLU B 1 6 ? 16.203 -6.973 -37.375 1 88.62 6 GLU B O 1
ATOM 2792 N N . ILE B 1 7 ? 15.438 -5.809 -35.625 1 88.06 7 ILE B N 1
ATOM 2793 C CA . ILE B 1 7 ? 14.133 -6.453 -35.656 1 88.06 7 ILE B CA 1
ATOM 2794 C C . ILE B 1 7 ? 13.18 -5.648 -36.531 1 88.06 7 ILE B C 1
ATOM 2796 O O . ILE B 1 7 ? 12.578 -6.191 -37.469 1 88.06 7 ILE B O 1
ATOM 2800 N N . CYS B 1 8 ? 13.102 -4.449 -36.312 1 85.25 8 CYS B N 1
ATOM 2801 C CA . CYS B 1 8 ? 12.055 -3.686 -36.969 1 85.25 8 CYS B CA 1
ATOM 2802 C C . CYS B 1 8 ? 12.656 -2.576 -37.844 1 85.25 8 CYS B C 1
ATOM 2804 O O . CYS B 1 8 ? 11.938 -1.887 -38.562 1 85.25 8 CYS B O 1
ATOM 2806 N N . GLY B 1 9 ? 13.906 -2.225 -37.781 1 85.81 9 GLY B N 1
ATOM 2807 C CA . GLY B 1 9 ? 14.562 -1.23 -38.625 1 85.81 9 GLY B CA 1
ATOM 2808 C C . GLY B 1 9 ? 14.516 0.167 -38.031 1 85.81 9 GLY B C 1
ATOM 2809 O O . GLY B 1 9 ? 15.078 1.104 -38.594 1 85.81 9 GLY B O 1
ATOM 2810 N N . ASP B 1 10 ? 13.836 0.252 -36.875 1 83.88 10 ASP B N 1
ATOM 2811 C CA . ASP B 1 10 ? 13.797 1.545 -36.188 1 83.88 10 ASP B CA 1
ATOM 2812 C C . ASP B 1 10 ? 15.164 1.885 -35.594 1 83.88 10 ASP B C 1
ATOM 2814 O O . ASP B 1 10 ? 16.109 1.111 -35.719 1 83.88 10 ASP B O 1
ATOM 2818 N N . ILE B 1 11 ? 15.25 3.07 -34.969 1 79.88 11 ILE B N 1
ATOM 2819 C CA . ILE B 1 11 ? 16.516 3.463 -34.344 1 79.88 11 ILE B CA 1
ATOM 2820 C C . ILE B 1 11 ? 16.812 2.539 -33.156 1 79.88 11 ILE B C 1
ATOM 2822 O O . ILE B 1 11 ? 16 2.395 -32.25 1 79.88 11 ILE B O 1
ATOM 2826 N N . ALA B 1 12 ? 17.984 1.975 -33.188 1 80.94 12 ALA B N 1
ATOM 2827 C CA . ALA B 1 12 ? 18.391 1.064 -32.125 1 80.94 12 ALA B CA 1
ATOM 2828 C C . ALA B 1 12 ? 18.875 1.837 -30.906 1 80.94 12 ALA B C 1
ATOM 2830 O O . ALA B 1 12 ? 19.422 2.936 -31.031 1 80.94 12 ALA B O 1
ATOM 2831 N N . ASP B 1 13 ? 18.5 1.317 -29.812 1 75.81 13 ASP B N 1
ATOM 2832 C CA . ASP B 1 13 ? 18.938 1.896 -28.547 1 75.81 13 ASP B CA 1
ATOM 2833 C C . ASP B 1 13 ? 20.203 1.211 -28.047 1 75.81 13 ASP B C 1
ATOM 2835 O O . ASP B 1 13 ? 21.188 1.878 -27.703 1 75.81 13 ASP B O 1
ATOM 2839 N N . ALA B 1 14 ? 20.359 -0.04 -27.891 1 76.25 14 ALA B N 1
ATOM 2840 C CA . ALA B 1 14 ? 21.453 -0.86 -27.375 1 76.25 14 ALA B CA 1
ATOM 2841 C C . ALA B 1 14 ? 21.234 -2.334 -27.703 1 76.25 14 ALA B C 1
ATOM 2843 O O . ALA B 1 14 ? 20.281 -2.686 -28.406 1 76.25 14 ALA B O 1
ATOM 2844 N N . LYS B 1 15 ? 22.25 -3.107 -27.312 1 76.5 15 LYS B N 1
ATOM 2845 C CA . LYS B 1 15 ? 22.094 -4.559 -27.375 1 76.5 15 LYS B CA 1
ATOM 2846 C C . LYS B 1 15 ? 21.219 -5.066 -26.234 1 76.5 15 LYS B C 1
ATOM 2848 O O . LYS B 1 15 ? 21.547 -4.887 -25.062 1 76.5 15 LYS B O 1
ATOM 2853 N N . HIS B 1 16 ? 20.094 -5.602 -26.734 1 79.06 16 HIS B N 1
ATOM 2854 C CA . HIS B 1 16 ? 19.172 -6.199 -25.766 1 79.06 16 HIS B CA 1
ATOM 2855 C C . HIS B 1 16 ? 19.047 -7.703 -26 1 79.06 16 HIS B C 1
ATOM 2857 O O . HIS B 1 16 ? 18.734 -8.141 -27.109 1 79.06 16 HIS B O 1
ATOM 2863 N N . PHE B 1 17 ? 19.328 -8.398 -25.031 1 78.31 17 PHE B N 1
ATOM 2864 C CA . PHE B 1 17 ? 19.125 -9.844 -25 1 78.31 17 PHE B CA 1
ATOM 2865 C C . PHE B 1 17 ? 19.891 -10.516 -26.125 1 78.31 17 PHE B C 1
ATOM 2867 O O . PHE B 1 17 ? 19.484 -11.562 -26.641 1 78.31 17 PHE B O 1
ATOM 2874 N N . GLY B 1 18 ? 20.891 -9.852 -26.547 1 77.44 18 GLY B N 1
ATOM 2875 C CA . GLY B 1 18 ? 21.75 -10.531 -27.516 1 77.44 18 GLY B CA 1
ATOM 2876 C C . GLY B 1 18 ? 21.688 -9.93 -28.906 1 77.44 18 GLY B C 1
ATOM 2877 O O . GLY B 1 18 ? 22.406 -10.359 -29.797 1 77.44 18 GLY B O 1
ATOM 2878 N N . ALA B 1 19 ? 20.75 -8.922 -29.047 1 84.44 19 ALA B N 1
ATOM 2879 C CA . ALA B 1 19 ? 20.609 -8.336 -30.391 1 84.44 19 ALA B CA 1
ATOM 2880 C C . ALA B 1 19 ? 20.547 -6.812 -30.312 1 84.44 19 ALA B C 1
ATOM 2882 O O . ALA B 1 19 ? 20.062 -6.25 -29.328 1 84.44 19 ALA B O 1
ATOM 2883 N N . ILE B 1 20 ? 21.031 -6.184 -31.203 1 83.62 20 ILE B N 1
ATOM 2884 C CA . ILE B 1 20 ? 20.906 -4.734 -31.312 1 83.62 20 ILE B CA 1
ATOM 2885 C C . ILE B 1 20 ? 19.453 -4.371 -31.625 1 83.62 20 ILE B C 1
ATOM 2887 O O . ILE B 1 20 ? 18.938 -4.715 -32.688 1 83.62 20 ILE B O 1
ATOM 2891 N N . SER B 1 21 ? 18.703 -3.869 -30.641 1 85.5 21 SER B N 1
ATOM 2892 C CA . SER B 1 21 ? 17.266 -3.625 -30.812 1 85.5 21 SER B CA 1
ATOM 2893 C C . SER B 1 21 ? 16.859 -2.281 -30.219 1 85.5 21 SER B C 1
ATOM 2895 O O . SER B 1 21 ? 17.609 -1.692 -29.422 1 85.5 21 SER B O 1
ATOM 2897 N N . CYS B 1 22 ? 15.766 -1.797 -30.828 1 80.31 22 CYS B N 1
ATOM 2898 C CA . CYS B 1 22 ? 15.172 -0.617 -30.203 1 80.31 22 CYS B CA 1
ATOM 2899 C C . CYS B 1 22 ? 14.469 -0.978 -28.906 1 80.31 22 CYS B C 1
ATOM 2901 O O . CYS B 1 22 ? 14.273 -2.156 -28.609 1 80.31 22 CYS B O 1
ATOM 2903 N N . ARG B 1 23 ? 14.023 0.013 -28.219 1 75.25 23 ARG B N 1
ATOM 2904 C CA . ARG B 1 23 ? 13.406 -0.201 -26.906 1 75.25 23 ARG B CA 1
ATOM 2905 C C . ARG B 1 23 ? 12.07 -0.919 -27.047 1 75.25 23 ARG B C 1
ATOM 2907 O O . ARG B 1 23 ? 11.719 -1.762 -26.219 1 75.25 23 ARG B O 1
ATOM 2914 N N . ALA B 1 24 ? 11.383 -0.686 -28.094 1 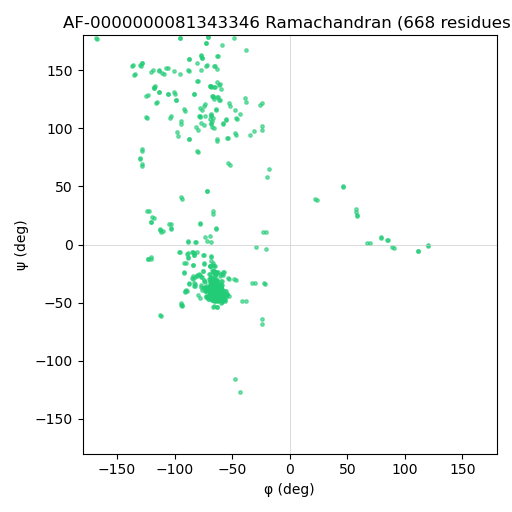76.44 24 ALA B N 1
ATOM 2915 C CA . ALA B 1 24 ? 10.07 -1.285 -28.281 1 76.44 24 ALA B CA 1
ATOM 2916 C C . ALA B 1 24 ? 10.18 -2.785 -28.531 1 76.44 24 ALA B C 1
ATOM 2918 O O . ALA B 1 24 ? 9.422 -3.576 -27.969 1 76.44 24 ALA B O 1
ATOM 2919 N N . CYS B 1 25 ? 11.102 -3.117 -29.375 1 81.69 25 CYS B N 1
ATOM 2920 C CA . CYS B 1 25 ? 11.266 -4.535 -29.656 1 81.69 25 CYS B CA 1
ATOM 2921 C C . CYS B 1 25 ? 11.828 -5.273 -28.453 1 81.69 25 CYS B C 1
ATOM 2923 O O . CYS B 1 25 ? 11.453 -6.422 -28.188 1 81.69 25 CYS B O 1
ATOM 2925 N N . ALA B 1 26 ? 12.727 -4.551 -27.75 1 79.38 26 ALA B N 1
ATOM 2926 C CA . ALA B 1 26 ? 13.242 -5.164 -26.531 1 79.38 26 ALA B CA 1
ATOM 2927 C C . ALA B 1 26 ? 12.117 -5.438 -25.531 1 79.38 26 ALA B C 1
ATOM 2929 O O . ALA B 1 26 ? 12.039 -6.527 -24.969 1 79.38 26 ALA B O 1
ATOM 2930 N N . ALA B 1 27 ? 11.32 -4.484 -25.438 1 75.06 27 ALA B N 1
ATOM 2931 C CA . ALA B 1 27 ? 10.188 -4.629 -24.531 1 75.06 27 ALA B CA 1
ATOM 2932 C C . ALA B 1 27 ? 9.234 -5.715 -25 1 75.06 27 ALA B C 1
ATOM 2934 O O . ALA B 1 27 ? 8.711 -6.488 -24.188 1 75.06 27 ALA B O 1
ATOM 2935 N N . PHE B 1 28 ? 8.984 -5.789 -26.266 1 77.69 28 PHE B N 1
ATOM 2936 C CA . PHE B 1 28 ? 8.133 -6.812 -26.844 1 77.69 28 PHE B CA 1
ATOM 2937 C C . PHE B 1 28 ? 8.672 -8.203 -26.547 1 77.69 28 PHE B C 1
ATOM 2939 O O . PHE B 1 28 ? 7.934 -9.078 -26.078 1 77.69 28 PHE B O 1
ATOM 2946 N N . PHE B 1 29 ? 9.969 -8.352 -26.812 1 79.19 29 PHE B N 1
ATOM 2947 C CA . PHE B 1 29 ? 10.578 -9.664 -26.625 1 79.19 29 PHE B CA 1
ATOM 2948 C C . PHE B 1 29 ? 10.508 -10.086 -25.156 1 79.19 29 PHE B C 1
ATOM 2950 O O . PHE B 1 29 ? 10.125 -11.219 -24.859 1 79.19 29 PHE B O 1
ATOM 2957 N N . ARG B 1 30 ? 10.852 -9.125 -24.406 1 72.81 30 ARG B N 1
ATOM 2958 C CA . ARG B 1 30 ? 10.797 -9.422 -22.984 1 72.81 30 ARG B CA 1
ATOM 2959 C C . ARG B 1 30 ? 9.391 -9.828 -22.562 1 72.81 30 ARG B C 1
ATOM 2961 O O . ARG B 1 30 ? 9.219 -10.812 -21.844 1 72.81 30 ARG B O 1
ATOM 2968 N N . ARG B 1 31 ? 8.523 -9.133 -23.062 1 66.81 31 ARG B N 1
ATOM 2969 C CA . ARG B 1 31 ? 7.133 -9.438 -22.734 1 66.81 31 ARG B CA 1
ATOM 2970 C C . ARG B 1 31 ? 6.738 -10.82 -23.234 1 66.81 31 ARG B C 1
ATOM 2972 O O . ARG B 1 31 ? 6.078 -11.586 -22.531 1 66.81 31 ARG B O 1
ATOM 2979 N N . GLN B 1 32 ? 7.152 -11.039 -24.484 1 69.38 32 GLN B N 1
ATOM 2980 C CA . GLN B 1 32 ? 6.781 -12.312 -25.094 1 69.38 32 GLN B CA 1
ATOM 2981 C C . GLN B 1 32 ? 7.422 -13.484 -24.359 1 69.38 32 GLN B C 1
ATOM 2983 O O . GLN B 1 32 ? 6.801 -14.539 -24.203 1 69.38 32 GLN B O 1
ATOM 2988 N N . VAL B 1 33 ? 8.641 -13.172 -23.984 1 66.25 33 VAL B N 1
ATOM 2989 C CA . VAL B 1 33 ? 9.375 -14.25 -23.328 1 66.25 33 VAL B CA 1
ATOM 2990 C C . VAL B 1 33 ? 8.805 -14.484 -21.938 1 66.25 33 VAL B C 1
ATOM 2992 O O . VAL B 1 33 ? 8.633 -15.633 -21.516 1 66.25 33 VAL B O 1
ATOM 2995 N N . VAL B 1 34 ? 8.625 -13.414 -21.375 1 59.41 34 VAL B N 1
ATOM 2996 C CA . VAL B 1 34 ? 8.18 -13.492 -19.984 1 59.41 34 VAL B CA 1
ATOM 2997 C C . VAL B 1 34 ? 6.754 -14.023 -19.938 1 59.41 34 VAL B C 1
ATOM 2999 O O . VAL B 1 34 ? 6.422 -14.859 -19.078 1 59.41 34 VAL B O 1
ATOM 3002 N N . VAL B 1 35 ? 5.98 -13.57 -20.828 1 54.09 35 VAL B N 1
ATOM 3003 C CA . VAL B 1 35 ? 4.57 -13.953 -20.844 1 54.09 35 VAL B CA 1
ATOM 3004 C C . VAL B 1 35 ? 4.41 -15.312 -21.516 1 54.09 35 VAL B C 1
ATOM 3006 O O . VAL B 1 35 ? 3.449 -16.031 -21.25 1 54.09 35 VAL B O 1
ATOM 3009 N N . ARG B 1 36 ? 5.406 -15.898 -21.891 1 49.38 36 ARG B N 1
ATOM 3010 C CA . ARG B 1 36 ? 5.379 -17.156 -22.625 1 49.38 36 ARG B CA 1
ATOM 3011 C C . ARG B 1 36 ? 4.055 -17.344 -23.359 1 49.38 36 ARG B C 1
ATOM 3013 O O . ARG B 1 36 ? 3.379 -18.359 -23.188 1 49.38 36 ARG B O 1
ATOM 3020 N N . LYS B 1 37 ? 3.479 -16.453 -23.891 1 49.31 37 LYS B N 1
ATOM 3021 C CA . LYS B 1 37 ? 2.266 -16.641 -24.688 1 49.31 37 LYS B CA 1
ATOM 3022 C C . LYS B 1 37 ? 2.535 -17.516 -25.906 1 49.31 37 LYS B C 1
ATOM 3024 O O . LYS B 1 37 ? 3.557 -17.359 -26.578 1 49.31 37 LYS B O 1
ATOM 3029 N N . LYS B 1 38 ? 1.735 -18.5 -25.984 1 51.75 38 LYS B N 1
ATOM 3030 C CA . LYS B 1 38 ? 1.805 -19.25 -27.234 1 51.75 38 LYS B CA 1
ATOM 3031 C C . LYS B 1 38 ? 1.541 -18.359 -28.438 1 51.75 38 LYS B C 1
ATOM 3033 O O . LYS B 1 38 ? 0.512 -17.688 -28.5 1 51.75 38 LYS B O 1
ATOM 3038 N N . ILE B 1 39 ? 2.512 -18.047 -29.094 1 54.75 39 ILE B N 1
ATOM 3039 C CA . ILE B 1 39 ? 2.406 -17.281 -30.344 1 54.75 39 ILE B CA 1
ATOM 3040 C C . ILE B 1 39 ? 1.719 -18.141 -31.406 1 54.75 39 ILE B C 1
ATOM 3042 O O . ILE B 1 39 ? 2.188 -19.234 -31.734 1 54.75 39 ILE B O 1
ATOM 3046 N N . VAL B 1 40 ? 0.461 -17.875 -31.609 1 56.66 40 VAL B N 1
ATOM 3047 C CA . VAL B 1 40 ? -0.216 -18.531 -32.719 1 56.66 40 VAL B CA 1
ATOM 3048 C C . VAL B 1 40 ? 0.222 -17.906 -34.031 1 56.66 40 VAL B C 1
ATOM 3050 O O . VAL B 1 40 ? 0.138 -16.688 -34.219 1 56.66 40 VAL B O 1
ATOM 3053 N N . ARG B 1 41 ? 0.762 -18.75 -34.75 1 57.78 41 ARG B N 1
ATOM 3054 C CA . ARG B 1 41 ? 1.208 -18.328 -36.094 1 57.78 41 ARG B CA 1
ATOM 3055 C C . ARG B 1 41 ? 0.026 -18.156 -37.031 1 57.78 41 ARG B C 1
ATOM 3057 O O . ARG B 1 41 ? -0.718 -19.109 -37.281 1 57.78 41 ARG B O 1
ATOM 3064 N N . ARG B 1 42 ? -0.333 -16.969 -37.25 1 54.31 42 ARG B N 1
ATOM 3065 C CA . ARG B 1 42 ? -1.465 -16.719 -38.156 1 54.31 42 ARG B CA 1
ATOM 3066 C C . ARG B 1 42 ? -1.004 -16.562 -39.594 1 54.31 42 ARG B C 1
ATOM 3068 O O . ARG B 1 42 ? -1.821 -16.594 -40.531 1 54.31 42 ARG B O 1
ATOM 3075 N N . CYS B 1 43 ? 0.348 -16.328 -39.75 1 60.28 43 CYS B N 1
ATOM 3076 C CA . CYS B 1 43 ? 0.829 -16.203 -41.125 1 60.28 43 CYS B CA 1
ATOM 3077 C C . CYS B 1 43 ? 2.039 -17.094 -41.344 1 60.28 43 CYS B C 1
ATOM 3079 O O . CYS B 1 43 ? 2.607 -17.641 -40.406 1 60.28 43 CYS B O 1
ATOM 3081 N N . ASP B 1 44 ? 2.223 -17.453 -42.5 1 62.28 44 ASP B N 1
ATOM 3082 C CA . ASP B 1 44 ? 3.307 -18.328 -42.938 1 62.28 44 ASP B CA 1
ATOM 3083 C C . ASP B 1 44 ? 4.652 -17.609 -42.906 1 62.28 44 ASP B C 1
ATOM 3085 O O . ASP B 1 44 ? 5.453 -17.719 -43.844 1 62.28 44 ASP B O 1
ATOM 3089 N N . ARG B 1 45 ? 4.91 -16.844 -41.688 1 61 45 ARG B N 1
ATOM 3090 C CA . ARG B 1 45 ? 6.215 -16.281 -41.344 1 61 45 ARG B CA 1
ATOM 3091 C C . ARG B 1 45 ? 6.703 -15.336 -42.438 1 61 45 ARG B C 1
ATOM 3093 O O . ARG B 1 45 ? 7.895 -15.305 -42.75 1 61 45 ARG B O 1
ATOM 3100 N N . LYS B 1 46 ? 5.785 -14.719 -43.094 1 67.5 46 LYS B N 1
ATOM 3101 C CA . LYS B 1 46 ? 6.203 -13.906 -44.25 1 67.5 46 LYS B CA 1
ATOM 3102 C C . LYS B 1 46 ? 5.812 -12.445 -44.031 1 67.5 46 LYS B C 1
ATOM 3104 O O . LYS B 1 46 ? 5.777 -11.672 -45 1 67.5 46 LYS B O 1
ATOM 3109 N N . CYS B 1 47 ? 5.672 -12.164 -42.75 1 71.25 47 CYS B N 1
ATOM 3110 C CA . CYS B 1 47 ? 5.27 -10.773 -42.562 1 71.25 47 CYS B CA 1
ATOM 3111 C C . CYS B 1 47 ? 6.48 -9.852 -42.594 1 71.25 47 CYS B C 1
ATOM 3113 O O . CYS B 1 47 ? 7.547 -10.211 -42.094 1 71.25 47 CYS B O 1
ATOM 3115 N N . SER B 1 48 ? 6.422 -8.781 -43.406 1 72 48 SER B N 1
ATOM 3116 C CA . SER B 1 48 ? 7.469 -7.758 -43.344 1 72 48 SER B CA 1
ATOM 3117 C C . SER B 1 48 ? 7.422 -6.98 -42.031 1 72 48 SER B C 1
ATOM 3119 O O . SER B 1 48 ? 6.359 -6.52 -41.625 1 72 48 SER B O 1
ATOM 3121 N N . LEU B 1 49 ? 8.461 -7.168 -41.188 1 73.56 49 LEU B N 1
ATOM 3122 C CA . LEU B 1 49 ? 8.539 -6.465 -39.938 1 73.56 49 LEU B CA 1
ATOM 3123 C C . LEU B 1 49 ? 9.211 -5.109 -40.094 1 73.56 49 LEU B C 1
ATOM 3125 O O . LEU B 1 49 ? 10.438 -5.035 -40.219 1 73.56 49 LEU B O 1
ATOM 3129 N N . GLU B 1 50 ? 8.406 -4 -40.375 1 76.5 50 GLU B N 1
ATOM 3130 C CA . GLU B 1 50 ? 8.875 -2.621 -40.406 1 76.5 50 GLU B CA 1
ATOM 3131 C C . GLU B 1 50 ? 8.406 -1.842 -39.188 1 76.5 50 GLU B C 1
ATOM 3133 O O . GLU B 1 50 ? 7.418 -2.219 -38.531 1 76.5 50 GLU B O 1
ATOM 3138 N N . ALA B 1 51 ? 9.18 -0.812 -38.781 1 76.06 51 ALA B N 1
ATOM 3139 C CA . ALA B 1 51 ? 8.922 -0.024 -37.594 1 76.06 51 ALA B CA 1
ATOM 3140 C C . ALA B 1 51 ? 7.461 0.395 -37.5 1 76.06 51 ALA B C 1
ATOM 3142 O O . ALA B 1 51 ? 6.879 0.417 -36.406 1 76.06 51 ALA B O 1
ATOM 3143 N N . GLU B 1 52 ? 6.805 0.573 -38.594 1 71.56 52 GLU B N 1
ATOM 3144 C CA . GLU B 1 52 ? 5.441 1.085 -38.625 1 71.56 52 GLU B CA 1
ATOM 3145 C C . GLU B 1 52 ? 4.426 -0.031 -38.406 1 71.56 52 GLU B C 1
ATOM 3147 O O . GLU B 1 52 ? 3.312 0.221 -37.938 1 71.56 52 GLU B O 1
ATOM 3152 N N . HIS B 1 53 ? 4.762 -1.246 -38.75 1 64.44 53 HIS B N 1
ATOM 3153 C CA . HIS B 1 53 ? 3.797 -2.338 -38.688 1 64.44 53 HIS B CA 1
ATOM 3154 C C . HIS B 1 53 ? 4.281 -3.443 -37.75 1 64.44 53 HIS B C 1
ATOM 3156 O O . HIS B 1 53 ? 3.816 -4.582 -37.844 1 64.44 53 HIS B O 1
ATOM 3162 N N . ARG B 1 54 ? 5.215 -3.199 -36.844 1 67.69 54 ARG B N 1
ATOM 3163 C CA . ARG B 1 54 ? 5.859 -4.223 -36.031 1 67.69 54 ARG B CA 1
ATOM 3164 C C . ARG B 1 54 ? 4.875 -4.844 -35.031 1 67.69 54 ARG B C 1
ATOM 3166 O O . ARG B 1 54 ? 5.102 -5.945 -34.531 1 67.69 54 ARG B O 1
ATOM 3173 N N . LYS B 1 55 ? 3.729 -4.266 -34.906 1 67.44 55 LYS B N 1
ATOM 3174 C CA . LYS B 1 55 ? 2.758 -4.75 -33.906 1 67.44 55 LYS B CA 1
ATOM 3175 C C . LYS B 1 55 ? 1.753 -5.699 -34.562 1 67.44 55 LYS B C 1
ATOM 3177 O O . LYS B 1 55 ? 0.962 -6.344 -33.875 1 67.44 55 LYS B O 1
ATOM 3182 N N . PHE B 1 56 ? 1.784 -5.852 -35.844 1 64 56 PHE B N 1
ATOM 3183 C CA . PHE B 1 56 ? 0.753 -6.57 -36.562 1 64 56 PHE B CA 1
ATOM 3184 C C . PHE B 1 56 ? 0.849 -8.07 -36.312 1 64 56 PHE B C 1
ATOM 3186 O O . PHE B 1 56 ? -0.17 -8.742 -36.156 1 64 56 PHE B O 1
ATOM 3193 N N . CYS B 1 57 ? 2.053 -8.578 -36.375 1 67.19 57 CYS B N 1
ATOM 3194 C CA . CYS B 1 57 ? 2.201 -10.023 -36.25 1 67.19 57 CYS B CA 1
ATOM 3195 C C . CYS B 1 57 ? 3.168 -10.367 -35.094 1 67.19 57 CYS B C 1
ATOM 3197 O O . CYS B 1 57 ? 4.387 -10.312 -35.281 1 67.19 57 CYS B O 1
ATOM 3199 N N . VAL B 1 58 ? 2.594 -10.875 -34.094 1 75.31 58 VAL B N 1
ATOM 3200 C CA . VAL B 1 58 ? 3.355 -11.188 -32.875 1 75.31 58 VAL B CA 1
ATOM 3201 C C . VAL B 1 58 ? 4.297 -12.359 -33.156 1 75.31 58 VAL B C 1
ATOM 3203 O O . VAL B 1 58 ? 5.465 -12.328 -32.75 1 75.31 58 VAL B O 1
ATOM 3206 N N . SER B 1 59 ? 3.791 -13.227 -33.875 1 76.31 59 SER B N 1
ATOM 3207 C CA . SER B 1 59 ? 4.574 -14.43 -34.125 1 76.31 59 SER B CA 1
ATOM 3208 C C . SER B 1 59 ? 5.797 -14.141 -34.969 1 76.31 59 SER B C 1
ATOM 3210 O O . SER B 1 59 ? 6.906 -14.57 -34.656 1 76.31 59 SER B O 1
ATOM 3212 N N . CYS B 1 60 ? 5.602 -13.414 -36.062 1 78.62 60 CYS B N 1
ATOM 3213 C CA . CYS B 1 60 ? 6.711 -13.109 -36.938 1 78.62 60 CYS B CA 1
ATOM 3214 C C . CYS B 1 60 ? 7.734 -12.211 -36.25 1 78.62 60 CYS B C 1
ATOM 3216 O O . CYS B 1 60 ? 8.938 -12.367 -36.469 1 78.62 60 CYS B O 1
ATOM 3218 N N . ARG B 1 61 ? 7.258 -11.344 -35.344 1 83.69 61 ARG B N 1
ATOM 3219 C CA . ARG B 1 61 ? 8.156 -10.461 -34.625 1 83.69 61 ARG B CA 1
ATOM 3220 C C . ARG B 1 61 ? 9 -11.242 -33.625 1 83.69 61 ARG B C 1
ATOM 3222 O O . ARG B 1 61 ? 10.211 -11.016 -33.5 1 83.69 61 ARG B O 1
ATOM 3229 N N . PHE B 1 62 ? 8.406 -12.148 -33.062 1 84.25 62 PHE B N 1
ATOM 3230 C CA . PHE B 1 62 ? 9.125 -12.953 -32.094 1 84.25 62 PHE B CA 1
ATOM 3231 C C . PHE B 1 62 ? 10.164 -13.836 -32.781 1 84.25 62 PHE B C 1
ATOM 3233 O O . PHE B 1 62 ? 11.312 -13.914 -32.312 1 84.25 62 PHE B O 1
ATOM 3240 N N . ASP B 1 63 ? 9.711 -14.406 -33.844 1 80.62 63 ASP B N 1
ATOM 3241 C CA . ASP B 1 63 ? 10.625 -15.242 -34.594 1 80.62 63 ASP B CA 1
ATOM 3242 C C . ASP B 1 63 ? 11.836 -14.438 -35.062 1 80.62 63 ASP B C 1
ATOM 3244 O O . ASP B 1 63 ? 12.969 -14.93 -35.031 1 80.62 63 ASP B O 1
ATOM 3248 N N . LYS B 1 64 ? 11.586 -13.227 -35.406 1 85.06 64 LYS B N 1
ATOM 3249 C CA . LYS B 1 64 ? 12.688 -12.391 -35.875 1 85.06 64 LYS B CA 1
ATOM 3250 C C . LYS B 1 64 ? 13.609 -12.008 -34.719 1 85.06 64 LYS B C 1
ATOM 3252 O O . LYS B 1 64 ? 14.836 -11.961 -34.875 1 85.06 64 LYS B O 1
ATOM 3257 N N . CYS B 1 65 ? 12.977 -11.766 -33.594 1 86.12 65 CYS B N 1
ATOM 3258 C CA . CYS B 1 65 ? 13.805 -11.508 -32.406 1 86.12 65 CYS B CA 1
ATOM 3259 C C . CYS B 1 65 ? 14.781 -12.648 -32.156 1 86.12 65 CYS B C 1
ATOM 3261 O O . CYS B 1 65 ? 15.969 -12.422 -31.953 1 86.12 65 CYS B O 1
ATOM 3263 N N . LEU B 1 66 ? 14.297 -13.844 -32.281 1 85.12 66 LEU B N 1
ATOM 3264 C CA . LEU B 1 66 ? 15.117 -15.023 -32.062 1 85.12 66 LEU B CA 1
ATOM 3265 C C . LEU B 1 66 ? 16.156 -15.203 -33.156 1 85.12 66 LEU B C 1
ATOM 3267 O O . LEU B 1 66 ? 17.312 -15.516 -32.875 1 85.12 66 LEU B O 1
ATOM 3271 N N . SER B 1 67 ? 15.734 -14.938 -34.344 1 86.81 67 SER B N 1
ATOM 3272 C CA . SER B 1 67 ? 16.625 -15.117 -35.5 1 86.81 67 SER B CA 1
ATOM 3273 C C . SER B 1 67 ? 17.75 -14.094 -35.5 1 86.81 67 SER B C 1
ATOM 3275 O O . SER B 1 67 ? 18.844 -14.367 -35.969 1 86.81 67 SER B O 1
ATOM 3277 N N . CYS B 1 68 ? 17.453 -12.906 -34.812 1 86.62 68 CYS B N 1
ATOM 3278 C CA . CYS B 1 68 ? 18.469 -11.859 -34.781 1 86.62 68 CYS B CA 1
ATOM 3279 C C . CYS B 1 68 ? 19.406 -12.039 -33.594 1 86.62 68 CYS B C 1
ATOM 3281 O O . CYS B 1 68 ? 20.344 -11.266 -33.406 1 86.62 68 CYS B O 1
ATOM 3283 N N . GLY B 1 69 ? 19.078 -13.023 -32.656 1 83.5 69 GLY B N 1
ATOM 3284 C CA . GLY B 1 69 ? 20.047 -13.359 -31.609 1 83.5 69 GLY B CA 1
ATOM 3285 C C . GLY B 1 69 ? 19.516 -13.117 -30.203 1 83.5 69 GLY B C 1
ATOM 3286 O O . GLY B 1 69 ? 20.25 -13.289 -29.234 1 83.5 69 GLY B O 1
ATOM 3287 N N . MET B 1 70 ? 18.25 -12.617 -30.156 1 80 70 MET B N 1
ATOM 3288 C CA . MET B 1 70 ? 17.719 -12.492 -28.797 1 80 70 MET B CA 1
ATOM 3289 C C . MET B 1 70 ? 17.484 -13.867 -28.188 1 80 70 MET B C 1
ATOM 3291 O O . MET B 1 70 ? 17.031 -14.789 -28.875 1 80 70 MET B O 1
ATOM 3295 N N . ARG B 1 71 ? 17.906 -13.961 -26.938 1 79.62 71 ARG B N 1
ATOM 3296 C CA . ARG B 1 71 ? 17.75 -15.227 -26.234 1 79.62 71 ARG B CA 1
ATOM 3297 C C . ARG B 1 71 ? 16.844 -15.062 -25.016 1 79.62 71 ARG B C 1
ATOM 3299 O O . ARG B 1 71 ? 16.969 -14.094 -24.266 1 79.62 71 ARG B O 1
ATOM 3306 N N . GLU B 1 72 ? 15.961 -16.047 -24.953 1 71.06 72 GLU B N 1
ATOM 3307 C CA . GLU B 1 72 ? 15.031 -16.047 -23.812 1 71.06 72 GLU B CA 1
ATOM 3308 C C . GLU B 1 72 ? 15.781 -16.125 -22.484 1 71.06 72 GLU B C 1
ATOM 3310 O O . GLU B 1 72 ? 15.383 -15.492 -21.516 1 71.06 72 GLU B O 1
ATOM 3315 N N . SER B 1 73 ? 16.812 -16.891 -22.562 1 65.5 73 SER B N 1
ATOM 3316 C CA . SER B 1 73 ? 17.609 -17.094 -21.359 1 65.5 73 SER B CA 1
ATOM 3317 C C . SER B 1 73 ? 18.172 -15.766 -20.844 1 65.5 73 SER B C 1
ATOM 3319 O O . SER B 1 73 ? 18.453 -15.625 -19.656 1 65.5 73 SER B O 1
ATOM 3321 N N . LYS B 1 74 ? 18.422 -14.914 -21.672 1 56.84 74 LYS B N 1
ATOM 3322 C CA . LYS B 1 74 ? 19 -13.625 -21.297 1 56.84 74 LYS B CA 1
ATOM 3323 C C . LYS B 1 74 ? 17.922 -12.695 -20.719 1 56.84 74 LYS B C 1
ATOM 3325 O O . LYS B 1 74 ? 18.25 -11.664 -20.125 1 56.84 74 LYS B O 1
ATOM 3330 N N . VAL B 1 75 ? 16.781 -13.016 -21.188 1 53.84 75 VAL B N 1
ATOM 3331 C CA . VAL B 1 75 ? 15.672 -12.258 -20.625 1 53.84 75 VAL B CA 1
ATOM 3332 C C . VAL B 1 75 ? 15.516 -12.586 -19.141 1 53.84 75 VAL B C 1
ATOM 3334 O O . VAL B 1 75 ? 15.242 -11.703 -18.328 1 53.84 75 VAL B O 1
ATOM 3337 N N . MET B 1 76 ? 15.406 -13.93 -18.812 1 44.16 76 MET B N 1
ATOM 3338 C CA . MET B 1 76 ? 15.328 -14.414 -17.438 1 44.16 76 MET B CA 1
ATOM 3339 C C . MET B 1 76 ? 16.625 -14.133 -16.672 1 44.16 76 MET B C 1
ATOM 3341 O O . MET B 1 76 ? 16.719 -14.383 -15.477 1 44.16 76 MET B O 1
ATOM 3345 N N . ALA B 1 77 ? 17.703 -14.109 -17.344 1 39.16 77 ALA B N 1
ATOM 3346 C CA . ALA B 1 77 ? 18.984 -13.875 -16.672 1 39.16 77 ALA B CA 1
ATOM 3347 C C . ALA B 1 77 ? 18.891 -12.688 -15.711 1 39.16 77 ALA B C 1
ATOM 3349 O O . ALA B 1 77 ? 18.453 -11.602 -16.109 1 39.16 77 ALA B O 1
ATOM 3350 N N . LYS B 1 78 ? 18.641 -13.039 -14.562 1 37.22 78 LYS B N 1
ATOM 3351 C CA . LYS B 1 78 ? 18.891 -12.195 -13.398 1 37.22 78 LYS B CA 1
ATOM 3352 C C . LYS B 1 78 ? 19.984 -11.172 -13.688 1 37.22 78 LYS B C 1
ATOM 3354 O O . LYS B 1 78 ? 20.922 -11.461 -14.43 1 37.22 78 LYS B O 1
ATOM 3359 N N . PRO B 1 79 ? 19.922 -10 -13.633 1 34.06 79 PRO B N 1
ATOM 3360 C CA . PRO B 1 79 ? 21.203 -9.289 -13.75 1 34.06 79 PRO B CA 1
ATOM 3361 C C . PRO B 1 79 ? 22.391 -10.156 -13.344 1 34.06 79 PRO B C 1
ATOM 3363 O O . PRO B 1 79 ? 22.344 -10.852 -12.328 1 34.06 79 PRO B O 1
ATOM 3366 N N . SER B 1 80 ? 23.109 -10.758 -14.25 1 33.44 80 SER B N 1
ATOM 3367 C CA . SER B 1 80 ? 24.359 -11.484 -14.102 1 33.44 80 SER B CA 1
ATOM 3368 C C . SER B 1 80 ? 25.094 -11.07 -12.82 1 33.44 80 SER B C 1
ATOM 3370 O O . SER B 1 80 ? 25.969 -11.789 -12.336 1 33.44 80 SER B O 1
ATOM 3372 N N . GLY B 1 81 ? 25.031 -9.93 -12.414 1 37.38 81 GLY B N 1
ATOM 3373 C CA . GLY B 1 81 ? 25.875 -9.523 -11.297 1 37.38 81 GLY B CA 1
ATOM 3374 C C . GLY B 1 81 ? 25.312 -9.938 -9.945 1 37.38 81 GLY B C 1
ATOM 3375 O O . GLY B 1 81 ? 25.641 -9.328 -8.922 1 37.38 81 GLY B O 1
ATOM 3376 N N . SER B 1 82 ? 24.188 -10.438 -9.914 1 39.94 82 SER B N 1
ATOM 3377 C CA . SER B 1 82 ? 23.734 -10.812 -8.578 1 39.94 82 SER B CA 1
ATOM 3378 C C . SER B 1 82 ? 24.625 -11.891 -7.977 1 39.94 82 SER B C 1
ATOM 3380 O O . SER B 1 82 ? 24.781 -12.961 -8.555 1 39.94 82 SER B O 1
ATOM 3382 N N . LYS B 1 83 ? 25.531 -11.602 -7.375 1 48.62 83 LYS B N 1
ATOM 3383 C CA . LYS B 1 83 ? 26.328 -12.516 -6.57 1 48.62 83 LYS B CA 1
ATOM 3384 C C . LYS B 1 83 ? 25.438 -13.461 -5.766 1 48.62 83 LYS B C 1
ATOM 3386 O O . LYS B 1 83 ? 24.406 -13.047 -5.234 1 48.62 83 LYS B O 1
ATOM 3391 N N . LYS B 1 84 ? 25.375 -14.719 -5.992 1 49.53 84 LYS B N 1
ATOM 3392 C CA . LYS B 1 84 ? 24.766 -15.719 -5.129 1 49.53 84 LYS B CA 1
ATOM 3393 C C . LYS B 1 84 ? 24.875 -15.32 -3.66 1 49.53 84 LYS B C 1
ATOM 3395 O O . LYS B 1 84 ? 25.984 -15.156 -3.131 1 49.53 84 LYS B O 1
ATOM 3400 N N . VAL B 1 85 ? 23.75 -14.688 -3.072 1 59.31 85 VAL B N 1
ATOM 3401 C CA . VAL B 1 85 ? 23.75 -14.188 -1.702 1 59.31 85 VAL B CA 1
ATOM 3402 C C . VAL B 1 85 ? 23.578 -15.344 -0.725 1 59.31 85 VAL B C 1
ATOM 3404 O O . VAL B 1 85 ? 22.703 -16.203 -0.921 1 59.31 85 VAL B O 1
ATOM 3407 N N . SER B 1 86 ? 24.562 -15.656 -0.018 1 60.34 86 SER B N 1
ATOM 3408 C CA . SER B 1 86 ? 24.422 -16.594 1.09 1 60.34 86 SER B CA 1
ATOM 3409 C C . SER B 1 86 ? 23.344 -16.141 2.068 1 60.34 86 SER B C 1
ATOM 3411 O O . SER B 1 86 ? 23.453 -15.055 2.658 1 60.34 86 SER B O 1
ATOM 3413 N N . THR B 1 87 ? 22.203 -16.781 2.131 1 67.69 87 THR B N 1
ATOM 3414 C CA . THR B 1 87 ? 21.078 -16.438 2.988 1 67.69 87 THR B CA 1
ATOM 3415 C C . THR B 1 87 ? 21.375 -16.797 4.441 1 67.69 87 THR B C 1
ATOM 3417 O O . THR B 1 87 ? 20.531 -16.594 5.32 1 67.69 87 THR B O 1
ATOM 3420 N N . LYS B 1 88 ? 22.5 -17.188 4.688 1 67.88 88 LYS B N 1
ATOM 3421 C CA . LYS B 1 88 ? 22.844 -17.609 6.047 1 67.88 88 LYS B CA 1
ATOM 3422 C C . LYS B 1 88 ? 22.734 -16.438 7.023 1 67.88 88 LYS B C 1
ATOM 3424 O O . LYS B 1 88 ? 22.344 -16.625 8.18 1 67.88 88 LYS B O 1
ATOM 3429 N N . LYS B 1 89 ? 22.844 -15.281 6.605 1 81.5 89 LYS B N 1
ATOM 3430 C CA . LYS B 1 89 ? 22.844 -14.117 7.488 1 81.5 89 LYS B CA 1
ATOM 3431 C C . LYS B 1 89 ? 21.5 -13.398 7.441 1 81.5 89 LYS B C 1
ATOM 3433 O O . LYS B 1 89 ? 21.391 -12.234 7.84 1 81.5 89 LYS B O 1
ATOM 3438 N N . LEU B 1 90 ? 20.531 -14.164 6.934 1 93.25 90 LEU B N 1
ATOM 3439 C CA . LEU B 1 90 ? 19.188 -13.602 6.824 1 93.25 90 LEU B CA 1
ATOM 3440 C C . LEU B 1 90 ? 18.156 -14.531 7.469 1 93.25 90 LEU B C 1
ATOM 3442 O O . LEU B 1 90 ? 17.453 -15.266 6.773 1 93.25 90 LEU B O 1
ATOM 3446 N N . PRO B 1 91 ? 18.031 -14.438 8.75 1 92.62 91 PRO B N 1
ATOM 3447 C CA . PRO B 1 91 ? 17.266 -15.43 9.508 1 92.62 91 PRO B CA 1
ATOM 3448 C C . PRO B 1 91 ? 15.789 -15.445 9.125 1 92.62 91 PRO B C 1
ATOM 3450 O O . PRO B 1 91 ? 15.18 -16.516 9.055 1 92.62 91 PRO B O 1
ATOM 3453 N N . LEU B 1 92 ? 15.156 -14.352 8.945 1 94.88 92 LEU B N 1
ATOM 3454 C CA . LEU B 1 92 ? 13.742 -14.312 8.602 1 94.88 92 LEU B CA 1
ATOM 3455 C C . LEU B 1 92 ? 13.492 -14.945 7.23 1 94.88 92 LEU B C 1
ATOM 3457 O O . LEU B 1 92 ? 12.508 -15.664 7.043 1 94.88 92 LEU B O 1
ATOM 3461 N N . LEU B 1 93 ? 14.367 -14.625 6.336 1 94.88 93 LEU B N 1
ATOM 3462 C CA . LEU B 1 93 ? 14.281 -15.211 5.004 1 94.88 93 LEU B CA 1
ATOM 3463 C C . LEU B 1 93 ? 14.391 -16.734 5.07 1 94.88 93 LEU B C 1
ATOM 3465 O O . LEU B 1 93 ? 13.641 -17.438 4.398 1 94.88 93 LEU B O 1
ATOM 3469 N N . LYS B 1 94 ? 15.32 -17.188 5.875 1 92.88 94 LYS B N 1
ATOM 3470 C CA . LYS B 1 94 ? 15.508 -18.625 6.043 1 92.88 94 LYS B CA 1
ATOM 3471 C C . LYS B 1 94 ? 14.258 -19.281 6.617 1 92.88 94 LYS B C 1
ATOM 3473 O O . LYS B 1 94 ? 13.844 -20.344 6.152 1 92.88 94 LYS B O 1
ATOM 3478 N N . LYS B 1 95 ? 13.68 -18.641 7.562 1 93.75 95 LYS B N 1
ATOM 3479 C CA . LYS B 1 95 ? 12.484 -19.188 8.203 1 93.75 95 LYS B CA 1
ATOM 3480 C C . LYS B 1 95 ? 11.32 -19.266 7.211 1 93.75 95 LYS B C 1
ATOM 3482 O O . LYS B 1 95 ? 10.633 -20.281 7.137 1 93.75 95 LYS B O 1
ATOM 3487 N N . PHE B 1 96 ? 11.141 -18.234 6.492 1 95.31 96 PHE B N 1
ATOM 3488 C CA . PHE B 1 96 ? 10.008 -18.219 5.57 1 95.31 96 PHE B CA 1
ATOM 3489 C C . PHE B 1 96 ? 10.242 -19.188 4.418 1 95.31 96 PHE B C 1
ATOM 3491 O O . PHE B 1 96 ? 9.297 -19.812 3.918 1 95.31 96 PHE B O 1
ATOM 3498 N N . SER B 1 97 ? 11.5 -19.266 3.984 1 94.19 97 SER B N 1
ATOM 3499 C CA . SER B 1 97 ? 11.836 -20.219 2.934 1 94.19 97 SER B CA 1
ATOM 3500 C C . SER B 1 97 ? 11.508 -21.656 3.361 1 94.19 97 SER B C 1
ATOM 3502 O O . SER B 1 97 ? 10.977 -22.438 2.574 1 94.19 97 SER B O 1
ATOM 3504 N N . SER B 1 98 ? 11.859 -21.969 4.551 1 93.69 98 SER B N 1
ATOM 3505 C CA . SER B 1 98 ? 11.547 -23.281 5.094 1 93.69 98 SER B CA 1
ATOM 3506 C C . SER B 1 98 ? 10.039 -23.516 5.164 1 93.69 98 SER B C 1
ATOM 3508 O O . SER B 1 98 ? 9.547 -24.594 4.82 1 93.69 98 SER B O 1
ATOM 3510 N N . PHE B 1 99 ? 9.328 -22.547 5.645 1 96.19 99 PHE B N 1
ATOM 3511 C CA . PHE B 1 99 ? 7.875 -22.594 5.676 1 96.19 99 PHE B CA 1
ATOM 3512 C C . PHE B 1 99 ? 7.309 -22.828 4.281 1 96.19 99 PHE B C 1
ATOM 3514 O O . PHE B 1 99 ? 6.449 -23.703 4.098 1 96.19 99 PHE B O 1
ATOM 3521 N N . TYR B 1 100 ? 7.797 -22.078 3.359 1 96.06 100 TYR B N 1
ATOM 3522 C CA . TYR B 1 100 ? 7.285 -22.172 1.996 1 96.06 100 TYR B CA 1
ATOM 3523 C C . TYR B 1 100 ? 7.492 -23.578 1.435 1 96.06 100 TYR B C 1
ATOM 3525 O O . TYR B 1 100 ? 6.59 -24.141 0.812 1 96.06 100 TYR B O 1
ATOM 3533 N N . LYS B 1 101 ? 8.688 -24.125 1.666 1 94.88 101 LYS B N 1
ATOM 3534 C CA . LYS B 1 101 ? 8.977 -25.484 1.218 1 94.88 101 LYS B CA 1
ATOM 3535 C C . LYS B 1 101 ? 8 -26.484 1.837 1 94.88 101 LYS B C 1
ATOM 3537 O O . LYS B 1 101 ? 7.512 -27.375 1.154 1 94.88 101 LYS B O 1
ATOM 3542 N N . HIS B 1 102 ? 7.758 -26.297 3.045 1 95.56 102 HIS B N 1
ATOM 3543 C CA . HIS B 1 102 ? 6.824 -27.156 3.758 1 95.56 102 HIS B CA 1
ATOM 3544 C C . HIS B 1 102 ? 5.418 -27.047 3.18 1 95.56 102 HIS B C 1
ATOM 3546 O O . HIS B 1 102 ? 4.758 -28.047 2.938 1 95.56 102 HIS B O 1
ATOM 3552 N N . ILE B 1 103 ? 4.988 -25.828 2.941 1 95.88 103 ILE B N 1
ATOM 3553 C CA . ILE B 1 103 ? 3.652 -25.578 2.416 1 95.88 103 ILE B CA 1
ATOM 3554 C C . ILE B 1 103 ? 3.521 -26.172 1.016 1 95.88 103 ILE B C 1
ATOM 3556 O O . ILE B 1 103 ? 2.473 -26.703 0.66 1 95.88 103 ILE B O 1
ATOM 3560 N N . GLN B 1 104 ? 4.586 -26.047 0.24 1 94.38 104 GLN B N 1
ATOM 3561 C CA . GLN B 1 104 ? 4.562 -26.609 -1.104 1 94.38 104 GLN B CA 1
ATOM 3562 C C . GLN B 1 104 ? 4.434 -28.125 -1.058 1 94.38 104 GLN B C 1
ATOM 3564 O O . GLN B 1 104 ? 3.736 -28.719 -1.88 1 94.38 104 GLN B O 1
ATOM 3569 N N . ASN B 1 105 ? 5.105 -28.703 -0.127 1 92.38 105 ASN B N 1
ATOM 3570 C CA . ASN B 1 105 ? 4.988 -30.141 0.056 1 92.38 105 ASN B CA 1
ATOM 3571 C C . ASN B 1 105 ? 3.568 -30.547 0.451 1 92.38 105 ASN B C 1
ATOM 3573 O O . ASN B 1 105 ? 3.02 -31.516 -0.083 1 92.38 105 ASN B O 1
ATOM 3577 N N . LEU B 1 106 ? 2.979 -29.844 1.35 1 93.19 106 LEU B N 1
ATOM 3578 C CA . LEU B 1 106 ? 1.614 -30.125 1.785 1 93.19 106 LEU B CA 1
ATOM 3579 C C . LEU B 1 106 ? 0.624 -29.891 0.648 1 93.19 106 LEU B C 1
ATOM 3581 O O . LEU B 1 106 ? -0.334 -30.656 0.492 1 93.19 106 LEU B O 1
ATOM 3585 N N . ARG B 1 107 ? 0.884 -28.828 -0.072 1 93.25 107 ARG B N 1
ATOM 3586 C CA . ARG B 1 107 ? 0.039 -28.531 -1.225 1 93.25 107 ARG B CA 1
ATOM 3587 C C . ARG B 1 107 ? 0.023 -29.703 -2.205 1 93.25 107 ARG B C 1
ATOM 3589 O O . ARG B 1 107 ? -1.044 -30.156 -2.631 1 93.25 107 ARG B O 1
ATOM 3596 N N . ARG B 1 108 ? 1.16 -30.25 -2.539 1 90.5 108 ARG B N 1
ATOM 3597 C CA . ARG B 1 108 ? 1.292 -31.344 -3.498 1 90.5 108 ARG B CA 1
ATOM 3598 C C . ARG B 1 108 ? 0.623 -32.625 -2.979 1 90.5 108 ARG B C 1
ATOM 3600 O O . ARG B 1 108 ? 0.067 -33.406 -3.758 1 90.5 108 ARG B O 1
ATOM 3607 N N . LYS B 1 109 ? 0.691 -32.781 -1.754 1 88.31 109 LYS B N 1
ATOM 3608 C CA . LYS B 1 109 ? 0.066 -33.938 -1.145 1 88.31 109 LYS B CA 1
ATOM 3609 C C . LYS B 1 109 ? -1.455 -33.812 -1.145 1 88.31 109 LYS B C 1
ATOM 3611 O O . LYS B 1 109 ? -2.166 -34.812 -1.291 1 88.31 109 LYS B O 1
ATOM 3616 N N . THR B 1 110 ? -1.919 -32.688 -0.939 1 90.56 110 THR B N 1
ATOM 3617 C CA . THR B 1 110 ? -3.348 -32.438 -0.785 1 90.56 110 THR B CA 1
ATOM 3618 C C . THR B 1 110 ? -4.043 -32.438 -2.143 1 90.56 110 THR B C 1
ATOM 3620 O O . THR B 1 110 ? -5.16 -32.938 -2.283 1 90.56 110 THR B O 1
ATOM 3623 N N . PHE B 1 111 ? -3.342 -31.703 -3.035 1 86.88 111 PHE B N 1
ATOM 3624 C CA . PHE B 1 111 ? -3.984 -31.516 -4.328 1 86.88 111 PHE B CA 1
ATOM 3625 C C . PHE B 1 111 ? -3.365 -32.406 -5.383 1 86.88 111 PHE B C 1
ATOM 3627 O O . PHE B 1 111 ? -2.15 -32.625 -5.383 1 86.88 111 PHE B O 1
ATOM 3634 N N . SER B 1 112 ? -4.164 -33.375 -5.789 1 69.12 112 SER B N 1
ATOM 3635 C CA . SER B 1 112 ? -3.668 -34.25 -6.832 1 69.12 112 SER B CA 1
ATOM 3636 C C . SER B 1 112 ? -3.047 -33.469 -7.984 1 69.12 112 SER B C 1
ATOM 3638 O O . SER B 1 112 ? -3.641 -32.531 -8.477 1 69.12 112 SER B O 1
ATOM 3640 N N . GLN B 1 113 ? -1.693 -33.594 -8.023 1 63.59 113 GLN B N 1
ATOM 3641 C CA . GLN B 1 113 ? -0.922 -32.844 -9.016 1 63.59 113 GLN B CA 1
ATOM 3642 C C . GLN B 1 113 ? -1.435 -33.125 -10.43 1 63.59 113 GLN B C 1
ATOM 3644 O O . GLN B 1 113 ? -1.514 -34.281 -10.844 1 63.59 113 GLN B O 1
ATOM 3649 N N . ARG B 1 114 ? -2.406 -32.188 -10.781 1 59.19 114 ARG B N 1
ATOM 3650 C CA . ARG B 1 114 ? -2.816 -32.312 -12.18 1 59.19 114 ARG B CA 1
ATOM 3651 C C . ARG B 1 114 ? -1.813 -31.609 -13.102 1 59.19 114 ARG B C 1
ATOM 3653 O O . ARG B 1 114 ? -1.291 -30.547 -12.781 1 59.19 114 ARG B O 1
ATOM 3660 N N . ASN B 1 115 ? -0.963 -32.281 -13.719 1 55.59 115 ASN B N 1
ATOM 3661 C CA . ASN B 1 115 ? -0.016 -31.719 -14.672 1 55.59 115 ASN B CA 1
ATOM 3662 C C . ASN B 1 115 ? -0.726 -30.906 -15.758 1 55.59 115 ASN B C 1
ATOM 3664 O O . ASN B 1 115 ? -1.108 -31.453 -16.797 1 55.59 115 ASN B O 1
ATOM 3668 N N . ASN B 1 116 ? -1.289 -29.688 -15.336 1 59.66 116 ASN B N 1
ATOM 3669 C CA . ASN B 1 116 ? -2.117 -29.031 -16.344 1 59.66 116 ASN B CA 1
ATOM 3670 C C . ASN B 1 116 ? -1.344 -27.938 -17.078 1 59.66 116 ASN B C 1
ATOM 3672 O O . ASN B 1 116 ? -0.89 -26.969 -16.453 1 59.66 116 ASN B O 1
ATOM 3676 N N . SER B 1 117 ? -0.801 -28.312 -18.266 1 60.84 117 SER B N 1
ATOM 3677 C CA . SER B 1 117 ? -0.09 -27.391 -19.141 1 60.84 117 SER B CA 1
ATOM 3678 C C . SER B 1 117 ? -1.042 -26.375 -19.75 1 60.84 117 SER B C 1
ATOM 3680 O O . SER B 1 117 ? -0.609 -25.312 -20.234 1 60.84 117 SER B O 1
ATOM 3682 N N . LYS B 1 118 ? -2.42 -26.672 -19.734 1 65.06 118 LYS B N 1
ATOM 3683 C CA . LYS B 1 118 ? -3.357 -25.766 -20.391 1 65.06 118 LYS B CA 1
ATOM 3684 C C . LYS B 1 118 ? -4.336 -25.156 -19.391 1 65.06 118 LYS B C 1
ATOM 3686 O O . LYS B 1 118 ? -4.762 -25.844 -18.438 1 65.06 118 LYS B O 1
ATOM 3691 N N . PRO B 1 119 ? -4.512 -23.922 -19.562 1 68.5 119 PRO B N 1
ATOM 3692 C CA . PRO B 1 119 ? -5.516 -23.297 -18.703 1 68.5 119 PRO B CA 1
ATOM 3693 C C . PRO B 1 119 ? -6.863 -24.016 -18.75 1 68.5 119 PRO B C 1
ATOM 3695 O O . PRO B 1 119 ? -7.281 -24.484 -19.812 1 68.5 119 PRO B O 1
ATOM 3698 N N . ARG B 1 120 ? -7.32 -24.453 -17.641 1 65.5 120 ARG B N 1
ATOM 3699 C CA . ARG B 1 120 ? -8.641 -25.078 -17.578 1 65.5 120 ARG B CA 1
ATOM 3700 C C . ARG B 1 120 ? -9.68 -24.078 -17.047 1 65.5 120 ARG B C 1
ATOM 3702 O O . ARG B 1 120 ? -9.336 -23.156 -16.312 1 65.5 120 ARG B O 1
ATOM 3709 N N . MET B 1 121 ? -10.758 -24.359 -17.562 1 62.94 121 MET B N 1
ATOM 3710 C CA . MET B 1 121 ? -11.906 -23.625 -17.047 1 62.94 121 MET B CA 1
ATOM 3711 C C . MET B 1 121 ? -12.227 -24.047 -15.617 1 62.94 121 MET B C 1
ATOM 3713 O O . MET B 1 121 ? -12.32 -25.234 -15.32 1 62.94 121 MET B O 1
ATOM 3717 N N . ALA B 1 122 ? -11.906 -23.094 -14.766 1 63.97 122 ALA B N 1
ATOM 3718 C CA . ALA B 1 122 ? -12.281 -23.422 -13.391 1 63.97 122 ALA B CA 1
ATOM 3719 C C . ALA B 1 122 ? -13.578 -22.734 -12.992 1 63.97 122 ALA B C 1
ATOM 3721 O O . ALA B 1 122 ? -13.836 -21.594 -13.414 1 63.97 122 ALA B O 1
ATOM 3722 N N . ASN B 1 123 ? -14.531 -23.547 -12.43 1 64.94 123 ASN B N 1
ATOM 3723 C CA . ASN B 1 123 ? -15.758 -22.984 -11.891 1 64.94 123 ASN B CA 1
ATOM 3724 C C . ASN B 1 123 ? -15.523 -22.344 -10.523 1 64.94 123 ASN B C 1
ATOM 3726 O O . ASN B 1 123 ? -14.617 -22.75 -9.797 1 64.94 123 ASN B O 1
ATOM 3730 N N . TYR B 1 124 ? -16.266 -21.359 -10.211 1 66.06 124 TYR B N 1
ATOM 3731 C CA . TYR B 1 124 ? -16.141 -20.578 -8.984 1 66.06 124 TYR B CA 1
ATOM 3732 C C . TYR B 1 124 ? -16.156 -21.484 -7.754 1 66.06 124 TYR B C 1
ATOM 3734 O O . TYR B 1 124 ? -15.398 -21.281 -6.809 1 66.06 124 TYR B O 1
ATOM 3742 N N . LYS B 1 125 ? -17.094 -22.406 -7.824 1 68.06 125 LYS B N 1
ATOM 3743 C CA . LYS B 1 125 ? -17.234 -23.297 -6.676 1 68.06 125 LYS B CA 1
ATOM 3744 C C . LYS B 1 125 ? -15.969 -24.125 -6.449 1 68.06 125 LYS B C 1
ATOM 3746 O O . LYS B 1 125 ? -15.523 -24.281 -5.309 1 68.06 125 LYS B O 1
ATOM 3751 N N . GLU B 1 126 ? -15.484 -24.609 -7.508 1 73.44 126 GLU B N 1
ATOM 3752 C CA . GLU B 1 126 ? -14.258 -25.391 -7.43 1 73.44 126 GLU B CA 1
ATOM 3753 C C . GLU B 1 126 ? -13.094 -24.547 -6.922 1 73.44 126 GLU B C 1
ATOM 3755 O O . GLU B 1 126 ? -12.312 -25 -6.078 1 73.44 126 GLU B O 1
ATOM 3760 N N . VAL B 1 127 ? -12.977 -23.375 -7.406 1 77.06 127 VAL B N 1
ATOM 3761 C CA . VAL B 1 127 ? -11.883 -22.484 -7.031 1 77.06 127 VAL B CA 1
ATOM 3762 C C . VAL B 1 127 ? -12.008 -22.109 -5.555 1 77.06 127 VAL B C 1
ATOM 3764 O O . VAL B 1 127 ? -11.008 -22.078 -4.836 1 77.06 127 VAL B O 1
ATOM 3767 N N . ASN B 1 128 ? -13.211 -21.906 -5.184 1 75.88 128 ASN B N 1
ATOM 3768 C CA . ASN B 1 128 ? -13.445 -21.578 -3.781 1 75.88 128 ASN B CA 1
ATOM 3769 C C . ASN B 1 128 ? -13.008 -22.719 -2.859 1 75.88 128 ASN B C 1
ATOM 3771 O O . ASN B 1 128 ? -12.406 -22.469 -1.812 1 75.88 128 ASN B O 1
ATOM 3775 N N . ASP B 1 129 ? -13.367 -23.891 -3.258 1 78.69 129 ASP B N 1
ATOM 3776 C CA . ASP B 1 129 ? -13 -25.047 -2.455 1 78.69 129 ASP B CA 1
ATOM 3777 C C . ASP B 1 129 ? -11.484 -25.203 -2.371 1 78.69 129 ASP B C 1
ATOM 3779 O O . ASP B 1 129 ? -10.945 -25.531 -1.312 1 78.69 129 ASP B O 1
ATOM 3783 N N . ILE B 1 130 ? -10.844 -25.016 -3.463 1 84.44 130 ILE B N 1
ATOM 3784 C CA . ILE B 1 130 ? -9.391 -25.109 -3.527 1 84.44 130 ILE B CA 1
ATOM 3785 C C . ILE B 1 130 ? -8.766 -24.047 -2.627 1 84.44 130 ILE B C 1
ATOM 3787 O O . ILE B 1 130 ? -7.84 -24.344 -1.864 1 84.44 130 ILE B O 1
ATOM 3791 N N . PHE B 1 131 ? -9.297 -22.891 -2.666 1 84.5 131 PHE B N 1
ATOM 3792 C CA . PHE B 1 131 ? -8.789 -21.766 -1.887 1 84.5 131 PHE B CA 1
ATOM 3793 C C . PHE B 1 131 ? -8.969 -22.016 -0.394 1 84.5 131 PHE B C 1
ATOM 3795 O O . PHE B 1 131 ? -8.062 -21.75 0.399 1 84.5 131 PHE B O 1
ATOM 3802 N N . MET B 1 132 ? -10.086 -22.562 -0.099 1 83.81 132 MET B N 1
ATOM 3803 C CA . MET B 1 132 ? -10.375 -22.812 1.31 1 83.81 132 MET B CA 1
ATOM 3804 C C . MET B 1 132 ? -9.445 -23.891 1.874 1 83.81 132 MET B C 1
ATOM 3806 O O . MET B 1 132 ? -8.891 -23.719 2.959 1 83.81 132 MET B O 1
ATOM 3810 N N . LYS B 1 133 ? -9.336 -24.891 1.157 1 87.19 133 LYS B N 1
ATOM 3811 C CA . LYS B 1 133 ? -8.477 -25.984 1.603 1 87.19 133 LYS B CA 1
ATOM 3812 C C . LYS B 1 133 ? -7.031 -25.531 1.733 1 87.19 133 LYS B C 1
ATOM 3814 O O . LYS B 1 133 ? -6.371 -25.812 2.738 1 87.19 133 LYS B O 1
ATOM 3819 N N . TYR B 1 134 ? -6.578 -24.859 0.71 1 92.81 134 TYR B N 1
ATOM 3820 C CA . TYR B 1 134 ? -5.203 -24.375 0.725 1 92.81 134 TYR B CA 1
ATOM 3821 C C . TYR B 1 134 ? -5.008 -23.312 1.803 1 92.81 134 TYR B C 1
ATOM 3823 O O . TYR B 1 134 ? -3.975 -23.281 2.475 1 92.81 134 TYR B O 1
ATOM 3831 N N . GLY B 1 135 ? -5.949 -22.438 1.949 1 92.75 135 GLY B N 1
ATOM 3832 C CA . GLY B 1 135 ? -5.906 -21.438 3 1 92.75 135 GLY B CA 1
ATOM 3833 C C . GLY B 1 135 ? -5.77 -22.031 4.387 1 92.75 135 GLY B C 1
ATOM 3834 O O . GLY B 1 135 ? -5.02 -21.516 5.219 1 92.75 135 GLY B O 1
ATOM 3835 N N . ASN B 1 136 ? -6.465 -23.094 4.559 1 90.12 136 ASN B N 1
ATOM 3836 C CA . ASN B 1 136 ? -6.387 -23.766 5.852 1 90.12 136 ASN B CA 1
ATOM 3837 C C . ASN B 1 136 ? -5 -24.344 6.094 1 90.12 136 ASN B C 1
ATOM 3839 O O . ASN B 1 136 ? -4.492 -24.312 7.219 1 90.12 136 ASN B O 1
ATOM 3843 N N . ILE B 1 137 ? -4.457 -24.844 5.086 1 92.44 137 ILE B N 1
ATOM 3844 C CA . ILE B 1 137 ? -3.102 -25.375 5.188 1 92.44 137 ILE B CA 1
ATOM 3845 C C . ILE B 1 137 ? -2.143 -24.25 5.59 1 92.44 137 ILE B C 1
ATOM 3847 O O . ILE B 1 137 ? -1.308 -24.422 6.48 1 92.44 137 ILE B O 1
ATOM 3851 N N . VAL B 1 138 ? -2.264 -23.141 4.98 1 95.5 138 VAL B N 1
ATOM 3852 C CA . VAL B 1 138 ? -1.397 -22 5.242 1 95.5 138 VAL B CA 1
ATOM 3853 C C . VAL B 1 138 ? -1.617 -21.5 6.672 1 95.5 138 VAL B C 1
ATOM 3855 O O . VAL B 1 138 ? -0.657 -21.297 7.414 1 95.5 138 VAL B O 1
ATOM 3858 N N . LYS B 1 139 ? -2.877 -21.391 7.047 1 92.56 139 LYS B N 1
ATOM 3859 C CA . LYS B 1 139 ? -3.227 -20.891 8.375 1 92.56 139 LYS B CA 1
ATOM 3860 C C . LYS B 1 139 ? -2.684 -21.797 9.469 1 92.56 139 LYS B C 1
ATOM 3862 O O . LYS B 1 139 ? -2.193 -21.328 10.492 1 92.56 139 LYS B O 1
ATOM 3867 N N . ASP B 1 140 ? -2.713 -23.016 9.203 1 91.38 140 ASP B N 1
ATOM 3868 C CA . ASP B 1 140 ? -2.33 -24 10.211 1 91.38 140 ASP B CA 1
ATOM 3869 C C . ASP B 1 140 ? -0.815 -24.031 10.406 1 91.38 140 ASP B C 1
ATOM 3871 O O . ASP B 1 140 ? -0.324 -24.516 11.43 1 91.38 140 ASP B O 1
ATOM 3875 N N . ASN B 1 141 ? -0.102 -23.469 9.469 1 94.25 141 ASN B N 1
ATOM 3876 C CA . ASN B 1 141 ? 1.336 -23.719 9.5 1 94.25 141 ASN B CA 1
ATOM 3877 C C . ASN B 1 141 ? 2.125 -22.406 9.562 1 94.25 141 ASN B C 1
ATOM 3879 O O . ASN B 1 141 ? 3.322 -22.422 9.852 1 94.25 141 ASN B O 1
ATOM 3883 N N . ILE B 1 142 ? 1.554 -21.25 9.336 1 96.38 142 ILE B N 1
ATOM 3884 C CA . ILE B 1 142 ? 2.256 -19.984 9.125 1 96.38 142 ILE B CA 1
ATOM 3885 C C . ILE B 1 142 ? 3 -19.594 10.406 1 96.38 142 ILE B C 1
ATOM 3887 O O . ILE B 1 142 ? 4.031 -18.922 10.352 1 96.38 142 ILE B O 1
ATOM 3891 N N . PHE B 1 143 ? 2.551 -20.047 11.508 1 94.06 143 PHE B N 1
ATOM 3892 C CA . PHE B 1 143 ? 3.164 -19.641 12.766 1 94.06 143 PHE B CA 1
ATOM 3893 C C . PHE B 1 143 ? 4.504 -20.344 12.961 1 94.06 143 PHE B C 1
ATOM 3895 O O . PHE B 1 143 ? 5.289 -19.953 13.836 1 94.06 143 PHE B O 1
ATOM 3902 N N . GLU B 1 144 ? 4.809 -21.297 12.117 1 91.12 144 GLU B N 1
ATOM 3903 C CA . GLU B 1 144 ? 6.16 -21.844 12.078 1 91.12 144 GLU B CA 1
ATOM 3904 C C . GLU B 1 144 ? 7.168 -20.797 11.625 1 91.12 144 GLU B C 1
ATOM 3906 O O . GLU B 1 144 ? 8.32 -20.797 12.07 1 91.12 144 GLU B O 1
ATOM 3911 N N . ALA B 1 145 ? 6.773 -20 10.75 1 94.62 145 ALA B N 1
ATOM 3912 C CA . ALA B 1 145 ? 7.641 -18.953 10.227 1 94.62 145 ALA B CA 1
ATOM 3913 C C . ALA B 1 145 ? 7.691 -17.75 11.172 1 94.62 145 ALA B C 1
ATOM 3915 O O . ALA B 1 145 ? 8.688 -17.031 11.203 1 94.62 145 ALA B O 1
ATOM 3916 N N . PHE B 1 146 ? 6.609 -17.609 11.93 1 96.62 146 PHE B N 1
ATOM 3917 C CA . PHE B 1 146 ? 6.488 -16.438 12.797 1 96.62 146 PHE B CA 1
ATOM 3918 C C . PHE B 1 146 ? 6.113 -16.844 14.211 1 96.62 146 PHE B C 1
ATOM 3920 O O . PHE B 1 146 ? 5.023 -16.516 14.688 1 96.62 146 PHE B O 1
ATOM 3927 N N . PRO B 1 147 ? 7.047 -17.391 14.922 1 94.19 147 PRO B N 1
ATOM 3928 C CA . PRO B 1 147 ? 6.75 -17.875 16.266 1 94.19 147 PRO B CA 1
ATOM 3929 C C . PRO B 1 147 ? 6.34 -16.766 17.219 1 94.19 147 PRO B C 1
ATOM 3931 O O . PRO B 1 147 ? 5.648 -17.016 18.219 1 94.19 147 PRO B O 1
ATOM 3934 N N . GLU B 1 148 ? 6.719 -15.539 16.984 1 95.69 148 GLU B N 1
ATOM 3935 C CA . GLU B 1 148 ? 6.348 -14.391 17.812 1 95.69 148 GLU B CA 1
ATOM 3936 C C . GLU B 1 148 ? 4.832 -14.25 17.906 1 95.69 148 GLU B C 1
ATOM 3938 O O . GLU B 1 148 ? 4.316 -13.75 18.906 1 95.69 148 GLU B O 1
ATOM 3943 N N . ALA B 1 149 ? 4.156 -14.797 16.922 1 96.5 149 ALA B N 1
ATOM 3944 C CA . ALA B 1 149 ? 2.707 -14.617 16.859 1 96.5 149 ALA B CA 1
ATOM 3945 C C . ALA B 1 149 ? 1.987 -15.703 17.656 1 96.5 149 ALA B C 1
ATOM 3947 O O . ALA B 1 149 ? 0.792 -15.586 17.938 1 96.5 149 ALA B O 1
ATOM 3948 N N . LYS B 1 150 ? 2.66 -16.703 18.062 1 93.25 150 LYS B N 1
ATOM 3949 C CA . LYS B 1 150 ? 2.045 -17.797 18.797 1 93.25 150 LYS B CA 1
ATOM 3950 C C . LYS B 1 150 ? 1.502 -17.344 20.141 1 93.25 150 LYS B C 1
ATOM 3952 O O . LYS B 1 150 ? 0.56 -17.938 20.672 1 93.25 150 LYS B O 1
ATOM 3957 N N . LYS B 1 151 ? 2.049 -16.281 20.625 1 94.19 151 LYS B N 1
ATOM 3958 C CA . LYS B 1 151 ? 1.682 -15.805 21.953 1 94.19 151 LYS B CA 1
ATOM 3959 C C . LYS B 1 151 ? 0.408 -14.961 21.906 1 94.19 151 LYS B C 1
ATOM 3961 O O . LYS B 1 151 ? -0.176 -14.648 22.938 1 94.19 151 LYS B O 1
ATOM 3966 N N . PHE B 1 152 ? -0.03 -14.656 20.734 1 96.94 152 PHE B N 1
ATOM 3967 C CA . PHE B 1 152 ? -1.224 -13.828 20.609 1 96.94 152 PHE B CA 1
ATOM 3968 C C . PHE B 1 152 ? -2.471 -14.617 20.984 1 96.94 152 PHE B C 1
ATOM 3970 O O . PHE B 1 152 ? -2.473 -15.852 20.938 1 96.94 152 PHE B O 1
ATOM 3977 N N . SER B 1 153 ? -3.492 -13.906 21.438 1 94.94 153 SER B N 1
ATOM 3978 C CA . SER B 1 153 ? -4.793 -14.531 21.656 1 94.94 153 SER B CA 1
ATOM 3979 C C . SER B 1 153 ? -5.367 -15.07 20.344 1 94.94 153 SER B C 1
ATOM 3981 O O . SER B 1 153 ? -4.965 -14.648 19.266 1 94.94 153 SER B O 1
ATOM 3983 N N . ASP B 1 154 ? -6.332 -15.945 20.406 1 90.19 154 ASP B N 1
ATOM 3984 C CA . ASP B 1 154 ? -6.922 -16.578 19.234 1 90.19 154 ASP B CA 1
ATOM 3985 C C . ASP B 1 154 ? -7.605 -15.539 18.344 1 90.19 154 ASP B C 1
ATOM 3987 O O . ASP B 1 154 ? -7.559 -15.641 17.109 1 90.19 154 ASP B O 1
ATOM 3991 N N . ASP B 1 155 ? -8.172 -14.586 18.938 1 91.56 155 ASP B N 1
ATOM 3992 C CA . ASP B 1 155 ? -8.844 -13.539 18.188 1 91.56 155 ASP B CA 1
ATOM 3993 C C . ASP B 1 155 ? -7.84 -12.719 17.375 1 91.56 155 ASP B C 1
ATOM 3995 O O . ASP B 1 155 ? -8.094 -12.375 16.219 1 91.56 155 ASP B O 1
ATOM 3999 N N . GLN B 1 156 ? -6.738 -12.445 17.984 1 95.31 156 GLN B N 1
ATOM 4000 C CA . GLN B 1 156 ? -5.711 -11.656 17.312 1 95.31 156 GLN B CA 1
ATOM 4001 C C . GLN B 1 156 ? -5.035 -12.461 16.219 1 95.31 156 GLN B C 1
ATOM 4003 O O . GLN B 1 156 ? -4.711 -11.922 15.148 1 95.31 156 GLN B O 1
ATOM 4008 N N . LYS B 1 157 ? -4.844 -13.727 16.5 1 94.56 157 LYS B N 1
ATOM 4009 C CA . LYS B 1 157 ? -4.324 -14.617 15.461 1 94.56 157 LYS B CA 1
ATOM 4010 C C . LYS B 1 157 ? -5.262 -14.664 14.258 1 94.56 157 LYS B C 1
ATOM 4012 O O . LYS B 1 157 ? -4.805 -14.625 13.109 1 94.56 157 LYS B O 1
ATOM 4017 N N . ALA B 1 158 ? -6.52 -14.734 14.562 1 91.88 158 ALA B N 1
ATOM 4018 C CA . ALA B 1 158 ? -7.523 -14.805 13.5 1 91.88 158 ALA B CA 1
ATOM 4019 C C . ALA B 1 158 ? -7.477 -13.562 12.617 1 91.88 158 ALA B C 1
ATOM 4021 O O . ALA B 1 158 ? -7.609 -13.656 11.391 1 91.88 158 ALA B O 1
ATOM 4022 N N . ILE B 1 159 ? -7.211 -12.406 13.195 1 92.38 159 ILE B N 1
ATOM 4023 C CA . ILE B 1 159 ? -7.141 -11.156 12.461 1 92.38 159 ILE B CA 1
ATOM 4024 C C . ILE B 1 159 ? -5.961 -11.188 11.492 1 92.38 159 ILE B C 1
ATOM 4026 O O . ILE B 1 159 ? -6.109 -10.859 10.312 1 92.38 159 ILE B O 1
ATOM 4030 N N . LEU B 1 160 ? -4.812 -11.664 11.977 1 94.94 160 LEU B N 1
ATOM 4031 C CA . LEU B 1 160 ? -3.613 -11.727 11.148 1 94.94 160 LEU B CA 1
ATOM 4032 C C . LEU B 1 160 ? -3.768 -12.766 10.055 1 94.94 160 LEU B C 1
ATOM 4034 O O . LEU B 1 160 ? -3.387 -12.531 8.906 1 94.94 160 LEU B O 1
ATOM 4038 N N . LEU B 1 161 ? -4.348 -13.883 10.422 1 92.94 161 LEU B N 1
ATOM 4039 C CA . LEU B 1 161 ? -4.496 -14.984 9.477 1 92.94 161 LEU B CA 1
ATOM 4040 C C . LEU B 1 161 ? -5.488 -14.625 8.375 1 92.94 161 LEU B C 1
ATOM 4042 O O . LEU B 1 161 ? -5.246 -14.906 7.199 1 92.94 161 LEU B O 1
ATOM 4046 N N . ASP B 1 162 ? -6.547 -13.984 8.727 1 88.25 162 ASP B N 1
ATOM 4047 C CA . ASP B 1 162 ? -7.559 -13.578 7.754 1 88.25 162 ASP B CA 1
ATOM 4048 C C . ASP B 1 162 ? -7.008 -12.539 6.785 1 88.25 162 ASP B C 1
ATOM 4050 O O . ASP B 1 162 ? -7.332 -12.555 5.598 1 88.25 162 ASP B O 1
ATOM 4054 N N . HIS B 1 163 ? -6.254 -11.703 7.324 1 90.56 163 HIS B N 1
ATOM 4055 C CA . HIS B 1 163 ? -5.648 -10.656 6.504 1 90.56 163 HIS B CA 1
ATOM 4056 C C . HIS B 1 163 ? -4.609 -11.234 5.551 1 90.56 163 HIS B C 1
ATOM 4058 O O . HIS B 1 163 ? -4.453 -10.75 4.426 1 90.56 163 HIS B O 1
ATOM 4064 N N . PHE B 1 164 ? -3.951 -12.25 5.918 1 94.88 164 PHE B N 1
ATOM 4065 C CA . PHE B 1 164 ? -2.76 -12.75 5.242 1 94.88 164 PHE B CA 1
ATOM 4066 C C . PHE B 1 164 ? -3.135 -13.75 4.16 1 94.88 164 PHE B C 1
ATOM 4068 O O . PHE B 1 164 ? -2.521 -13.781 3.09 1 94.88 164 PHE B O 1
ATOM 4075 N N . THR B 1 165 ? -4.062 -14.578 4.398 1 92.12 165 THR B N 1
ATOM 4076 C CA . THR B 1 165 ? -4.258 -15.812 3.648 1 92.12 165 THR B CA 1
ATOM 4077 C C . THR B 1 165 ? -4.582 -15.516 2.188 1 92.12 165 THR B C 1
ATOM 4079 O O . THR B 1 165 ? -3.951 -16.062 1.282 1 92.12 165 THR B O 1
ATOM 4082 N N . THR B 1 166 ? -5.496 -14.633 1.928 1 89.75 166 THR B N 1
ATOM 4083 C CA . THR B 1 166 ? -5.906 -14.336 0.56 1 89.75 166 THR B CA 1
ATOM 4084 C C . THR B 1 166 ? -4.762 -13.703 -0.225 1 89.75 166 THR B C 1
ATOM 4086 O O . THR B 1 166 ? -4.426 -14.164 -1.32 1 89.75 166 THR B O 1
ATOM 4089 N N . PRO B 1 167 ? -4.141 -12.703 0.355 1 93.38 167 PRO B N 1
ATOM 4090 C CA . PRO B 1 167 ? -2.998 -12.125 -0.357 1 93.38 167 PRO B CA 1
ATOM 4091 C C . PRO B 1 167 ? -1.903 -13.148 -0.642 1 93.38 167 PRO B C 1
ATOM 4093 O O . PRO B 1 167 ? -1.293 -13.125 -1.715 1 93.38 167 PRO B O 1
ATOM 4096 N N . TYR B 1 168 ? -1.699 -13.945 0.287 1 95.12 168 TYR B N 1
ATOM 4097 C CA . TYR B 1 168 ? -0.66 -14.961 0.118 1 95.12 168 TYR B CA 1
ATOM 4098 C C . TYR B 1 168 ? -0.964 -15.859 -1.072 1 95.12 168 TYR B C 1
ATOM 4100 O O . TYR B 1 168 ? -0.091 -16.109 -1.905 1 95.12 168 TYR B O 1
ATOM 4108 N N . ILE B 1 169 ? -2.146 -16.328 -1.146 1 91.81 169 ILE B N 1
ATOM 4109 C CA . ILE B 1 169 ? -2.551 -17.266 -2.188 1 91.81 169 ILE B CA 1
ATOM 4110 C C . ILE B 1 169 ? -2.494 -16.578 -3.549 1 91.81 169 ILE B C 1
ATOM 4112 O O . ILE B 1 169 ? -2.012 -17.156 -4.523 1 91.81 169 ILE B O 1
ATOM 4116 N N . ILE B 1 170 ? -2.918 -15.422 -3.592 1 90.25 170 ILE B N 1
ATOM 4117 C CA . ILE B 1 170 ? -2.939 -14.672 -4.844 1 90.25 170 ILE B CA 1
ATOM 4118 C C . ILE B 1 170 ? -1.513 -14.445 -5.336 1 90.25 170 ILE B C 1
ATOM 4120 O O . ILE B 1 170 ? -1.205 -14.688 -6.504 1 90.25 170 ILE B O 1
ATOM 4124 N N . CYS B 1 171 ? -0.689 -14.008 -4.465 1 94.12 171 CYS B N 1
ATOM 4125 C CA . CYS B 1 171 ? 0.691 -13.719 -4.836 1 94.12 171 CYS B CA 1
ATOM 4126 C C . CYS B 1 171 ? 1.434 -15 -5.207 1 94.12 171 CYS B C 1
ATOM 4128 O O . CYS B 1 171 ? 2.211 -15.016 -6.164 1 94.12 171 CYS B O 1
ATOM 4130 N N . GLU B 1 172 ? 1.125 -16.016 -4.469 1 94.56 172 GLU B N 1
ATOM 4131 C CA . GLU B 1 172 ? 1.792 -17.281 -4.746 1 94.56 172 GLU B CA 1
ATOM 4132 C C . GLU B 1 172 ? 1.408 -17.812 -6.121 1 94.56 172 GLU B C 1
ATOM 4134 O O . GLU B 1 172 ? 2.268 -18.281 -6.871 1 94.56 172 GLU B O 1
ATOM 4139 N N . GLY B 1 173 ? 0.137 -17.766 -6.367 1 90.94 173 GLY B N 1
ATOM 4140 C CA . GLY B 1 173 ? -0.313 -18.203 -7.68 1 90.94 173 GLY B CA 1
ATOM 4141 C C . GLY B 1 173 ? 0.285 -17.391 -8.812 1 90.94 173 GLY B C 1
ATOM 4142 O O . GLY B 1 173 ? 0.532 -17.922 -9.898 1 90.94 173 GLY B O 1
ATOM 4143 N N . THR B 1 174 ? 0.478 -16.156 -8.547 1 91.12 174 THR B N 1
ATOM 4144 C CA . THR B 1 174 ? 1.049 -15.273 -9.555 1 91.12 174 THR B CA 1
ATOM 4145 C C . THR B 1 174 ? 2.514 -15.617 -9.805 1 91.12 174 THR B C 1
ATOM 4147 O O . THR B 1 174 ? 2.945 -15.703 -10.961 1 91.12 174 THR B O 1
ATOM 4150 N N . ILE B 1 175 ? 3.227 -15.867 -8.75 1 90.94 175 ILE B N 1
ATOM 4151 C CA . ILE B 1 175 ? 4.656 -16.125 -8.906 1 90.94 175 ILE B CA 1
ATOM 4152 C C . ILE B 1 175 ? 4.879 -17.516 -9.477 1 90.94 175 ILE B C 1
ATOM 4154 O O . ILE B 1 175 ? 5.82 -17.734 -10.25 1 90.94 175 ILE B O 1
ATOM 4158 N N . ARG B 1 176 ? 3.992 -18.391 -9.156 1 88.88 176 ARG B N 1
ATOM 4159 C CA . ARG B 1 176 ? 4.121 -19.766 -9.648 1 88.88 176 ARG B CA 1
ATOM 4160 C C . ARG B 1 176 ? 3.738 -19.859 -11.117 1 88.88 176 ARG B C 1
ATOM 4162 O O . ARG B 1 176 ? 4.141 -20.797 -11.812 1 88.88 176 ARG B O 1
ATOM 4169 N N . ALA B 1 177 ? 2.947 -18.828 -11.398 1 85.75 177 ALA B N 1
ATOM 4170 C CA . ALA B 1 177 ? 2.525 -18.844 -12.797 1 85.75 177 ALA B CA 1
ATOM 4171 C C . ALA B 1 177 ? 3.637 -18.328 -13.711 1 85.75 177 ALA B C 1
ATOM 4173 O O . ALA B 1 177 ? 4.246 -17.297 -13.438 1 85.75 177 ALA B O 1
ATOM 4174 N N . LYS B 1 178 ? 4.254 -19.047 -14.484 1 68.06 178 LYS B N 1
ATOM 4175 C CA . LYS B 1 178 ? 5.383 -18.734 -15.359 1 68.06 178 LYS B CA 1
ATOM 4176 C C . LYS B 1 178 ? 4.98 -17.75 -16.453 1 68.06 178 LYS B C 1
ATOM 4178 O O . LYS B 1 178 ? 5.832 -17.062 -17.016 1 68.06 178 LYS B O 1
ATOM 4183 N N . LYS B 1 179 ? 3.678 -17.719 -16.734 1 70.81 179 LYS B N 1
ATOM 4184 C CA . LYS B 1 179 ? 3.229 -16.859 -17.828 1 70.81 179 LYS B CA 1
ATOM 4185 C C . LYS B 1 179 ? 2.424 -15.672 -17.312 1 70.81 179 LYS B C 1
ATOM 4187 O O . LYS B 1 179 ? 1.636 -15.812 -16.375 1 70.81 179 LYS B O 1
ATOM 4192 N N . TYR B 1 180 ? 2.51 -14.57 -17.969 1 69.12 180 TYR B N 1
ATOM 4193 C CA . TYR B 1 180 ? 1.998 -13.266 -17.562 1 69.12 180 TYR B CA 1
ATOM 4194 C C . TYR B 1 180 ? 0.476 -13.289 -17.469 1 69.12 180 TYR B C 1
ATOM 4196 O O . TYR B 1 180 ? -0.11 -12.625 -16.609 1 69.12 180 TYR B O 1
ATOM 4204 N N . ASN B 1 181 ? -0.155 -14.008 -18.219 1 74.31 181 ASN B N 1
ATOM 4205 C CA . ASN B 1 181 ? -1.611 -13.922 -18.234 1 74.31 181 ASN B CA 1
ATOM 4206 C C . ASN B 1 181 ? -2.256 -15.086 -17.484 1 74.31 181 ASN B C 1
ATOM 4208 O O . ASN B 1 181 ? -3.475 -15.258 -17.531 1 74.31 181 ASN B O 1
ATOM 4212 N N . LEU B 1 182 ? -1.412 -15.719 -16.797 1 77.56 182 LEU B N 1
ATOM 4213 C CA . LEU B 1 182 ? -1.95 -16.891 -16.109 1 77.56 182 LEU B CA 1
ATOM 4214 C C . LEU B 1 182 ? -1.809 -16.75 -14.602 1 77.56 182 LEU B C 1
ATOM 4216 O O . LEU B 1 182 ? -0.933 -16.031 -14.117 1 77.56 182 LEU B O 1
ATOM 4220 N N . TRP B 1 183 ? -2.734 -17.359 -13.992 1 84.38 183 TRP B N 1
ATOM 4221 C CA . TRP B 1 183 ? -2.707 -17.531 -12.547 1 84.38 183 TRP B CA 1
ATOM 4222 C C . TRP B 1 183 ? -2.82 -19.016 -12.18 1 84.38 183 TRP B C 1
ATOM 4224 O O . TRP B 1 183 ? -3.678 -19.719 -12.711 1 84.38 183 TRP B O 1
ATOM 4234 N N . LYS B 1 184 ? -1.933 -19.453 -11.391 1 88.06 184 LYS B N 1
ATOM 4235 C CA . LYS B 1 184 ? -1.895 -20.875 -11.07 1 88.06 184 LYS B CA 1
ATOM 4236 C C . LYS B 1 184 ? -2.564 -21.156 -9.727 1 88.06 184 LYS B C 1
ATOM 4238 O O . LYS B 1 184 ? -2.156 -20.609 -8.695 1 88.06 184 LYS B O 1
ATOM 4243 N N . LEU B 1 185 ? -3.502 -22 -9.758 1 87.25 185 LEU B N 1
ATOM 4244 C CA . LEU B 1 185 ? -4.215 -22.391 -8.555 1 87.25 185 LEU B CA 1
ATOM 4245 C C . LEU B 1 185 ? -3.379 -23.375 -7.73 1 87.25 185 LEU B C 1
ATOM 4247 O O . LEU B 1 185 ? -2.426 -23.969 -8.242 1 87.25 185 LEU B O 1
ATOM 4251 N N . PRO B 1 186 ? -3.748 -23.516 -6.496 1 88.88 186 PRO B N 1
ATOM 4252 C CA . PRO B 1 186 ? -3 -24.438 -5.641 1 88.88 186 PRO B CA 1
ATOM 4253 C C . PRO B 1 186 ? -2.992 -25.875 -6.184 1 88.88 186 PRO B C 1
ATOM 4255 O O . PRO B 1 186 ? -2.049 -26.625 -5.93 1 88.88 186 PRO B O 1
ATOM 4258 N N . ASN B 1 187 ? -3.973 -26.234 -6.945 1 86.19 187 ASN B N 1
ATOM 4259 C CA . ASN B 1 187 ? -4.004 -27.562 -7.539 1 86.19 187 ASN B CA 1
ATOM 4260 C C . ASN B 1 187 ? -3.283 -27.594 -8.883 1 86.19 187 ASN B C 1
ATOM 4262 O O . ASN B 1 187 ? -3.424 -28.562 -9.641 1 86.19 187 ASN B O 1
ATOM 4266 N N . ASP B 1 188 ? -2.686 -26.453 -9.297 1 85.81 188 ASP B N 1
ATOM 4267 C CA . ASP B 1 188 ? -1.84 -26.281 -10.469 1 85.81 188 ASP B CA 1
ATOM 4268 C C . ASP B 1 188 ? -2.682 -26.031 -11.719 1 85.81 188 ASP B C 1
ATOM 4270 O O . ASP B 1 188 ? -2.148 -25.938 -12.828 1 85.81 188 ASP B O 1
ATOM 4274 N N . ASP B 1 189 ? -3.945 -25.938 -11.523 1 81.5 189 ASP B N 1
ATOM 4275 C CA . ASP B 1 189 ? -4.75 -25.469 -12.641 1 81.5 189 ASP B CA 1
ATOM 4276 C C . ASP B 1 189 ? -4.41 -24.016 -13 1 81.5 189 ASP B C 1
ATOM 4278 O O . ASP B 1 189 ? -4.008 -23.234 -12.133 1 81.5 189 ASP B O 1
ATOM 4282 N N . LEU B 1 190 ? -4.645 -23.734 -14.211 1 81.31 190 LEU B N 1
ATOM 4283 C CA . LEU B 1 190 ? -4.301 -22.406 -14.703 1 81.31 190 LEU B CA 1
ATOM 4284 C C . LEU B 1 190 ? -5.555 -21.625 -15.078 1 81.31 190 LEU B C 1
ATOM 4286 O O . LEU B 1 190 ? -6.465 -22.172 -15.703 1 81.31 190 LEU B O 1
ATOM 4290 N N . ILE B 1 191 ? -5.559 -20.438 -14.562 1 77.69 191 ILE B N 1
ATOM 4291 C CA . ILE B 1 191 ? -6.613 -19.5 -14.961 1 77.69 191 ILE B CA 1
ATOM 4292 C C . ILE B 1 191 ? -6.039 -18.438 -15.898 1 77.69 191 ILE B C 1
ATOM 4294 O O . ILE B 1 191 ? -4.996 -17.844 -15.609 1 77.69 191 ILE B O 1
ATOM 4298 N N . ASP B 1 192 ? -6.777 -18.359 -16.953 1 73.25 192 ASP B N 1
ATOM 4299 C CA . ASP B 1 192 ? -6.371 -17.344 -17.922 1 73.25 192 ASP B CA 1
ATOM 4300 C C . ASP B 1 192 ? -7.066 -16.016 -17.656 1 73.25 192 ASP B C 1
ATOM 4302 O O . ASP B 1 192 ? -8.281 -15.891 -17.828 1 73.25 192 ASP B O 1
ATOM 4306 N N . ASN B 1 193 ? -6.332 -15.031 -17.312 1 68.56 193 ASN B N 1
ATOM 4307 C CA . ASN B 1 193 ? -6.867 -13.719 -16.953 1 68.56 193 ASN B CA 1
ATOM 4308 C C . ASN B 1 193 ? -7.461 -13.008 -18.172 1 68.56 193 ASN B C 1
ATOM 4310 O O . ASN B 1 193 ? -8.273 -12.094 -18.031 1 68.56 193 ASN B O 1
ATOM 4314 N N . ASN B 1 194 ? -7.09 -13.453 -19.297 1 66.31 194 ASN B N 1
ATOM 4315 C CA . ASN B 1 194 ? -7.609 -12.844 -20.531 1 66.31 194 ASN B CA 1
ATOM 4316 C C . ASN B 1 194 ? -8.969 -13.43 -20.906 1 66.31 194 ASN B C 1
ATOM 4318 O O . ASN B 1 194 ? -9.688 -12.852 -21.719 1 66.31 194 ASN B O 1
ATOM 4322 N N . HIS B 1 195 ? -9.211 -14.562 -20.312 1 65.31 195 HIS B N 1
ATOM 4323 C CA . HIS B 1 195 ? -10.469 -15.234 -20.609 1 65.31 195 HIS B CA 1
ATOM 4324 C C . HIS B 1 195 ? -11.219 -15.602 -19.328 1 65.31 195 HIS B C 1
ATOM 4326 O O . HIS B 1 195 ? -11.438 -16.781 -19.047 1 65.31 195 HIS B O 1
ATOM 4332 N N . PRO B 1 196 ? -11.688 -14.57 -18.688 1 60.62 196 PRO B N 1
ATOM 4333 C CA . PRO B 1 196 ? -12.328 -14.828 -17.391 1 60.62 196 PRO B CA 1
ATOM 4334 C C . PRO B 1 196 ? -13.625 -15.625 -17.531 1 60.62 196 PRO B C 1
ATOM 4336 O O . PRO B 1 196 ? -14.094 -16.203 -16.547 1 60.62 196 PRO B O 1
ATOM 4339 N N . GLU B 1 197 ? -14.164 -15.648 -18.75 1 58.25 197 GLU B N 1
ATOM 4340 C CA . GLU B 1 197 ? -15.391 -16.391 -19 1 58.25 197 GLU B CA 1
ATOM 4341 C C . GLU B 1 197 ? -15.219 -17.875 -18.688 1 58.25 197 GLU B C 1
ATOM 4343 O O . GLU B 1 197 ? -16.188 -18.578 -18.406 1 58.25 197 GLU B O 1
ATOM 4348 N N . TYR B 1 198 ? -14.07 -18.281 -18.766 1 57.5 198 TYR B N 1
ATOM 4349 C CA . TYR B 1 198 ? -13.828 -19.703 -18.516 1 57.5 198 TYR B CA 1
ATOM 4350 C C . TYR B 1 198 ? -13.945 -20 -17.016 1 57.5 198 TYR B C 1
ATOM 4352 O O . TYR B 1 198 ? -14.195 -21.156 -16.641 1 57.5 198 TYR B O 1
ATOM 4360 N N . TYR B 1 199 ? -13.609 -19.125 -16.25 1 56.34 199 TYR B N 1
ATOM 4361 C CA . TYR B 1 199 ? -13.688 -19.312 -14.805 1 56.34 199 TYR B CA 1
ATOM 4362 C C . TYR B 1 199 ? -15.133 -19.406 -14.344 1 56.34 199 TYR B C 1
ATOM 4364 O O . TYR B 1 199 ? -15.438 -20.109 -13.367 1 56.34 199 TYR B O 1
ATOM 4372 N N . TYR B 1 200 ? -16 -18.812 -14.969 1 50.88 200 TYR B N 1
ATOM 4373 C CA . TYR B 1 200 ? -17.344 -18.656 -14.391 1 50.88 200 TYR B CA 1
ATOM 4374 C C . TYR B 1 200 ? -18.359 -19.5 -15.141 1 50.88 200 TYR B C 1
ATOM 4376 O O . TYR B 1 200 ? -19.562 -19.312 -14.969 1 50.88 200 TYR B O 1
ATOM 4384 N N . ASN B 1 201 ? -17.844 -20.359 -15.953 1 47.62 201 ASN B N 1
ATOM 4385 C CA . ASN B 1 201 ? -18.859 -21.094 -16.688 1 47.62 201 ASN B CA 1
ATOM 4386 C C . ASN B 1 201 ? -19.656 -22.031 -15.773 1 47.62 201 ASN B C 1
ATOM 4388 O O . ASN B 1 201 ? -20.328 -22.938 -16.234 1 47.62 201 ASN B O 1
ATOM 4392 N N . GLU B 1 202 ? -19.344 -21.969 -14.672 1 43.97 202 GLU B N 1
ATOM 4393 C CA . GLU B 1 202 ? -20.234 -23.062 -14.289 1 43.97 202 GLU B CA 1
ATOM 4394 C C . GLU B 1 202 ? -21.625 -22.859 -14.891 1 43.97 202 GLU B C 1
ATOM 4396 O O . GLU B 1 202 ? -22.172 -23.781 -15.516 1 43.97 202 GLU B O 1
ATOM 4401 N N . ASN B 1 203 ? -22.562 -22.672 -13.719 1 39.44 203 ASN B N 1
ATOM 4402 C CA . ASN B 1 203 ? -23.984 -22.953 -13.547 1 39.44 203 ASN B CA 1
ATOM 4403 C C . ASN B 1 203 ? -24.844 -22.125 -14.492 1 39.44 203 ASN B C 1
ATOM 4405 O O . ASN B 1 203 ? -24.406 -21.078 -14.969 1 39.44 203 ASN B O 1
ATOM 4409 N N . GLN B 1 204 ? -26.031 -22.703 -14.867 1 38.47 204 GLN B N 1
ATOM 4410 C CA . GLN B 1 204 ? -27.359 -22.125 -15.07 1 38.47 204 GLN B CA 1
ATOM 4411 C C . GLN B 1 204 ? -27.5 -20.797 -14.336 1 38.47 204 GLN B C 1
ATOM 4413 O O . GLN B 1 204 ? -28.594 -20.422 -13.914 1 38.47 204 GLN B O 1
ATOM 4418 N N . ASN B 1 205 ? -26.578 -20.359 -13.609 1 42.88 205 ASN B N 1
ATOM 4419 C CA . ASN B 1 205 ? -26.891 -19.25 -12.719 1 42.88 205 ASN B CA 1
ATOM 4420 C C . ASN B 1 205 ? -27.297 -18 -13.492 1 42.88 205 ASN B C 1
ATOM 4422 O O . ASN B 1 205 ? -26.953 -17.859 -14.664 1 42.88 205 ASN B O 1
ATOM 4426 N N . ASN B 1 206 ? -28.297 -17.453 -12.844 1 44.59 206 ASN B N 1
ATOM 4427 C CA . ASN B 1 206 ? -29.141 -16.344 -13.258 1 44.59 206 ASN B CA 1
ATOM 4428 C C . ASN B 1 206 ? -28.312 -15.125 -13.664 1 44.59 206 ASN B C 1
ATOM 4430 O O . ASN B 1 206 ? -28.844 -14.039 -13.883 1 44.59 206 ASN B O 1
ATOM 4434 N N . LEU B 1 207 ? -27.156 -14.898 -13.125 1 46.47 207 LEU B N 1
ATOM 4435 C CA . LEU B 1 207 ? -26.578 -13.672 -13.68 1 46.47 207 LEU B CA 1
ATOM 4436 C C . LEU B 1 207 ? -26.234 -13.859 -15.156 1 46.47 207 LEU B C 1
ATOM 4438 O O . LEU B 1 207 ? -25.656 -14.883 -15.531 1 46.47 207 LEU B O 1
ATOM 4442 N N . LYS B 1 208 ? -26.922 -13.281 -15.883 1 52.44 208 LYS B N 1
ATOM 4443 C CA . LYS B 1 208 ? -26.641 -13.289 -17.312 1 52.44 208 LYS B CA 1
ATOM 4444 C C . LYS B 1 208 ? -25.125 -13.227 -17.578 1 52.44 208 LYS B C 1
ATOM 4446 O O . LYS B 1 208 ? -24.406 -12.516 -16.875 1 52.44 208 LYS B O 1
ATOM 4451 N N . ASP B 1 209 ? -24.406 -14.164 -18.312 1 55.44 209 ASP B N 1
ATOM 4452 C CA . ASP B 1 209 ? -23.031 -14.453 -18.734 1 55.44 209 ASP B CA 1
ATOM 4453 C C . ASP B 1 209 ? -22.219 -13.172 -18.891 1 55.44 209 ASP B C 1
ATOM 4455 O O . ASP B 1 209 ? -21.078 -13.094 -18.422 1 55.44 209 ASP B O 1
ATOM 4459 N N . LYS B 1 210 ? -22.953 -12.172 -19.297 1 58.72 210 LYS B N 1
ATOM 4460 C CA . LYS B 1 210 ? -22.219 -10.969 -19.688 1 58.72 210 LYS B CA 1
ATOM 4461 C C . LYS B 1 210 ? -21.875 -10.117 -18.469 1 58.72 210 LYS B C 1
ATOM 4463 O O . LYS B 1 210 ? -20.781 -9.562 -18.375 1 58.72 210 LYS B O 1
ATOM 4468 N N . GLU B 1 211 ? -22.781 -10.086 -17.469 1 59.75 211 GLU B N 1
ATOM 4469 C CA . GLU B 1 211 ? -22.578 -9.227 -16.312 1 59.75 211 GLU B CA 1
ATOM 4470 C C . GLU B 1 211 ? -21.531 -9.812 -15.367 1 59.75 211 GLU B C 1
ATOM 4472 O O . GLU B 1 211 ? -20.703 -9.086 -14.828 1 59.75 211 GLU B O 1
ATOM 4477 N N . SER B 1 212 ? -21.594 -11.062 -15.234 1 61.03 212 SER B N 1
ATOM 4478 C CA . SER B 1 212 ? -20.594 -11.734 -14.406 1 61.03 212 SER B CA 1
ATOM 4479 C C . SER B 1 212 ? -19.188 -11.578 -14.984 1 61.03 212 SER B C 1
ATOM 4481 O O . SER B 1 212 ? -18.234 -11.367 -14.25 1 61.03 212 SER B O 1
ATOM 4483 N N . HIS B 1 213 ? -19.25 -11.5 -16.219 1 63.53 213 HIS B N 1
ATOM 4484 C CA . HIS B 1 213 ? -17.969 -11.344 -16.891 1 63.53 213 HIS B CA 1
ATOM 4485 C C . HIS B 1 213 ? -17.359 -9.969 -16.625 1 63.53 213 HIS B C 1
ATOM 4487 O O . HIS B 1 213 ? -16.172 -9.852 -16.344 1 63.53 213 HIS B O 1
ATOM 4493 N N . LYS B 1 214 ? -18.25 -9.117 -16.641 1 64.19 214 LYS B N 1
ATOM 4494 C CA . LYS B 1 214 ? -17.766 -7.75 -16.453 1 64.19 214 LYS B CA 1
ATOM 4495 C C . LYS B 1 214 ? -17.266 -7.543 -15.031 1 64.19 214 LYS B C 1
ATOM 4497 O O . LYS B 1 214 ? -16.234 -6.891 -14.82 1 64.19 214 LYS B O 1
ATOM 4502 N N . LEU B 1 215 ? -17.938 -8.203 -14.195 1 64.12 215 LEU B N 1
ATOM 4503 C CA . LEU B 1 215 ? -17.594 -8.039 -12.781 1 64.12 215 LEU B CA 1
ATOM 4504 C C . LEU B 1 215 ? -16.25 -8.688 -12.469 1 64.12 215 LEU B C 1
ATOM 4506 O O . LEU B 1 215 ? -15.398 -8.086 -11.82 1 64.12 215 LEU B O 1
ATOM 4510 N N . TYR B 1 216 ? -16.062 -9.719 -13.031 1 67.81 216 TYR B N 1
ATOM 4511 C CA . TYR B 1 216 ? -14.852 -10.461 -12.711 1 67.81 216 TYR B CA 1
ATOM 4512 C C . TYR B 1 216 ? -13.672 -9.945 -13.523 1 67.81 216 TYR B C 1
ATOM 4514 O O . TYR B 1 216 ? -12.531 -9.938 -13.047 1 67.81 216 TYR B O 1
ATOM 4522 N N . GLN B 1 217 ? -14.047 -9.508 -14.586 1 70.88 217 GLN B N 1
ATOM 4523 C CA . GLN B 1 217 ? -13 -8.953 -15.43 1 70.88 217 GLN B CA 1
ATOM 4524 C C . GLN B 1 217 ? -12.336 -7.746 -14.766 1 70.88 217 GLN B C 1
ATOM 4526 O O . GLN B 1 217 ? -11.125 -7.562 -14.875 1 70.88 217 GLN B O 1
ATOM 4531 N N . ALA B 1 218 ? -13.141 -7.09 -14.109 1 71.69 218 ALA B N 1
ATOM 4532 C CA . ALA B 1 218 ? -12.602 -5.898 -13.461 1 71.69 218 ALA B CA 1
ATOM 4533 C C . ALA B 1 218 ? -11.641 -6.27 -12.336 1 71.69 218 ALA B C 1
ATOM 4535 O O . ALA B 1 218 ? -10.562 -5.684 -12.219 1 71.69 218 ALA B O 1
ATOM 4536 N N . SER B 1 219 ? -12 -7.27 -11.562 1 76.25 219 SER B N 1
ATOM 4537 C CA . SER B 1 219 ? -11.148 -7.691 -10.453 1 76.25 219 SER B CA 1
ATOM 4538 C C . SER B 1 219 ? -9.867 -8.336 -10.961 1 76.25 219 SER B C 1
ATOM 4540 O O . SER B 1 219 ? -8.797 -8.141 -10.383 1 76.25 219 SER B O 1
ATOM 4542 N N . TRP B 1 220 ? -9.977 -8.945 -12.031 1 77.56 220 TRP B N 1
ATOM 4543 C CA . TRP B 1 220 ? -8.797 -9.586 -12.602 1 77.56 220 TRP B CA 1
ATOM 4544 C C . TRP B 1 220 ? -7.836 -8.555 -13.172 1 77.56 220 TRP B C 1
ATOM 4546 O O . TRP B 1 220 ? -6.617 -8.727 -13.109 1 77.56 220 TRP B O 1
ATOM 4556 N N . LYS B 1 221 ? -8.43 -7.637 -13.742 1 79.62 221 LYS B N 1
ATOM 4557 C CA . LYS B 1 221 ? -7.586 -6.566 -14.273 1 79.62 221 LYS B CA 1
ATOM 4558 C C . LYS B 1 221 ? -6.805 -5.879 -13.164 1 79.62 221 LYS B C 1
ATOM 4560 O O . LYS B 1 221 ? -5.621 -5.566 -13.328 1 79.62 221 LYS B O 1
ATOM 4565 N N . VAL B 1 222 ? -7.461 -5.719 -12.094 1 83.94 222 VAL B N 1
ATOM 4566 C CA . VAL B 1 222 ? -6.809 -5.102 -10.945 1 83.94 222 VAL B CA 1
ATOM 4567 C C . VAL B 1 222 ? -5.68 -6 -10.445 1 83.94 222 VAL B C 1
ATOM 4569 O O . VAL B 1 222 ? -4.578 -5.527 -10.156 1 83.94 222 VAL B O 1
ATOM 4572 N N . MET B 1 223 ? -5.973 -7.242 -10.375 1 84.38 223 MET B N 1
ATOM 4573 C CA . MET B 1 223 ? -4.957 -8.188 -9.93 1 84.38 223 MET B CA 1
ATOM 4574 C C . MET B 1 223 ? -3.771 -8.203 -10.891 1 84.38 223 MET B C 1
ATOM 4576 O O . MET B 1 223 ? -2.617 -8.211 -10.453 1 84.38 223 MET B O 1
ATOM 4580 N N . HIS B 1 224 ? -4.086 -8.156 -12.062 1 83.88 224 HIS B N 1
ATOM 4581 C CA . HIS B 1 224 ? -3.051 -8.211 -13.086 1 83.88 224 HIS B CA 1
ATOM 4582 C C . HIS B 1 224 ? -2.131 -7 -13.008 1 83.88 224 HIS B C 1
ATOM 4584 O O . HIS B 1 224 ? -0.906 -7.141 -13.023 1 83.88 224 HIS B O 1
ATOM 4590 N N . GLU B 1 225 ? -2.67 -5.941 -12.922 1 83.75 225 GLU B N 1
ATOM 4591 C CA . GLU B 1 225 ? -1.868 -4.723 -12.922 1 83.75 225 GLU B CA 1
ATOM 4592 C C . GLU B 1 225 ? -1.143 -4.535 -11.594 1 83.75 225 GLU B C 1
ATOM 4594 O O . GLU B 1 225 ? 0.013 -4.105 -11.57 1 83.75 225 GLU B O 1
ATOM 4599 N N . ASN B 1 226 ? -1.771 -4.895 -10.578 1 90.44 226 ASN B N 1
ATOM 4600 C CA . ASN B 1 226 ? -1.271 -4.516 -9.266 1 90.44 226 ASN B CA 1
ATOM 4601 C C . ASN B 1 226 ? -0.351 -5.586 -8.68 1 90.44 226 ASN B C 1
ATOM 4603 O O . ASN B 1 226 ? 0.456 -5.305 -7.797 1 90.44 226 ASN B O 1
ATOM 4607 N N . ILE B 1 227 ? -0.517 -6.785 -9.141 1 92.19 227 ILE B N 1
ATOM 4608 C CA . ILE B 1 227 ? 0.322 -7.852 -8.602 1 92.19 227 ILE B CA 1
ATOM 4609 C C . ILE B 1 227 ? 1.273 -8.352 -9.688 1 92.19 227 ILE B C 1
ATOM 4611 O O . ILE B 1 227 ? 2.48 -8.109 -9.625 1 92.19 227 ILE B O 1
ATOM 4615 N N . ARG B 1 228 ? 0.702 -8.828 -10.695 1 90.25 228 ARG B N 1
ATOM 4616 C CA . ARG B 1 228 ? 1.523 -9.391 -11.758 1 90.25 228 ARG B CA 1
ATOM 4617 C C . ARG B 1 228 ? 2.406 -8.32 -12.391 1 90.25 228 ARG B C 1
ATOM 4619 O O . ARG B 1 228 ? 3.617 -8.508 -12.531 1 90.25 228 ARG B O 1
ATOM 4626 N N . GLY B 1 229 ? 1.763 -7.305 -12.805 1 87.88 229 GLY B N 1
ATOM 4627 C CA . GLY B 1 229 ? 2.521 -6.238 -13.438 1 87.88 229 GLY B CA 1
ATOM 4628 C C . 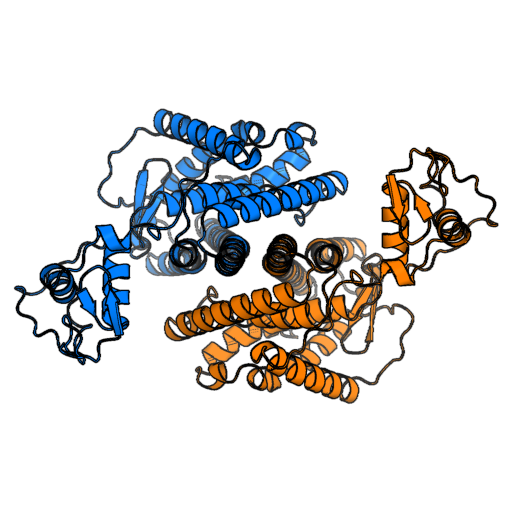GLY B 1 229 ? 3.652 -5.719 -12.578 1 87.88 229 GLY B C 1
ATOM 4629 O O . GLY B 1 229 ? 4.773 -5.535 -13.055 1 87.88 229 GLY B O 1
ATOM 4630 N N . ARG B 1 230 ? 3.432 -5.547 -11.375 1 90.94 230 ARG B N 1
ATOM 4631 C CA . ARG B 1 230 ? 4.43 -5.004 -10.461 1 90.94 230 ARG B CA 1
ATOM 4632 C C . ARG B 1 230 ? 5.52 -6.027 -10.164 1 90.94 230 ARG B C 1
ATOM 4634 O O . ARG B 1 230 ? 6.695 -5.676 -10.047 1 90.94 230 ARG B O 1
ATOM 4641 N N . MET B 1 231 ? 5.148 -7.262 -10 1 92 231 MET B N 1
ATOM 4642 C CA . MET B 1 231 ? 6.133 -8.312 -9.766 1 92 231 MET B CA 1
ATOM 4643 C C . MET B 1 231 ? 7.059 -8.469 -10.969 1 92 231 MET B C 1
ATOM 4645 O O . MET B 1 231 ? 8.266 -8.672 -10.805 1 92 231 MET B O 1
ATOM 4649 N N . GLU B 1 232 ? 6.469 -8.305 -12.047 1 88.31 232 GLU B N 1
ATOM 4650 C CA . GLU B 1 232 ? 7.262 -8.422 -13.266 1 88.31 232 GLU B CA 1
ATOM 4651 C C . GLU B 1 232 ? 8.195 -7.23 -13.445 1 88.31 232 GLU B C 1
ATOM 4653 O O . GLU B 1 232 ? 9.352 -7.395 -13.82 1 88.31 232 GLU B O 1
ATOM 4658 N N . GLU B 1 233 ? 7.664 -6.133 -13.211 1 85.81 233 GLU B N 1
ATOM 4659 C CA . GLU B 1 233 ? 8.484 -4.926 -13.305 1 85.81 233 GLU B CA 1
ATOM 4660 C C . GLU B 1 233 ? 9.656 -4.984 -12.336 1 85.81 233 GLU B C 1
ATOM 4662 O O . GLU B 1 233 ? 10.75 -4.496 -12.641 1 85.81 233 GLU B O 1
ATOM 4667 N N . ALA B 1 234 ? 9.414 -5.551 -11.227 1 91.25 234 ALA B N 1
ATOM 4668 C CA . ALA B 1 234 ? 10.445 -5.645 -10.203 1 91.25 234 ALA B CA 1
ATOM 4669 C C . ALA B 1 234 ? 11.359 -6.848 -10.453 1 91.25 234 ALA B C 1
ATOM 4671 O O . ALA B 1 234 ? 12.375 -7.016 -9.773 1 91.25 234 ALA B O 1
ATOM 4672 N N . LYS B 1 235 ? 11.023 -7.656 -11.422 1 89.12 235 LYS B N 1
ATOM 4673 C CA . LYS B 1 235 ? 11.734 -8.922 -11.609 1 89.12 235 LYS B CA 1
ATOM 4674 C C . LYS B 1 235 ? 11.906 -9.656 -10.281 1 89.12 235 LYS B C 1
ATOM 4676 O O . LYS B 1 235 ? 13.016 -10.055 -9.922 1 89.12 235 LYS B O 1
ATOM 4681 N N . MET B 1 236 ? 10.836 -9.789 -9.602 1 93.31 236 MET B N 1
ATOM 4682 C CA . MET B 1 236 ? 10.844 -10.305 -8.234 1 93.31 236 MET B CA 1
ATOM 4683 C C . MET B 1 236 ? 11.25 -11.773 -8.211 1 93.31 236 MET B C 1
ATOM 4685 O O . MET B 1 236 ? 10.727 -12.578 -8.984 1 93.31 236 MET B O 1
ATOM 4689 N N . ASP B 1 237 ? 12.266 -12.055 -7.355 1 92.31 237 ASP B N 1
ATOM 4690 C CA . ASP B 1 237 ? 12.625 -13.461 -7.172 1 92.31 237 ASP B CA 1
ATOM 4691 C C . ASP B 1 237 ? 11.922 -14.055 -5.953 1 92.31 237 ASP B C 1
ATOM 4693 O O . ASP B 1 237 ? 11.148 -13.375 -5.285 1 92.31 237 ASP B O 1
ATOM 4697 N N . LEU B 1 238 ? 12.117 -15.289 -5.703 1 93.25 238 LEU B N 1
ATOM 4698 C CA . LEU B 1 238 ? 11.391 -16.016 -4.668 1 93.25 238 LEU B CA 1
ATOM 4699 C C . LEU B 1 238 ? 11.742 -15.484 -3.283 1 93.25 238 LEU B C 1
ATOM 4701 O O . LEU B 1 238 ? 10.891 -15.43 -2.398 1 93.25 238 LEU B O 1
ATOM 4705 N N . ASN B 1 239 ? 12.984 -15.172 -3.082 1 94.44 239 ASN B N 1
ATOM 4706 C CA . ASN B 1 239 ? 13.398 -14.641 -1.788 1 94.44 239 ASN B CA 1
ATOM 4707 C C . ASN B 1 239 ? 12.734 -13.297 -1.494 1 94.44 239 ASN B C 1
ATOM 4709 O O . ASN B 1 239 ? 12.32 -13.039 -0.364 1 94.44 239 ASN B O 1
ATOM 4713 N N . GLU B 1 240 ? 12.648 -12.461 -2.527 1 96.25 240 GLU B N 1
ATOM 4714 C CA . GLU B 1 240 ? 11.93 -11.195 -2.404 1 96.25 240 GLU B CA 1
ATOM 4715 C C . GLU B 1 240 ? 10.453 -11.43 -2.1 1 96.25 240 GLU B C 1
ATOM 4717 O O . GLU B 1 240 ? 9.875 -10.727 -1.269 1 96.25 240 GLU B O 1
ATOM 4722 N N . TYR B 1 241 ? 9.898 -12.43 -2.756 1 96.69 241 TYR B N 1
ATOM 4723 C CA . TYR B 1 241 ? 8.516 -12.789 -2.488 1 96.69 241 TYR B CA 1
ATOM 4724 C C . TYR B 1 241 ? 8.336 -13.234 -1.042 1 96.69 241 TYR B C 1
ATOM 4726 O O . TYR B 1 241 ? 7.336 -12.906 -0.402 1 96.69 241 TYR B O 1
ATOM 4734 N N . PHE B 1 242 ? 9.258 -13.969 -0.521 1 96.88 242 PHE B N 1
ATOM 4735 C CA . PHE B 1 242 ? 9.188 -14.422 0.862 1 96.88 242 PHE B CA 1
ATOM 4736 C C . PHE B 1 242 ? 9.156 -13.242 1.821 1 96.88 242 PHE B C 1
ATOM 4738 O O . PHE B 1 242 ? 8.32 -13.195 2.729 1 96.88 242 PHE B O 1
ATOM 4745 N N . LEU B 1 243 ? 10 -12.352 1.567 1 96.56 243 LEU B N 1
ATOM 4746 C CA . LEU B 1 243 ? 10.086 -11.188 2.443 1 96.56 243 LEU B CA 1
ATOM 4747 C C . LEU B 1 243 ? 8.859 -10.297 2.291 1 96.56 243 LEU B C 1
ATOM 4749 O O . LEU B 1 243 ? 8.359 -9.742 3.273 1 96.56 243 LEU B O 1
ATOM 4753 N N . LEU B 1 244 ? 8.344 -10.18 1.094 1 97 244 LEU B N 1
ATOM 4754 C CA . LEU B 1 244 ? 7.09 -9.469 0.868 1 97 244 LEU B CA 1
ATOM 4755 C C . LEU B 1 244 ? 5.949 -10.125 1.636 1 97 244 LEU B C 1
ATOM 4757 O O . LEU B 1 244 ? 5.145 -9.445 2.271 1 97 244 LEU B O 1
ATOM 4761 N N . SER B 1 245 ? 5.875 -11.43 1.547 1 97.44 245 SER B N 1
ATOM 4762 C CA . SER B 1 245 ? 4.832 -12.18 2.242 1 97.44 245 SER B CA 1
ATOM 4763 C C . SER B 1 245 ? 4.914 -11.969 3.75 1 97.44 245 SER B C 1
ATOM 4765 O O . SER B 1 245 ? 3.889 -11.875 4.426 1 97.44 245 SER B O 1
ATOM 4767 N N . ALA B 1 246 ? 6.121 -11.938 4.199 1 97.75 246 ALA B N 1
ATOM 4768 C CA . ALA B 1 246 ? 6.305 -11.672 5.625 1 97.75 246 ALA B CA 1
ATOM 4769 C C . ALA B 1 246 ? 5.754 -10.297 6 1 97.75 246 ALA B C 1
ATOM 4771 O O . ALA B 1 246 ? 5.133 -10.133 7.051 1 97.75 246 ALA B O 1
ATOM 4772 N N . LEU B 1 247 ? 5.965 -9.336 5.172 1 97.06 247 LEU B N 1
ATOM 4773 C CA . LEU B 1 247 ? 5.445 -7.996 5.414 1 97.06 247 LEU B CA 1
ATOM 4774 C C . LEU B 1 247 ? 3.92 -7.996 5.402 1 97.06 247 LEU B C 1
ATOM 4776 O O . LEU B 1 247 ? 3.289 -7.285 6.188 1 97.06 247 LEU B O 1
ATOM 4780 N N . ILE B 1 248 ? 3.354 -8.766 4.504 1 96.44 248 ILE B N 1
ATOM 4781 C CA . ILE B 1 248 ? 1.9 -8.859 4.43 1 96.44 248 ILE B CA 1
ATOM 4782 C C . ILE B 1 248 ? 1.354 -9.43 5.738 1 96.44 248 ILE B C 1
ATOM 4784 O O . ILE B 1 248 ? 0.349 -8.945 6.262 1 96.44 248 ILE B O 1
ATOM 4788 N N . PHE B 1 249 ? 2.041 -10.367 6.242 1 97.31 249 PHE B N 1
ATOM 4789 C CA . PHE B 1 249 ? 1.573 -11.023 7.457 1 97.31 249 PHE B CA 1
ATOM 4790 C C . PHE B 1 249 ? 1.59 -10.055 8.633 1 97.31 249 PHE B C 1
ATOM 4792 O O . PHE B 1 249 ? 0.637 -10.008 9.414 1 97.31 249 PHE B O 1
ATOM 4799 N N . TRP B 1 250 ? 2.607 -9.312 8.75 1 97.06 250 TRP B N 1
ATOM 4800 C CA . TRP B 1 250 ? 2.816 -8.477 9.922 1 97.06 250 TRP B CA 1
ATOM 4801 C C . TRP B 1 250 ? 2.266 -7.07 9.695 1 97.06 250 TRP B C 1
ATOM 4803 O O . TRP B 1 250 ? 2.875 -6.082 10.117 1 97.06 250 TRP B O 1
ATOM 4813 N N . ASP B 1 251 ? 1.206 -6.992 9.078 1 92.69 251 ASP B N 1
ATOM 4814 C CA . ASP B 1 251 ? 0.551 -5.695 8.938 1 92.69 251 ASP B CA 1
ATOM 4815 C C . ASP B 1 251 ? 0.101 -5.152 10.289 1 92.69 251 ASP B C 1
ATOM 4817 O O . ASP B 1 251 ? -0.404 -5.902 11.125 1 92.69 251 ASP B O 1
ATOM 4821 N N . ASP B 1 252 ? 0.292 -3.883 10.648 1 88.56 252 ASP B N 1
ATOM 4822 C CA . ASP B 1 252 ? 0.029 -3.281 11.953 1 88.56 252 ASP B CA 1
ATOM 4823 C C . ASP B 1 252 ? -1.125 -2.285 11.875 1 88.56 252 ASP B C 1
ATOM 4825 O O . ASP B 1 252 ? -1.41 -1.582 12.844 1 88.56 252 ASP B O 1
ATOM 4829 N N . GLY B 1 253 ? -1.845 -2.203 10.945 1 83.75 253 GLY B N 1
ATOM 4830 C CA . GLY B 1 253 ? -2.904 -1.214 10.828 1 83.75 253 GLY B CA 1
ATOM 4831 C C . GLY B 1 253 ? -4.27 -1.828 10.586 1 83.75 253 GLY B C 1
ATOM 4832 O O . GLY B 1 253 ? -5.156 -1.181 10.023 1 83.75 253 GLY B O 1
ATOM 4833 N N . LEU B 1 254 ? -4.449 -3.029 11.07 1 86.75 254 LEU B N 1
ATOM 4834 C CA . LEU B 1 254 ? -5.711 -3.723 10.836 1 86.75 254 LEU B CA 1
ATOM 4835 C C . LEU B 1 254 ? -6.738 -3.371 11.906 1 86.75 254 LEU B C 1
ATOM 4837 O O . LEU B 1 254 ? -6.383 -3.162 13.062 1 86.75 254 LEU B O 1
ATOM 4841 N N . PRO B 1 255 ? -7.996 -3.4 11.492 1 81.19 255 PRO B N 1
ATOM 4842 C CA . PRO B 1 255 ? -9.031 -3.152 12.5 1 81.19 255 PRO B CA 1
ATOM 4843 C C . PRO B 1 255 ? -9.016 -4.18 13.633 1 81.19 255 PRO B C 1
ATOM 4845 O O . PRO B 1 255 ? -8.797 -5.367 13.383 1 81.19 255 PRO B O 1
ATOM 4848 N N . LYS B 1 256 ? -9.18 -3.756 14.898 1 83.88 256 LYS B N 1
ATOM 4849 C CA . LYS B 1 256 ? -9.398 -4.578 16.078 1 83.88 256 LYS B CA 1
ATOM 4850 C C . LYS B 1 256 ? -8.094 -5.184 16.578 1 83.88 256 LYS B C 1
ATOM 4852 O O . LYS B 1 256 ? -8.094 -5.996 17.516 1 83.88 256 LYS B O 1
ATOM 4857 N N . GLN B 1 257 ? -7.008 -4.77 15.969 1 91.31 257 GLN B N 1
ATOM 4858 C CA . GLN B 1 257 ? -5.723 -5.172 16.531 1 91.31 257 GLN B CA 1
ATOM 4859 C C . GLN B 1 257 ? -5.473 -4.488 17.875 1 91.31 257 GLN B C 1
ATOM 4861 O O . GLN B 1 257 ? -5.773 -3.303 18.031 1 91.31 257 GLN B O 1
ATOM 4866 N N . THR B 1 258 ? -4.988 -5.293 18.797 1 91 258 THR B N 1
ATOM 4867 C CA . THR B 1 258 ? -4.629 -4.711 20.078 1 91 258 THR B CA 1
ATOM 4868 C C . THR B 1 258 ? -3.311 -3.947 19.984 1 91 258 THR B C 1
ATOM 4870 O O . THR B 1 258 ? -2.539 -4.156 19.047 1 91 258 THR B O 1
ATOM 4873 N N . GLU B 1 259 ? -3.094 -3.078 20.938 1 87.44 259 GLU B N 1
ATOM 4874 C CA . GLU B 1 259 ? -1.865 -2.289 20.953 1 87.44 259 GLU B CA 1
ATOM 4875 C C . GLU B 1 259 ? -0.632 -3.186 21.016 1 87.44 259 GLU B C 1
ATOM 4877 O O . GLU B 1 259 ? 0.394 -2.885 20.391 1 87.44 259 GLU B O 1
ATOM 4882 N N . GLU B 1 260 ? -0.761 -4.219 21.75 1 92.5 260 GLU B N 1
ATOM 4883 C CA . GLU B 1 260 ? 0.346 -5.16 21.875 1 92.5 260 GLU B CA 1
ATOM 4884 C C . GLU B 1 260 ? 0.707 -5.781 20.531 1 92.5 260 GLU B C 1
ATOM 4886 O O . GLU B 1 260 ? 1.883 -5.848 20.172 1 92.5 260 GLU B O 1
ATOM 4891 N N . VAL B 1 261 ? -0.292 -6.215 19.828 1 95.38 261 VAL B N 1
ATOM 4892 C CA . VAL B 1 261 ? -0.07 -6.852 18.531 1 95.38 261 VAL B CA 1
ATOM 4893 C C . VAL B 1 261 ? 0.491 -5.828 17.547 1 95.38 261 VAL B C 1
ATOM 4895 O O . VAL B 1 261 ? 1.38 -6.148 16.75 1 95.38 261 VAL B O 1
ATOM 4898 N N . VAL B 1 262 ? 0.009 -4.605 17.609 1 92.38 262 VAL B N 1
ATOM 4899 C CA . VAL B 1 262 ? 0.495 -3.537 16.75 1 92.38 262 VAL B CA 1
ATOM 4900 C C . VAL B 1 262 ? 1.981 -3.299 17 1 92.38 262 VAL B C 1
ATOM 4902 O O . VAL B 1 262 ? 2.77 -3.182 16.062 1 92.38 262 VAL B O 1
ATOM 4905 N N . GLU B 1 263 ? 2.355 -3.271 18.203 1 91.81 263 GLU B N 1
ATOM 4906 C CA . GLU B 1 263 ? 3.744 -3.016 18.578 1 91.81 263 GLU B CA 1
ATOM 4907 C C . GLU B 1 263 ? 4.66 -4.133 18.078 1 91.81 263 GLU B C 1
ATOM 4909 O O . GLU B 1 263 ? 5.73 -3.865 17.531 1 91.81 263 GLU B O 1
ATOM 4914 N N . ILE B 1 264 ? 4.246 -5.312 18.297 1 96.25 264 ILE B N 1
ATOM 4915 C CA . ILE B 1 264 ? 5.047 -6.449 17.859 1 96.25 264 ILE B CA 1
ATOM 4916 C C . ILE B 1 264 ? 5.121 -6.488 16.344 1 96.25 264 ILE B C 1
ATOM 4918 O O . ILE B 1 264 ? 6.184 -6.75 15.766 1 96.25 264 ILE B O 1
ATOM 4922 N N . SER B 1 265 ? 4.02 -6.238 15.703 1 95.94 265 SER B N 1
ATOM 4923 C CA . SER B 1 265 ? 3.992 -6.215 14.25 1 95.94 265 SER B CA 1
ATOM 4924 C C . SER B 1 265 ? 4.934 -5.148 13.695 1 95.94 265 SER B C 1
ATOM 4926 O O . SER B 1 265 ? 5.637 -5.383 12.711 1 95.94 265 SER B O 1
ATOM 4928 N N . ARG B 1 266 ? 4.945 -4.02 14.312 1 93 266 ARG B N 1
ATOM 4929 C CA . ARG B 1 266 ? 5.832 -2.939 13.898 1 93 266 ARG B CA 1
ATOM 4930 C C . ARG B 1 266 ? 7.297 -3.344 14.047 1 93 266 ARG B C 1
ATOM 4932 O O . ARG B 1 266 ? 8.117 -3.053 13.172 1 93 266 ARG B O 1
ATOM 4939 N N . LYS B 1 267 ? 7.582 -3.953 15.102 1 94.38 267 LYS B N 1
ATOM 4940 C CA . LYS B 1 267 ? 8.938 -4.438 15.344 1 94.38 267 LYS B CA 1
ATOM 4941 C C . LYS B 1 267 ? 9.352 -5.457 14.289 1 94.38 267 LYS B C 1
ATOM 4943 O O . LYS B 1 267 ? 10.477 -5.41 13.773 1 94.38 267 LYS B O 1
ATOM 4948 N N . MET B 1 268 ? 8.469 -6.352 14.008 1 96.5 268 MET B N 1
ATOM 4949 C CA . MET B 1 268 ? 8.758 -7.379 13.016 1 96.5 268 MET B CA 1
ATOM 4950 C C . MET B 1 268 ? 8.922 -6.762 11.625 1 96.5 268 MET B C 1
ATOM 4952 O O . MET B 1 268 ? 9.805 -7.164 10.867 1 96.5 268 MET B O 1
ATOM 4956 N N . ARG B 1 269 ? 8.109 -5.832 11.297 1 95.69 269 ARG B N 1
ATOM 4957 C CA . ARG B 1 269 ? 8.219 -5.152 10.016 1 95.69 269 ARG B CA 1
ATOM 4958 C C . ARG B 1 269 ? 9.562 -4.445 9.875 1 95.69 269 ARG B C 1
ATOM 4960 O O . ARG B 1 269 ? 10.172 -4.449 8.805 1 95.69 269 ARG B O 1
ATOM 4967 N N . LYS B 1 270 ? 9.961 -3.855 10.945 1 94.31 270 LYS B N 1
ATOM 4968 C CA . LYS B 1 270 ? 11.281 -3.221 10.938 1 94.31 270 LYS B CA 1
ATOM 4969 C C . LYS B 1 270 ? 12.375 -4.234 10.633 1 94.31 270 LYS B C 1
ATOM 4971 O O . LYS B 1 270 ? 13.258 -3.971 9.812 1 94.31 270 LYS B O 1
ATOM 4976 N N . LYS B 1 271 ? 12.281 -5.336 11.25 1 95.88 271 LYS B N 1
ATOM 4977 C CA . LYS B 1 271 ? 13.266 -6.387 11.031 1 95.88 271 LYS B CA 1
ATOM 4978 C C . LYS B 1 271 ? 13.227 -6.895 9.594 1 95.88 271 LYS B C 1
ATOM 4980 O O . LYS B 1 271 ? 14.266 -7.176 8.992 1 95.88 271 LYS B O 1
ATOM 4985 N N . ILE B 1 272 ? 12.07 -7.016 9.086 1 97.38 272 ILE B N 1
ATOM 4986 C CA . ILE B 1 272 ? 11.906 -7.512 7.719 1 97.38 272 ILE B CA 1
ATOM 4987 C C . ILE B 1 272 ? 12.484 -6.504 6.73 1 97.38 272 ILE B C 1
ATOM 4989 O O . ILE B 1 272 ? 13.164 -6.883 5.773 1 97.38 272 ILE B O 1
ATOM 4993 N N . ILE B 1 273 ? 12.25 -5.262 6.957 1 96.31 273 ILE B N 1
ATOM 4994 C CA . ILE B 1 273 ? 12.773 -4.215 6.086 1 96.31 273 ILE B CA 1
ATOM 4995 C C . ILE B 1 273 ? 14.297 -4.223 6.129 1 96.31 273 ILE B C 1
ATOM 4997 O O . ILE B 1 273 ? 14.953 -4.066 5.098 1 96.31 273 ILE B O 1
ATOM 5001 N N . GLU B 1 274 ? 14.82 -4.418 7.273 1 95.25 274 GLU B N 1
ATOM 5002 C CA . GLU B 1 274 ? 16.266 -4.523 7.398 1 95.25 274 GLU B CA 1
ATOM 5003 C C . GLU B 1 274 ? 16.812 -5.715 6.605 1 95.25 274 GLU B C 1
ATOM 5005 O O . GLU B 1 274 ? 17.828 -5.605 5.934 1 95.25 274 GLU B O 1
ATOM 5010 N N . GLU B 1 275 ? 16.094 -6.742 6.711 1 95.88 275 GLU B N 1
ATOM 5011 C CA . GLU B 1 275 ? 16.562 -7.941 6.02 1 95.88 275 GLU B CA 1
ATOM 5012 C C . GLU B 1 275 ? 16.391 -7.805 4.508 1 95.88 275 GLU B C 1
ATOM 5014 O O . GLU B 1 275 ? 17.234 -8.297 3.742 1 95.88 275 GLU B O 1
ATOM 5019 N N . ILE B 1 276 ? 15.312 -7.195 4.066 1 96.25 276 ILE B N 1
ATOM 5020 C CA . ILE B 1 276 ? 15.141 -6.953 2.637 1 96.25 276 ILE B CA 1
ATOM 5021 C C . ILE B 1 276 ? 16.281 -6.078 2.125 1 96.25 276 ILE B C 1
ATOM 5023 O O . ILE B 1 276 ? 16.812 -6.316 1.039 1 96.25 276 ILE B O 1
ATOM 5027 N N . THR B 1 277 ? 16.625 -5.121 2.904 1 94.38 277 THR B N 1
ATOM 5028 C CA . THR B 1 277 ? 17.703 -4.203 2.529 1 94.38 277 THR B CA 1
ATOM 5029 C C . THR B 1 277 ? 19.031 -4.938 2.434 1 94.38 277 THR B C 1
ATOM 5031 O O . THR B 1 277 ? 19.797 -4.742 1.479 1 94.38 277 THR B O 1
ATOM 5034 N N . LYS B 1 278 ? 19.25 -5.766 3.389 1 93 278 LYS B N 1
ATOM 5035 C CA . LYS B 1 278 ? 20.484 -6.555 3.379 1 93 278 LYS B CA 1
ATOM 5036 C C . LYS B 1 278 ? 20.531 -7.488 2.172 1 93 278 LYS B C 1
ATOM 5038 O O . LYS B 1 278 ? 21.562 -7.602 1.506 1 93 278 LYS B O 1
ATOM 5043 N N . TYR B 1 279 ? 19.516 -8.141 1.913 1 95.69 279 TYR B N 1
ATOM 5044 C CA . TYR B 1 279 ? 19.422 -9.062 0.788 1 95.69 279 TYR B CA 1
ATOM 5045 C C . TYR B 1 279 ? 19.688 -8.344 -0.529 1 95.69 279 TYR B C 1
ATOM 5047 O O . TYR B 1 279 ? 20.484 -8.82 -1.354 1 95.69 279 TYR B O 1
ATOM 5055 N N . GLU B 1 280 ? 19 -7.223 -0.686 1 94.69 280 GLU B N 1
ATOM 5056 C CA . GLU B 1 280 ? 19.141 -6.484 -1.938 1 94.69 280 GLU B CA 1
ATOM 5057 C C . GLU B 1 280 ? 20.547 -5.906 -2.084 1 94.69 280 GLU B C 1
ATOM 5059 O O . GLU B 1 280 ? 21.078 -5.809 -3.197 1 94.69 280 GLU B O 1
ATOM 5064 N N . ASN B 1 281 ? 21.125 -5.523 -0.947 1 8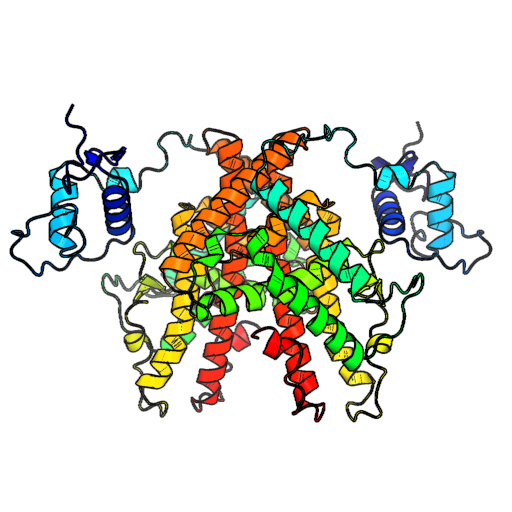9.62 281 ASN B N 1
ATOM 5065 C CA . ASN B 1 281 ? 22.5 -5.039 -0.987 1 89.62 281 ASN B CA 1
ATOM 5066 C C . ASN B 1 281 ? 23.469 -6.125 -1.461 1 89.62 281 ASN B C 1
ATOM 5068 O O . ASN B 1 281 ? 24.453 -5.832 -2.125 1 89.62 281 ASN B O 1
ATOM 5072 N N . MET B 1 282 ? 23.156 -7.316 -1.108 1 89.06 282 MET B N 1
ATOM 5073 C CA . MET B 1 282 ? 23.984 -8.445 -1.521 1 89.06 282 MET B CA 1
ATOM 5074 C C . MET B 1 282 ? 23.734 -8.805 -2.98 1 89.06 282 MET B C 1
ATOM 5076 O O . MET B 1 282 ? 24.641 -9.25 -3.686 1 89.06 282 MET B O 1
ATOM 5080 N N . LYS B 1 283 ? 22.625 -8.539 -3.412 1 89.25 283 LYS B N 1
ATOM 5081 C CA . LYS B 1 283 ? 22.172 -8.992 -4.723 1 89.25 283 LYS B CA 1
ATOM 5082 C C . LYS B 1 283 ? 22.5 -7.969 -5.805 1 89.25 283 LYS B C 1
ATOM 5084 O O . LYS B 1 283 ? 22.922 -8.328 -6.906 1 89.25 283 LYS B O 1
ATOM 5089 N N . CYS B 1 284 ? 22.328 -6.766 -5.488 1 88.38 284 CYS B N 1
ATOM 5090 C CA . CYS B 1 284 ? 22.422 -5.711 -6.488 1 88.38 284 CYS B CA 1
ATOM 5091 C C . CYS B 1 284 ? 23.859 -5.23 -6.633 1 88.38 284 CYS B C 1
ATOM 5093 O O . CYS B 1 284 ? 24.672 -5.395 -5.719 1 88.38 284 CYS B O 1
ATOM 5095 N N . LEU B 1 285 ? 24.109 -4.617 -7.762 1 78.88 285 LEU B N 1
ATOM 5096 C CA . LEU B 1 285 ? 25.453 -4.152 -8.078 1 78.88 285 LEU B CA 1
ATOM 5097 C C . LEU B 1 285 ? 25.781 -2.873 -7.316 1 78.88 285 LEU B C 1
ATOM 5099 O O . LEU B 1 285 ? 26.938 -2.631 -6.973 1 78.88 285 LEU B O 1
ATOM 5103 N N . SER B 1 286 ? 24.766 -2.066 -7.145 1 84.94 286 SER B N 1
ATOM 5104 C CA . SER B 1 286 ? 24.969 -0.821 -6.414 1 84.94 286 SER B CA 1
ATOM 5105 C C . SER B 1 286 ? 23.953 -0.655 -5.297 1 84.94 286 SER B C 1
ATOM 5107 O O . SER B 1 286 ? 22.844 -1.198 -5.375 1 84.94 286 SER B O 1
ATOM 5109 N N . LYS B 1 287 ? 24.375 0.125 -4.375 1 84.88 287 LYS B N 1
ATOM 5110 C CA . LYS B 1 287 ? 23.469 0.384 -3.252 1 84.88 287 LYS B CA 1
ATOM 5111 C C . LYS B 1 287 ? 22.266 1.194 -3.693 1 84.88 287 LYS B C 1
ATOM 5113 O O . LYS B 1 287 ? 21.172 1.038 -3.141 1 84.88 287 LYS B O 1
ATOM 5118 N N . ASP B 1 288 ? 22.438 1.958 -4.688 1 85.69 288 ASP B N 1
ATOM 5119 C CA . ASP B 1 288 ? 21.312 2.719 -5.219 1 85.69 288 ASP B CA 1
ATOM 5120 C C . ASP B 1 288 ? 20.281 1.796 -5.883 1 85.69 288 ASP B C 1
ATOM 5122 O O . ASP B 1 288 ? 19.078 1.948 -5.676 1 85.69 288 ASP B O 1
ATOM 5126 N N . ASP B 1 289 ? 20.812 0.874 -6.586 1 90 289 ASP B N 1
ATOM 5127 C CA . ASP B 1 289 ? 19.938 -0.105 -7.219 1 90 289 ASP B CA 1
ATOM 5128 C C . ASP B 1 289 ? 19.219 -0.955 -6.172 1 90 289 ASP B C 1
ATOM 5130 O O . ASP B 1 289 ? 18.047 -1.307 -6.344 1 90 289 ASP B O 1
ATOM 5134 N N . ALA B 1 290 ? 19.969 -1.217 -5.152 1 93 290 ALA B N 1
ATOM 5135 C CA . ALA B 1 290 ? 19.391 -1.998 -4.066 1 93 290 ALA B CA 1
ATOM 5136 C C . ALA B 1 290 ? 18.234 -1.247 -3.41 1 93 290 ALA B C 1
ATOM 5138 O O . ALA B 1 290 ? 17.172 -1.825 -3.158 1 93 290 ALA B O 1
ATOM 5139 N N . SER B 1 291 ? 18.453 0.009 -3.207 1 93.81 291 SER B N 1
ATOM 5140 C CA . SER B 1 291 ? 17.422 0.843 -2.592 1 93.81 291 SER B CA 1
ATOM 5141 C C . SER B 1 291 ? 16.203 0.948 -3.484 1 93.81 291 SER B C 1
ATOM 5143 O O . SER B 1 291 ? 15.062 0.907 -2.996 1 93.81 291 SER B O 1
ATOM 5145 N N . ILE B 1 292 ? 16.391 1.062 -4.684 1 94.5 292 ILE B N 1
ATOM 5146 C CA . ILE B 1 292 ? 15.297 1.152 -5.645 1 94.5 292 ILE B CA 1
ATOM 5147 C C . ILE B 1 292 ? 14.523 -0.164 -5.668 1 94.5 292 ILE B C 1
ATOM 5149 O O . ILE B 1 292 ? 13.297 -0.165 -5.695 1 94.5 292 ILE B O 1
ATOM 5153 N N . GLN B 1 293 ? 15.266 -1.204 -5.629 1 95.88 293 GLN B N 1
ATOM 5154 C CA . GLN B 1 293 ? 14.617 -2.512 -5.637 1 95.88 293 GLN B CA 1
ATOM 5155 C C . GLN B 1 293 ? 13.789 -2.723 -4.375 1 95.88 293 GLN B C 1
ATOM 5157 O O . GLN B 1 293 ? 12.688 -3.271 -4.438 1 95.88 293 GLN B O 1
ATOM 5162 N N . VAL B 1 294 ? 14.312 -2.297 -3.281 1 96.44 294 VAL B N 1
ATOM 5163 C CA . VAL B 1 294 ? 13.555 -2.379 -2.033 1 96.44 294 VAL B CA 1
ATOM 5164 C C . VAL B 1 294 ? 12.242 -1.613 -2.168 1 96.44 294 VAL B C 1
ATOM 5166 O O . VAL B 1 294 ? 11.18 -2.115 -1.79 1 96.44 294 VAL B O 1
ATOM 5169 N N . ALA B 1 295 ? 12.328 -0.474 -2.734 1 95.38 295 ALA B N 1
ATOM 5170 C CA . ALA B 1 295 ? 11.148 0.359 -2.934 1 95.38 295 ALA B CA 1
ATOM 5171 C C . ALA B 1 295 ? 10.125 -0.344 -3.82 1 95.38 295 ALA B C 1
ATOM 5173 O O . ALA B 1 295 ? 8.922 -0.327 -3.527 1 95.38 295 ALA B O 1
ATOM 5174 N N . ARG B 1 296 ? 10.562 -0.956 -4.812 1 94.19 296 ARG B N 1
ATOM 5175 C CA . ARG B 1 296 ? 9.68 -1.641 -5.754 1 94.19 296 ARG B CA 1
ATOM 5176 C C . ARG B 1 296 ? 8.953 -2.799 -5.078 1 94.19 296 ARG B C 1
ATOM 5178 O O . ARG B 1 296 ? 7.758 -3.006 -5.305 1 94.19 296 ARG B O 1
ATOM 5185 N N . ILE B 1 297 ? 9.648 -3.461 -4.297 1 95.88 297 ILE B N 1
ATOM 5186 C CA . ILE B 1 297 ? 9.07 -4.609 -3.611 1 95.88 297 ILE B CA 1
ATOM 5187 C C . ILE B 1 297 ? 8 -4.141 -2.625 1 95.88 297 ILE B C 1
ATOM 5189 O O . ILE B 1 297 ? 6.898 -4.688 -2.59 1 95.88 297 ILE B O 1
ATOM 5193 N N . ILE B 1 298 ? 8.336 -3.131 -1.945 1 95.56 298 ILE B N 1
ATOM 5194 C CA . ILE B 1 298 ? 7.426 -2.646 -0.911 1 95.56 298 ILE B CA 1
ATOM 5195 C C . ILE B 1 298 ? 6.18 -2.041 -1.558 1 95.56 298 ILE B C 1
ATOM 5197 O O . ILE B 1 298 ? 5.074 -2.17 -1.029 1 95.56 298 ILE B O 1
ATOM 5201 N N . MET B 1 299 ? 6.34 -1.555 -2.662 1 93.06 299 MET B N 1
ATOM 5202 C CA . MET B 1 299 ? 5.223 -0.922 -3.357 1 93.06 299 MET B CA 1
ATOM 5203 C C . MET B 1 299 ? 4.172 -1.955 -3.75 1 93.06 299 MET B C 1
ATOM 5205 O O . MET B 1 299 ? 3.004 -1.612 -3.953 1 93.06 299 MET B O 1
ATOM 5209 N N . ILE B 1 300 ? 4.547 -3.117 -3.836 1 95 300 ILE B N 1
ATOM 5210 C CA . ILE B 1 300 ? 3.607 -4.172 -4.199 1 95 300 ILE B CA 1
ATOM 5211 C C . ILE B 1 300 ? 2.561 -4.332 -3.098 1 95 300 ILE B C 1
ATOM 5213 O O . ILE B 1 300 ? 1.439 -4.777 -3.357 1 95 300 ILE B O 1
ATOM 5217 N N . LEU B 1 301 ? 2.906 -3.916 -1.899 1 93.81 301 LEU B N 1
ATOM 5218 C CA . LEU B 1 301 ? 1.983 -4.016 -0.774 1 93.81 301 LEU B CA 1
ATOM 5219 C C . LEU B 1 301 ? 0.692 -3.26 -1.06 1 93.81 301 LEU B C 1
ATOM 5221 O O . LEU B 1 301 ? -0.398 -3.736 -0.737 1 93.81 301 LEU B O 1
ATOM 5225 N N . GLN B 1 302 ? 0.89 -2.182 -1.636 1 90.06 302 GLN B N 1
ATOM 5226 C CA . GLN B 1 302 ? -0.291 -1.407 -2.004 1 90.06 302 GLN B CA 1
ATOM 5227 C C . GLN B 1 302 ? -1.139 -2.152 -3.031 1 90.06 302 GLN B C 1
ATOM 5229 O O . GLN B 1 302 ? -2.369 -2.127 -2.965 1 90.06 302 GLN B O 1
ATOM 5234 N N . GLY B 1 303 ? -0.484 -2.711 -3.965 1 90.44 303 GLY B N 1
ATOM 5235 C CA . GLY B 1 303 ? -1.18 -3.488 -4.977 1 90.44 303 GLY B CA 1
ATOM 5236 C C . GLY B 1 303 ? -1.938 -4.672 -4.406 1 90.44 303 GLY B C 1
ATOM 5237 O O . GLY B 1 303 ? -3.043 -4.984 -4.852 1 90.44 303 GLY B O 1
ATOM 5238 N N . VAL B 1 304 ? -1.363 -5.25 -3.471 1 92.12 304 VAL B N 1
ATOM 5239 C CA . VAL B 1 304 ? -1.986 -6.391 -2.807 1 92.12 304 VAL B CA 1
ATOM 5240 C C . VAL B 1 304 ? -3.305 -5.961 -2.168 1 92.12 304 VAL B C 1
ATOM 5242 O O . VAL B 1 304 ? -4.328 -6.629 -2.328 1 92.12 304 VAL B O 1
ATOM 5245 N N . GLN B 1 305 ? -3.285 -4.91 -1.551 1 87 305 GLN B N 1
ATOM 5246 C CA . GLN B 1 305 ? -4.488 -4.41 -0.893 1 87 305 GLN B CA 1
ATOM 5247 C C . GLN B 1 305 ? -5.57 -4.07 -1.912 1 87 305 GLN B C 1
ATOM 5249 O O . GLN B 1 305 ? -6.746 -4.383 -1.704 1 87 305 GLN B O 1
ATOM 5254 N N . SER B 1 306 ? -5.18 -3.438 -2.934 1 86 306 SER B N 1
ATOM 5255 C CA . SER B 1 306 ? -6.129 -3.096 -3.988 1 86 306 SER B CA 1
ATOM 5256 C C . SER B 1 306 ? -6.766 -4.348 -4.586 1 86 306 SER B C 1
ATOM 5258 O O . SER B 1 306 ? -7.965 -4.367 -4.867 1 86 306 SER B O 1
ATOM 5260 N N . THR B 1 307 ? -5.988 -5.285 -4.746 1 88.5 307 THR B N 1
ATOM 5261 C CA . THR B 1 307 ? -6.457 -6.531 -5.344 1 88.5 307 THR B CA 1
ATOM 5262 C C . THR B 1 307 ? -7.422 -7.25 -4.406 1 88.5 307 THR B C 1
ATOM 5264 O O . THR B 1 307 ? -8.477 -7.719 -4.836 1 88.5 307 THR B O 1
ATOM 5267 N N . VAL B 1 308 ? -7.074 -7.32 -3.203 1 85.12 308 VAL B N 1
ATOM 5268 C CA . VAL B 1 308 ? -7.926 -7.988 -2.225 1 85.12 308 VAL B CA 1
ATOM 5269 C C . VAL B 1 308 ? -9.273 -7.273 -2.135 1 85.12 308 VAL B C 1
ATOM 5271 O O . VAL B 1 308 ? -10.32 -7.918 -2.07 1 85.12 308 VAL B O 1
ATOM 5274 N N . GLN B 1 309 ? -9.25 -6.008 -2.162 1 80.31 309 GLN B N 1
ATOM 5275 C CA . GLN B 1 309 ? -10.492 -5.234 -2.123 1 80.31 309 GLN B CA 1
ATOM 5276 C C . GLN B 1 309 ? -11.352 -5.512 -3.352 1 80.31 309 GLN B C 1
ATOM 5278 O O . GLN B 1 309 ? -12.57 -5.629 -3.246 1 80.31 309 GLN B O 1
ATOM 5283 N N . ALA B 1 310 ? -10.727 -5.535 -4.43 1 81.31 310 ALA B N 1
ATOM 5284 C CA . ALA B 1 310 ? -11.445 -5.812 -5.668 1 81.31 310 ALA B CA 1
ATOM 5285 C C . ALA B 1 310 ? -12.086 -7.195 -5.637 1 81.31 310 ALA B C 1
ATOM 5287 O O . ALA B 1 310 ? -13.234 -7.367 -6.059 1 81.31 310 ALA B O 1
ATOM 5288 N N . ILE B 1 311 ? -11.336 -8.094 -5.168 1 77.69 311 ILE B N 1
ATOM 5289 C CA . ILE B 1 311 ? -11.828 -9.469 -5.098 1 77.69 311 ILE B CA 1
ATOM 5290 C C . ILE B 1 311 ? -12.977 -9.555 -4.098 1 77.69 311 ILE B C 1
ATOM 5292 O O . ILE B 1 311 ? -13.984 -10.227 -4.348 1 77.69 311 ILE B O 1
ATOM 5296 N N . HIS B 1 312 ? -12.867 -8.844 -2.988 1 72.62 312 HIS B N 1
ATOM 5297 C CA . HIS B 1 312 ? -13.938 -8.82 -1.992 1 72.62 312 HIS B CA 1
ATOM 5298 C C . HIS B 1 312 ? -15.203 -8.188 -2.555 1 72.62 312 HIS B C 1
ATOM 5300 O O . HIS B 1 312 ? -16.312 -8.664 -2.297 1 72.62 312 HIS B O 1
ATOM 5306 N N . LYS B 1 313 ? -15.031 -7.152 -3.189 1 72.56 313 LYS B N 1
ATOM 5307 C CA . LYS B 1 313 ? -16.172 -6.48 -3.803 1 72.56 313 LYS B CA 1
ATOM 5308 C C . LYS B 1 313 ? -16.875 -7.398 -4.793 1 72.56 313 LYS B C 1
ATOM 5310 O O . LYS B 1 313 ? -18.109 -7.492 -4.793 1 72.56 313 LYS B O 1
ATOM 5315 N N . THR B 1 314 ? -16.094 -8.031 -5.578 1 70.75 314 THR B N 1
ATOM 5316 C CA . THR B 1 314 ? -16.656 -8.922 -6.594 1 70.75 314 THR B CA 1
ATOM 5317 C C . THR B 1 314 ? -17.312 -10.133 -5.941 1 70.75 314 THR B C 1
ATOM 5319 O O . THR B 1 314 ? -18.375 -10.578 -6.391 1 70.75 314 THR B O 1
ATOM 5322 N N . SER B 1 315 ? -16.688 -10.664 -4.984 1 66.44 315 SER B N 1
ATOM 5323 C CA . SER B 1 315 ? -17.25 -11.812 -4.281 1 66.44 315 SER B CA 1
ATOM 5324 C C . SER B 1 315 ? -18.562 -11.453 -3.582 1 66.44 315 SER B C 1
ATOM 5326 O O . SER B 1 315 ? -19.484 -12.258 -3.549 1 66.44 315 SER B O 1
ATOM 5328 N N . GLY B 1 316 ? -18.609 -10.242 -2.984 1 63.53 316 GLY B N 1
ATOM 5329 C CA . GLY B 1 316 ? -19.844 -9.781 -2.379 1 63.53 316 GLY B CA 1
ATOM 5330 C C . GLY B 1 316 ? -20.984 -9.648 -3.375 1 63.53 316 GLY B C 1
ATOM 5331 O O . GLY B 1 316 ? -22.109 -10.047 -3.092 1 63.53 316 GLY B O 1
ATOM 5332 N N . LEU B 1 317 ? -20.656 -9.195 -4.48 1 64.19 317 LEU B N 1
ATOM 5333 C CA . LEU B 1 317 ? -21.656 -9.047 -5.531 1 64.19 317 LEU B CA 1
ATOM 5334 C C . LEU B 1 317 ? -22.125 -10.406 -6.047 1 64.19 317 LEU B C 1
ATOM 5336 O O . LEU B 1 317 ? -23.312 -10.602 -6.312 1 64.19 317 LEU B O 1
ATOM 5340 N N . THR B 1 318 ? -21.172 -11.219 -6.262 1 62.56 318 THR B N 1
ATOM 5341 C CA . THR B 1 318 ? -21.5 -12.562 -6.723 1 62.56 318 THR B CA 1
ATOM 5342 C C . THR B 1 318 ? -22.391 -13.273 -5.711 1 62.56 318 THR B C 1
ATOM 5344 O O . THR B 1 318 ? -23.344 -13.961 -6.086 1 62.56 318 THR B O 1
ATOM 5347 N N . ALA B 1 319 ? -22.078 -13.125 -4.473 1 61.88 319 ALA B N 1
ATOM 5348 C CA . ALA B 1 319 ? -22.891 -13.742 -3.426 1 61.88 319 ALA B CA 1
ATOM 5349 C C . ALA B 1 319 ? -24.312 -13.172 -3.434 1 61.88 319 ALA B C 1
ATOM 5351 O O . ALA B 1 319 ? -25.281 -13.906 -3.207 1 61.88 319 ALA B O 1
ATOM 5352 N N . ALA B 1 320 ? -24.375 -11.953 -3.65 1 58 320 ALA B N 1
ATOM 5353 C CA . ALA B 1 320 ? -25.688 -11.305 -3.674 1 58 320 ALA B CA 1
ATOM 5354 C C . ALA B 1 320 ? -26.5 -11.773 -4.871 1 58 320 ALA B C 1
ATOM 5356 O O . ALA B 1 320 ? -27.719 -11.906 -4.773 1 58 320 ALA B O 1
ATOM 5357 N N . TYR B 1 321 ? -25.859 -11.938 -5.863 1 54.47 321 TYR B N 1
ATOM 5358 C CA . TYR B 1 321 ? -26.578 -12.281 -7.082 1 54.47 321 TYR B CA 1
ATOM 5359 C C . TYR B 1 321 ? -26.766 -13.789 -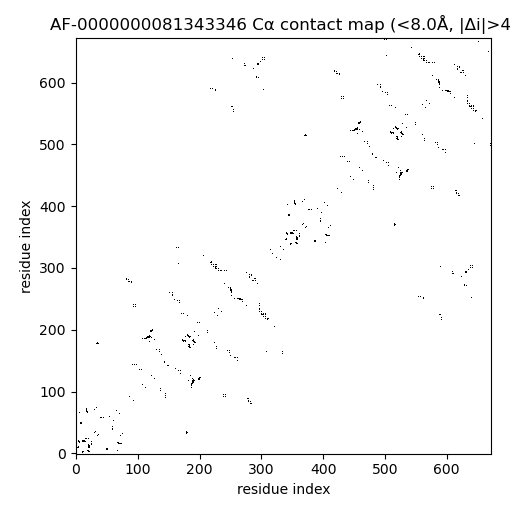7.195 1 54.47 321 TYR B C 1
ATOM 5361 O O . TYR B 1 321 ? -27.641 -14.258 -7.922 1 54.47 321 TYR B O 1
ATOM 5369 N N . THR B 1 322 ? -25.766 -14.383 -6.699 1 50.97 322 THR B N 1
ATOM 5370 C CA . THR B 1 322 ? -25.906 -15.836 -6.754 1 50.97 322 THR B CA 1
ATOM 5371 C C . THR B 1 322 ? -26.484 -16.375 -5.453 1 50.97 322 THR B C 1
ATOM 5373 O O . THR B 1 322 ? -26.328 -15.758 -4.395 1 50.97 322 THR B O 1
ATOM 5376 N N . ASP B 1 323 ? -27.812 -16.797 -5.27 1 42.75 323 ASP B N 1
ATOM 5377 C CA . ASP B 1 323 ? -28.344 -17.484 -4.102 1 42.75 323 ASP B CA 1
ATOM 5378 C C . ASP B 1 323 ? -27.234 -18.156 -3.301 1 42.75 323 ASP B C 1
ATOM 5380 O O . ASP B 1 323 ? -27.469 -19.172 -2.635 1 42.75 323 ASP B O 1
ATOM 5384 N N . PHE B 1 324 ? -26.234 -17.922 -3.549 1 40.34 324 PHE B N 1
ATOM 5385 C CA . PHE B 1 324 ? -25.141 -18.594 -2.855 1 40.34 324 PHE B CA 1
ATOM 5386 C C . PHE B 1 324 ? -25.109 -18.188 -1.387 1 40.34 324 PHE B C 1
ATOM 5388 O O . PHE B 1 324 ? -24.344 -17.281 -1.004 1 40.34 324 PHE B O 1
ATOM 5395 N N . GLU B 1 325 ? -26.156 -17.781 -0.706 1 39.5 325 GLU B N 1
ATOM 5396 C CA . GLU B 1 325 ? -26.344 -17.594 0.728 1 39.5 325 GLU B CA 1
ATOM 5397 C C . GLU B 1 325 ? -25.375 -18.469 1.534 1 39.5 325 GLU B C 1
ATOM 5399 O O . GLU B 1 325 ? -24.844 -18.016 2.553 1 39.5 325 GLU B O 1
ATOM 5404 N N . LYS B 1 326 ? -25.562 -19.859 1.373 1 38.44 326 LYS B N 1
ATOM 5405 C CA . LYS B 1 326 ? -25.203 -20.891 2.328 1 38.44 326 LYS B CA 1
ATOM 5406 C C . LYS B 1 326 ? -23.688 -21 2.479 1 38.44 326 LYS B C 1
ATOM 5408 O O . LYS B 1 326 ? -23.203 -21.672 3.385 1 38.44 326 LYS B O 1
ATOM 5413 N N . HIS B 1 327 ? -22.984 -21.047 1.455 1 34.88 327 HIS B N 1
ATOM 5414 C CA . HIS B 1 327 ? -21.578 -21.344 1.669 1 34.88 327 HIS B CA 1
ATOM 5415 C C . HIS B 1 327 ? -20.812 -20.094 2.117 1 34.88 327 HIS B C 1
ATOM 5417 O O . HIS B 1 327 ? -20.781 -19.094 1.411 1 34.88 327 HIS B O 1
ATOM 5423 N N . LYS B 1 328 ? -20.938 -19.812 3.303 1 40.81 328 LYS B N 1
ATOM 5424 C CA . LYS B 1 328 ? -20.016 -18.875 3.939 1 40.81 328 LYS B CA 1
ATOM 5425 C C . LYS B 1 328 ? -18.734 -18.703 3.129 1 40.81 328 LYS B C 1
ATOM 5427 O O . LYS B 1 328 ? -17.969 -19.656 2.988 1 40.81 328 LYS B O 1
ATOM 5432 N N . GLY B 1 329 ? -18.828 -18.188 2.01 1 35.59 329 GLY B N 1
ATOM 5433 C CA . GLY B 1 329 ? -17.906 -18.062 0.885 1 35.59 329 GLY B CA 1
ATOM 5434 C C . GLY B 1 329 ? -16.469 -17.812 1.307 1 35.59 329 GLY B C 1
ATOM 5435 O O . GLY B 1 329 ? -16.188 -17.609 2.49 1 35.59 329 GLY B O 1
ATOM 5436 N N . MET B 1 330 ? -15.516 -17.953 0.302 1 37.59 330 MET B N 1
ATOM 5437 C CA . MET B 1 330 ? -14.07 -17.734 0.34 1 37.59 330 MET B CA 1
ATOM 5438 C C . MET B 1 330 ? -13.727 -16.531 1.212 1 37.59 330 MET B C 1
ATOM 5440 O O . MET B 1 330 ? -12.844 -16.609 2.068 1 37.59 330 MET B O 1
ATOM 5444 N N . PHE B 1 331 ? -14.453 -15.453 0.936 1 39.56 331 PHE B N 1
ATOM 5445 C CA . PHE B 1 331 ? -14.008 -14.172 1.458 1 39.56 331 PHE B CA 1
ATOM 5446 C C . PHE B 1 331 ? -14.461 -13.984 2.9 1 39.56 331 PHE B C 1
ATOM 5448 O O . PHE B 1 331 ? -13.805 -13.281 3.678 1 39.56 331 PHE B O 1
ATOM 5455 N N . GLU B 1 332 ? -15.641 -14.508 3.301 1 41.69 332 GLU B N 1
ATOM 5456 C CA . GLU B 1 332 ? -15.992 -14.5 4.719 1 41.69 332 GLU B CA 1
ATOM 5457 C C . GLU B 1 332 ? -14.984 -15.297 5.539 1 41.69 332 GLU B C 1
ATOM 5459 O O . GLU B 1 332 ? -14.648 -14.914 6.66 1 41.69 332 GLU B O 1
ATOM 5464 N N . THR B 1 333 ? -14.742 -16.406 5.039 1 36.12 333 THR B N 1
ATOM 5465 C CA . THR B 1 333 ? -13.742 -17.219 5.711 1 36.12 333 THR B CA 1
ATOM 5466 C C . THR B 1 333 ? -12.375 -16.547 5.68 1 36.12 333 THR B C 1
ATOM 5468 O O . THR B 1 333 ? -11.5 -16.875 6.484 1 36.12 333 THR B O 1
ATOM 5471 N N . MET B 1 334 ? -12.258 -15.883 4.648 1 36.72 334 MET B N 1
ATOM 5472 C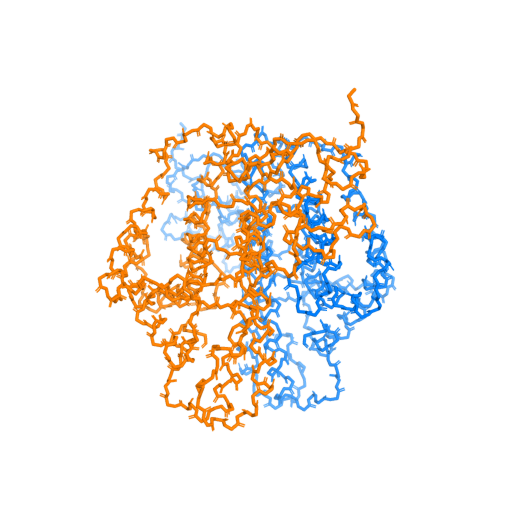 CA . MET B 1 334 ? -11.008 -15.141 4.598 1 36.72 334 MET B CA 1
ATOM 5473 C C . MET B 1 334 ? -11.078 -13.891 5.473 1 36.72 334 MET B C 1
ATOM 5475 O O . MET B 1 334 ? -10.148 -13.086 5.492 1 36.72 334 MET B O 1
ATOM 5479 N N . GLY B 1 335 ? -12.109 -13.867 6.434 1 33.59 335 GLY B N 1
ATOM 5480 C CA . GLY B 1 335 ? -12.281 -12.797 7.41 1 33.59 335 GLY B CA 1
ATOM 5481 C C . GLY B 1 335 ? -12.727 -11.492 6.785 1 33.59 335 GLY B C 1
ATOM 5482 O O . GLY B 1 335 ? -12.5 -10.422 7.352 1 33.59 335 GLY B O 1
ATOM 5483 N N . ILE B 1 336 ? -12.953 -11.375 5.504 1 30.53 336 ILE B N 1
ATOM 5484 C CA . ILE B 1 336 ? -13.469 -10.164 4.879 1 30.53 336 ILE B CA 1
ATOM 5485 C C . ILE B 1 336 ? -14.992 -10.219 4.84 1 30.53 336 ILE B C 1
ATOM 5487 O O . ILE B 1 336 ? -15.578 -11.266 4.562 1 30.53 336 ILE B O 1
#

pLDDT: mean 77.93, std 17.53, range [30.53, 97.75]

Organism: NCBI:txid860376

Foldseek 3Di:
DDQAAQQARHGFDQDAQFAGHHPVLSVLLLQCLQQVDDQDDPDPLPDRRHPVCVPPGSNNSNVSCVVRTHDSCRSLPQPPPFDPDDCPPPLLLVQLVVLVVVLLVVLCVVAPQDVDPDAAQAAPVRLQVLLVVSLVSCLVRVCSSVVVCVPPDPVQSLQLSLQQSVLLQLLVQLVVDSHLQWGAGSNRHIDGLVCCLSHHPDDPAPPDSVVLCVLVNVLSVLSSCLRSVLCVVLVDDPSLVSLLSQLSSLDQPTPPNDPVSNVVSVVSNVSSLVSQLVSLPSGDPDSVVSVVSSVSSNSSSVSSVRSLVSVVVSVVVCVVRGVVPPPCTNNVSSVD/DDQAAQQARHGFDQDAQFAGHHPVLSVLLLQCLQQVDDQDDPDPLPDRRHPVCVPPGSVNSNVSCVVRTHDSVRSLPQPPPFDPDDCPVPLLLVQLVVLVVVLLVVLCVVAPQDVDPDAAQAAPVRLQVLLVVSLVSCLVRVCSSPVVCVPDDPVQSLQLSLQQSVLLQLLVQLVVDSHLQWGAGSNRHIDGLVCCLSHHPDDVADPDSVVLCVLVNVLSVLSSCLRSVLCVVLVDDPSLVSLLSQLSSLDQPTPPNDPVSNVVSVVSNVSSLVSQLVSLPSGDPDSVVSVVSSVSSNSSSVSSVRSLVSVVVSVVVCVVRGVVVPPCTSNVSSVD